Protein AF-0000000073177899 (afdb_homodimer)

InterPro domains:
  IPR008521 Magnesium transporter NIPA [PF05653] (4-288)
  IPR008521 Magnesium transporter NIPA [PTHR12570] (3-297)
  IPR037185 Multidrug transporter EmrE superfamily [SSF103481] (40-117)

Nearest PDB structures (foldseek):
  6qv0-assembly1_A  TM=1.943E-01  e=1.635E-01  Thermotoga maritima MSB8
  6quz-assembly1_B  TM=1.626E-01  e=1.523E+00  Thermotoga maritima MSB8
  6tha-assembly1_A  TM=1.625E-01  e=4.200E+00  Homo sapiens
  6quz-assembly1_B  TM=1.701E-01  e=1.592E+00  Thermotoga maritima MSB8
  6zgr-assembly2_B  TM=2.184E-01  e=4.757E+00  Syntrophobacter fumaroxidans MPOB

Secondary structure (DSSP, 8-state):
-HHHHHHHHHHHHHHHHHHHHHHHHHHHHHHHSSTTSSGGGGG-HHHHHHHHHHHHHHHHHHHHHHHS-HHHHTGGGHHHHHHHHHHHHHHS----HHHHHHHHHHHHHHHHHHHHHPPPPP----HHHHHHHHHSHHHHHHHHHHHHHHHHIIIIIHHHHTTT-HHHHHHHHHHHHHHHHHHHHHHHHHHHHHHTT---TTSHHHHHHHHHHHHHHHHHHHHHHHHHHHS-HHHHHHHHHHHHHHHHHHHHHHHHTSSS---HHHHHHHHHHHHHHHHHHHHHHHHHHHHHHHHHHHHHHHTTSS---------HHHHHHHHHHHTTS-----GGGGSS---------------/-HHHHHHHHHHHHHHHHHHHHHHHHHHHHHHHSSTTSSGGGGG-HHHHHHHHHHHHHHHHHHHHHHHS-HHHHTGGGHHHHHHHHHHHHHHS----HHHHHHHHHHHHHHHHHHHHHPPPPP----HHHHHHHHHSHHHHHHHHHHHHHHHHIIIIIHHHHTTT-HHHHHHHHHHHHHHHHHHHHHHHHHHHHHHTT--GGGSHHHHHHHHHHHHHHHHHHHHHHHHHHHS-HHHHHHHHHHHHHHHHHHHHHHHHTSSS---HHHHHHHHHHHHHHHHHHHHHHHHHHHHHHHHHHHHHHHTTSS---------HHHHHHHHHHHTTS----GGGGGSS---------------

pLDDT: mean 76.39, std 23.42, range [17.34, 96.38]

Sequence (710 aa):
MEEKYIGLALAISSSFAIGSSFVLTKLGLLKDGSRGESYTYVRNPIWILGTALMAIGEIANFAAYTFAPPILVTPLGALSVIIGAVLAAVFLKEDLGILGKMGCAICLLGSVIIVLHAPNDKEVTTVDEILGYAERPLFALYAISVIVFSILMIYKVAPKYGSKNPMVYISICSGVGSISVCAIKAFGIALKLTFNGNNQFTHVSTYVFIITVVVCIMTQMTFFNKALAQFDTSIVNPLYYVTFTTATLLASFILFRGFNTTSTVDVISLLCGFLIIFSGVYILNISRKSADEQGREDLFSTNKDGLSDLPLNNDISAYQFRKSIEMGRPQFQGDKYHQLNEDGSRRRSDSFELSMEEKYIGLALAISSSFAIGSSFVLTKLGLLKDGSRGESYTYVRNPIWILGTALMAIGEIANFAAYTFAPPILVTPLGALSVIIGAVLAAVFLKEDLGILGKMGCAICLLGSVIIVLHAPNDKEVTTVDEILGYAERPLFALYAISVIVFSILMIYKVAPKYGSKNPMVYISICSGVGSISVCAIKAFGIALKLTFNGNNQFTHVSTYVFIITVVVCIMTQMTFFNKALAQFDTSIVNPLYYVTFTTATLLASFILFRGFNTTSTVDVISLLCGFLIIFSGVYILNISRKSADEQGREDLFSTNKDGLSDLPLNNDISAYQFRKSIEMGRPQFQGDKYHQLNEDGSRRRSDSFELS

Foldseek 3Di:
DVLLVLLVVLLLQLLLLLLVLVLQLQVLCVVVVCVQVDPCSCVRPSNVSSVVSNVSSVVSLLLSLQRFPLLLRQLSNLSSVLNNVVVCCVVVVQDLPPLLVVLSVLLVVLNVLSSVLQDGDDDDQALVVLVVLCPDPQNVVLLVVLVVLLVCLVPPPCVPCVLPDLCSLLLNLLSLLLLLSSLSNSLSNQVVNVVVPRNRVVPPSNVVSVVSNVVSVVSNLVSLLSSLQRDQCLPSVLSSSLSNSVNNVVSSCSSVVHSNDPDPVSVVSSVVSSVSNSVSSVSSSVSVVVSVVVVLVVVVVVPVDDPNPDPPPSSNVSSVSVVVVVVPPPPPPPPPPPPDDPPPDDDDPPDDDDD/DVLLVLLVVLLLQLLLLLLVLVLQLQVLCVVVVCVQVDPCSCVRVSNVSSVVSNVSSVVSLLLSLQRFPLLLRQLSNLSSVLNNVVVCCVVVVQDLPPLQVVLSVLLVVLNVLSSVLQDGDDDDQALVVLVVLCPDPQNVVLLVVLVVLLVCLVPPPCVPCVLPDLCSLLLNLLSLLLLLSSLSNSLSNQVVNVVVPRNRVVPPSNVVSVVSNVVSVVSNLVSLLSSLQRDQCLPSVLSSSLSNSVNNVVSSCSSVVHSNDPDPVSVVSSVVSSVSNSVSSVSSSVSVVVSVVVVLVVVVVVPVDDPNPDPPPSSNVSSVSPVVVVVPPPPPPVPPPPPDDDPPDPPPPDDDDDD

Structure (mmCIF, N/CA/C/O backbone):
data_AF-0000000073177899-model_v1
#
loop_
_entity.id
_entity.type
_entity.pdbx_description
1 polymer DEKNAAC101966
#
loop_
_atom_site.group_PDB
_atom_site.id
_atom_site.type_symbol
_atom_site.label_atom_id
_atom_site.label_alt_id
_atom_site.label_comp_id
_atom_site.label_asym_id
_atom_site.label_entity_id
_atom_site.label_seq_id
_atom_site.pdbx_PDB_ins_code
_atom_site.Cartn_x
_atom_site.Cartn_y
_atom_site.Cartn_z
_atom_site.occupancy
_atom_site.B_iso_or_equiv
_atom_site.auth_seq_id
_atom_site.auth_comp_id
_atom_site.auth_asym_id
_atom_site.auth_atom_id
_atom_site.pdbx_PDB_model_num
ATOM 1 N N . MET A 1 1 ? 20.141 -8.383 -14.906 1 58.56 1 MET A N 1
ATOM 2 C CA . MET A 1 1 ? 19.172 -7.293 -14.93 1 58.56 1 MET A CA 1
ATOM 3 C C . MET A 1 1 ? 18.125 -7.52 -16.031 1 58.56 1 MET A C 1
ATOM 5 O O . MET A 1 1 ? 16.938 -7.375 -15.781 1 58.56 1 MET A O 1
ATOM 9 N N . GLU A 1 2 ? 18.578 -8.32 -17.078 1 78.5 2 GLU A N 1
ATOM 10 C CA . GLU A 1 2 ? 17.734 -8.477 -18.266 1 78.5 2 GLU A CA 1
ATOM 11 C C . GLU A 1 2 ? 16.734 -9.609 -18.078 1 78.5 2 GLU A C 1
ATOM 13 O O . GLU A 1 2 ? 15.57 -9.484 -18.453 1 78.5 2 GLU A O 1
ATOM 18 N N . GLU A 1 3 ? 17.094 -10.586 -17.297 1 85.31 3 GLU A N 1
ATOM 19 C CA . GLU A 1 3 ? 16.219 -11.742 -17.156 1 85.31 3 GLU A CA 1
ATOM 20 C C . GLU A 1 3 ? 15.023 -11.43 -16.266 1 85.31 3 GLU A C 1
ATOM 22 O O . GLU A 1 3 ? 13.906 -11.891 -16.516 1 85.31 3 GLU A O 1
ATOM 27 N N . LYS A 1 4 ? 15.289 -10.625 -15.375 1 87.94 4 LYS A N 1
ATOM 28 C CA . LYS A 1 4 ? 14.219 -10.234 -14.461 1 87.94 4 LYS A CA 1
ATOM 29 C C . LYS A 1 4 ? 13.094 -9.531 -15.211 1 87.94 4 LYS A C 1
ATOM 31 O O . LYS A 1 4 ? 11.914 -9.781 -14.938 1 87.94 4 LYS A O 1
ATOM 36 N N . TYR A 1 5 ? 13.484 -8.773 -16.156 1 90.19 5 TYR A N 1
ATOM 37 C CA . TYR A 1 5 ? 12.492 -8 -16.906 1 90.19 5 TYR A CA 1
ATOM 38 C C . TYR A 1 5 ? 11.758 -8.891 -17.906 1 90.19 5 TYR A C 1
ATOM 40 O O . TYR A 1 5 ? 10.594 -8.633 -18.234 1 90.19 5 TYR A O 1
ATOM 48 N N . ILE A 1 6 ? 12.438 -9.938 -18.312 1 90.81 6 ILE A N 1
ATOM 49 C CA . ILE A 1 6 ? 11.766 -10.922 -19.156 1 90.81 6 ILE A CA 1
ATOM 50 C C . ILE A 1 6 ? 10.695 -11.648 -18.344 1 90.81 6 ILE A C 1
ATOM 52 O O . ILE A 1 6 ? 9.562 -11.797 -18.797 1 90.81 6 ILE A O 1
ATOM 56 N N . GLY A 1 7 ? 11.094 -12.047 -17.219 1 92.25 7 GLY A N 1
ATOM 57 C CA . GLY A 1 7 ? 10.125 -12.68 -16.328 1 92.25 7 GLY A CA 1
ATOM 58 C C . GLY A 1 7 ? 8.961 -11.773 -15.977 1 92.25 7 GLY A C 1
ATOM 59 O O . GLY A 1 7 ? 7.816 -12.219 -15.93 1 92.25 7 GLY A O 1
ATOM 60 N N . LEU A 1 8 ? 9.328 -10.547 -15.797 1 93.69 8 LEU A N 1
ATOM 61 C CA . LEU A 1 8 ? 8.297 -9.562 -15.484 1 93.69 8 LEU A CA 1
ATOM 62 C C . LEU A 1 8 ? 7.328 -9.398 -16.641 1 93.69 8 LEU A C 1
ATOM 64 O O . LEU A 1 8 ? 6.109 -9.406 -16.453 1 93.69 8 LEU A O 1
ATOM 68 N N . ALA A 1 9 ? 7.859 -9.266 -17.812 1 94.81 9 ALA A N 1
ATOM 69 C CA . ALA A 1 9 ? 7.023 -9.102 -19 1 94.81 9 ALA A CA 1
ATOM 70 C C . ALA A 1 9 ? 6.125 -10.32 -19.203 1 94.81 9 ALA A C 1
ATOM 72 O O . ALA A 1 9 ? 4.945 -10.18 -19.531 1 94.81 9 ALA A O 1
ATOM 73 N N . LEU A 1 10 ? 6.664 -11.438 -18.984 1 94.31 10 LEU A N 1
ATOM 74 C CA . LEU A 1 10 ? 5.902 -12.672 -19.109 1 94.31 10 LEU A CA 1
ATOM 75 C C . LEU A 1 10 ? 4.812 -12.758 -18.047 1 94.31 10 LEU A C 1
ATOM 77 O O . LEU A 1 10 ? 3.688 -13.172 -18.344 1 94.31 10 LEU A O 1
ATOM 81 N N . ALA A 1 11 ? 5.152 -12.383 -16.875 1 94.44 11 ALA A N 1
ATOM 82 C CA . ALA A 1 11 ? 4.184 -12.414 -15.789 1 94.44 11 ALA A CA 1
ATOM 83 C C . ALA A 1 11 ? 3.027 -11.453 -16.062 1 94.44 11 ALA A C 1
ATOM 85 O O . ALA A 1 11 ? 1.861 -11.805 -15.859 1 94.44 11 ALA A O 1
ATOM 86 N N . ILE A 1 12 ? 3.348 -10.25 -16.531 1 94.81 12 ILE A N 1
ATOM 87 C CA . ILE A 1 12 ? 2.326 -9.258 -16.828 1 94.81 12 ILE A CA 1
ATOM 88 C C . ILE A 1 12 ? 1.455 -9.742 -17.984 1 94.81 12 ILE A C 1
ATOM 90 O O . ILE A 1 12 ? 0.227 -9.641 -17.922 1 94.81 12 ILE A O 1
ATOM 94 N N . SER A 1 13 ? 2.098 -10.273 -18.984 1 95.25 13 SER A N 1
ATOM 95 C CA . SER A 1 13 ? 1.364 -10.805 -20.141 1 95.25 13 SER A CA 1
ATOM 96 C C . SER A 1 13 ? 0.458 -11.953 -19.719 1 95.25 13 SER A C 1
ATOM 98 O O . SER A 1 13 ? -0.672 -12.07 -20.203 1 95.25 13 SER A O 1
ATOM 100 N N . SER A 1 14 ? 0.979 -12.75 -18.891 1 95.06 14 SER A N 1
ATOM 101 C CA . SER A 1 14 ? 0.188 -13.859 -18.375 1 95.06 14 SER A CA 1
ATOM 102 C C . SER A 1 14 ? -1.044 -13.352 -17.625 1 95.06 14 SER A C 1
ATOM 104 O O . SER A 1 14 ? -2.152 -13.844 -17.844 1 95.06 14 SER A O 1
ATOM 106 N N . SER A 1 15 ? -0.875 -12.375 -16.828 1 92.94 15 SER A N 1
ATOM 107 C CA . SER A 1 15 ? -1.984 -11.82 -16.062 1 92.94 15 SER A CA 1
ATOM 108 C C . SER A 1 15 ? -3.031 -11.195 -16.984 1 92.94 15 SER A C 1
ATOM 110 O O . SER A 1 15 ? -4.234 -11.312 -16.734 1 92.94 15 SER A O 1
ATOM 112 N N . PHE A 1 16 ? -2.58 -10.609 -18 1 94.44 16 PHE A N 1
ATOM 113 C CA . PHE A 1 16 ? -3.5 -10.031 -18.969 1 94.44 16 PHE A CA 1
ATOM 114 C C . PHE A 1 16 ? -4.312 -11.117 -19.656 1 94.44 16 PHE A C 1
ATOM 116 O O . PHE A 1 16 ? -5.527 -10.992 -19.812 1 94.44 16 PHE A O 1
ATOM 123 N N . ALA A 1 17 ? -3.635 -12.133 -20.016 1 93.88 17 ALA A N 1
ATOM 124 C CA . ALA A 1 17 ? -4.301 -13.242 -20.703 1 93.88 17 ALA A CA 1
ATOM 125 C C . ALA A 1 17 ? -5.293 -13.938 -19.781 1 93.88 17 ALA A C 1
ATOM 127 O O . ALA A 1 17 ? -6.441 -14.188 -20.156 1 93.88 17 ALA A O 1
ATOM 128 N N . ILE A 1 18 ? -4.922 -14.172 -18.641 1 88.75 18 ILE A N 1
ATOM 129 C CA . ILE A 1 18 ? -5.766 -14.875 -17.688 1 88.75 18 ILE A CA 1
ATOM 130 C C . ILE A 1 18 ? -6.949 -14 -17.297 1 88.75 18 ILE A C 1
ATOM 132 O O . ILE A 1 18 ? -8.094 -14.461 -17.266 1 88.75 18 ILE A O 1
ATOM 136 N N . GLY A 1 19 ? -6.695 -12.742 -17.016 1 88.62 19 GLY A N 1
ATOM 137 C CA . GLY A 1 19 ? -7.777 -11.82 -16.703 1 88.62 19 GLY A CA 1
ATOM 138 C C . GLY A 1 19 ? -8.789 -11.695 -17.812 1 88.62 19 GLY A C 1
ATOM 139 O O . GLY A 1 19 ? -10 -11.703 -17.578 1 88.62 19 GLY A O 1
ATOM 140 N N . SER A 1 20 ? -8.305 -11.625 -18.984 1 91.75 20 SER A N 1
ATOM 141 C CA . SER A 1 20 ? -9.18 -11.523 -20.156 1 91.75 20 SER A CA 1
ATOM 142 C C . SER A 1 20 ? -9.953 -12.82 -20.375 1 91.75 20 SER A C 1
ATOM 144 O O . SER A 1 20 ? -11.109 -12.797 -20.797 1 91.75 20 SER A O 1
ATOM 146 N N . SER A 1 21 ? -9.281 -13.836 -20.078 1 89.94 21 SER A N 1
ATOM 147 C CA . SER A 1 21 ? -9.906 -15.141 -20.266 1 89.94 21 SER A CA 1
ATOM 148 C C . SER A 1 21 ? -11.172 -15.266 -19.422 1 89.94 21 SER A C 1
ATOM 150 O O . SER A 1 21 ? -12.18 -15.797 -19.891 1 89.94 21 SER A O 1
ATOM 152 N N . PHE A 1 22 ? -11.141 -14.797 -18.281 1 80.19 22 PHE A N 1
ATOM 153 C CA . PHE A 1 22 ? -12.289 -14.883 -17.391 1 80.19 22 PHE A CA 1
ATOM 154 C C . PHE A 1 22 ? -13.477 -14.109 -17.953 1 80.19 22 PHE A C 1
ATOM 156 O O . PHE A 1 22 ? -14.609 -14.586 -17.906 1 80.19 22 PHE A O 1
ATOM 163 N N . VAL A 1 23 ? -13.266 -12.992 -18.453 1 84.94 23 VAL A N 1
ATOM 164 C CA . VAL A 1 23 ? -14.32 -12.141 -19 1 84.94 23 VAL A CA 1
ATOM 165 C C . VAL A 1 23 ? -14.883 -12.758 -20.266 1 84.94 23 VAL A C 1
ATOM 167 O O . VAL A 1 23 ? -16.094 -12.812 -20.469 1 84.94 23 VAL A O 1
ATOM 170 N N . LEU A 1 24 ? -13.992 -13.273 -21.125 1 86.38 24 LEU A N 1
ATOM 171 C CA . LEU A 1 24 ? -14.422 -13.875 -22.375 1 86.38 24 LEU A CA 1
ATOM 172 C C . LEU A 1 24 ? -15.219 -15.156 -22.141 1 86.38 24 LEU A C 1
ATOM 174 O O . LEU A 1 24 ? -16.219 -15.406 -22.812 1 86.38 24 LEU A O 1
ATOM 178 N N . THR A 1 25 ? -14.789 -15.914 -21.25 1 82 25 THR A N 1
ATOM 179 C CA . THR A 1 25 ? -15.523 -17.141 -20.938 1 82 25 THR A CA 1
ATOM 180 C C . THR A 1 25 ? -16.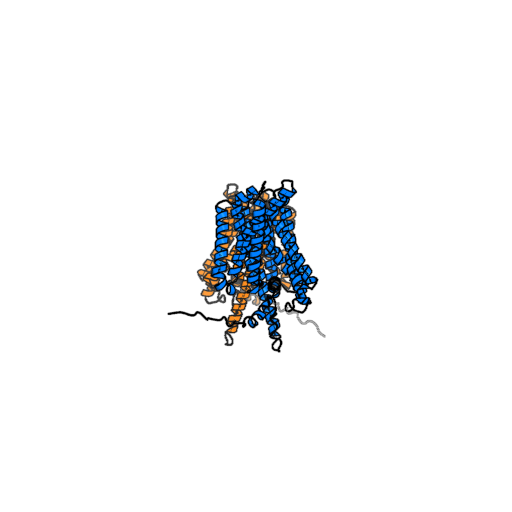906 -16.812 -20.375 1 82 25 THR A C 1
ATOM 182 O O . THR A 1 25 ? -17.891 -17.484 -20.703 1 82 25 THR A O 1
ATOM 185 N N . LYS A 1 26 ? -16.922 -15.797 -19.562 1 78.06 26 LYS A N 1
ATOM 186 C CA . LYS A 1 26 ? -18.219 -15.391 -19.016 1 78.06 26 LYS A CA 1
ATOM 187 C C . LYS A 1 26 ? -19.125 -14.836 -20.125 1 78.06 26 LYS A C 1
ATOM 189 O O . LYS A 1 26 ? -20.328 -15.133 -20.141 1 78.06 26 LYS A O 1
ATOM 194 N N . LEU A 1 27 ? -18.562 -14.078 -20.984 1 82.94 27 LEU A N 1
ATOM 195 C CA . LEU A 1 27 ? -19.312 -13.531 -22.109 1 82.94 27 LEU A CA 1
ATOM 196 C C . LEU A 1 27 ? -19.812 -14.648 -23.031 1 82.94 27 LEU A C 1
ATOM 198 O O . LEU A 1 27 ? -20.938 -14.586 -23.516 1 82.94 27 LEU A O 1
ATOM 202 N N . GLY A 1 28 ? -18.969 -15.562 -23.234 1 79.44 28 GLY A N 1
ATOM 203 C CA . GLY A 1 28 ? -19.375 -16.688 -24.062 1 79.44 28 GLY A CA 1
ATOM 204 C C . GLY A 1 28 ? -20.5 -17.5 -23.453 1 79.44 28 GLY A C 1
ATOM 205 O O . GLY A 1 28 ? -21.391 -17.969 -24.172 1 79.44 28 GLY A O 1
ATOM 206 N N . LEU A 1 29 ? -20.5 -17.609 -22.203 1 73.75 29 LEU A N 1
ATOM 207 C CA . LEU A 1 29 ? -21.562 -18.328 -21.5 1 73.75 29 LEU A CA 1
ATOM 208 C C . LEU A 1 29 ? -22.875 -17.562 -21.578 1 73.75 29 LEU A C 1
ATOM 210 O O . LEU A 1 29 ? -23.938 -18.172 -21.75 1 73.75 29 LEU A O 1
ATOM 214 N N . LEU A 1 30 ? -22.781 -16.234 -21.406 1 74.94 30 LEU A N 1
ATOM 215 C CA . LEU A 1 30 ? -23.984 -15.406 -21.453 1 74.94 30 LEU A CA 1
ATOM 216 C C . LEU A 1 30 ? -24.594 -15.398 -22.844 1 74.94 30 LEU A C 1
ATOM 218 O O . LEU A 1 30 ? -25.812 -15.398 -23 1 74.94 30 LEU A O 1
ATOM 222 N N . LYS A 1 31 ? -23.766 -15.422 -23.688 1 77.94 31 LYS A N 1
ATOM 223 C CA . LYS A 1 31 ? -24.25 -15.383 -25.062 1 77.94 31 LYS A CA 1
ATOM 224 C C . LYS A 1 31 ? -24.875 -16.719 -25.469 1 77.94 31 LYS A C 1
ATOM 226 O O . LYS A 1 31 ? -25.75 -16.75 -26.328 1 77.94 31 LYS A O 1
ATOM 231 N N . ASP A 1 32 ? -24.312 -17.797 -25.031 1 71.94 32 ASP A N 1
ATOM 232 C CA . ASP A 1 32 ? -24.859 -19.109 -25.359 1 71.94 32 ASP A CA 1
ATOM 233 C C . ASP A 1 32 ? -26.266 -19.281 -24.781 1 71.94 32 ASP A C 1
ATOM 235 O O . ASP A 1 32 ? -27.031 -20.141 -25.219 1 71.94 32 ASP A O 1
ATOM 239 N N . GLY A 1 33 ? -26.734 -18.344 -24.031 1 61.09 33 GLY A N 1
ATOM 240 C CA . GLY A 1 33 ? -28.078 -18.359 -23.516 1 61.09 33 GLY A CA 1
ATOM 241 C C . GLY A 1 33 ? -28.297 -19.391 -22.422 1 61.09 33 GLY A C 1
ATOM 242 O O . GLY A 1 33 ? -29.297 -19.344 -21.703 1 61.09 33 GLY A O 1
ATOM 243 N N . SER A 1 34 ? -27.578 -20.453 -22.531 1 50.88 34 SER A N 1
ATOM 244 C CA . SER A 1 34 ? -27.844 -21.516 -21.562 1 50.88 34 SER A CA 1
ATOM 245 C C . SER A 1 34 ? -27.234 -21.188 -20.203 1 50.88 34 SER A C 1
ATOM 247 O O . SER A 1 34 ? -27.5 -21.875 -19.219 1 50.88 34 SER A O 1
ATOM 249 N N . ARG A 1 35 ? -26.922 -20.094 -20.062 1 52.75 35 ARG A N 1
ATOM 250 C CA . ARG A 1 35 ? -26.391 -19.562 -18.812 1 52.75 35 ARG A CA 1
ATOM 251 C C . ARG A 1 35 ? -25.625 -20.625 -18.047 1 52.75 35 ARG A C 1
ATOM 253 O O . ARG A 1 35 ? -25.75 -20.719 -16.812 1 52.75 35 ARG A O 1
ATOM 260 N N . GLY A 1 36 ? -24.953 -21.578 -18.812 1 53.47 36 GLY A N 1
ATOM 261 C CA . GLY A 1 36 ? -24.141 -22.625 -18.203 1 53.47 36 GLY A CA 1
ATOM 262 C C . GLY A 1 36 ? -24.875 -23.938 -18.062 1 53.47 36 GLY A C 1
ATOM 263 O O . GLY A 1 36 ? -24.312 -24.922 -17.562 1 53.47 36 GLY A O 1
ATOM 264 N N . GLU A 1 37 ? -26.234 -24.016 -18.234 1 53.28 37 GLU A N 1
ATOM 265 C CA . GLU A 1 37 ? -27.016 -25.234 -18.031 1 53.28 37 GLU A CA 1
ATOM 266 C C . GLU A 1 37 ? -26.75 -26.266 -19.141 1 53.28 37 GLU A C 1
ATOM 268 O O . GLU A 1 37 ? -26.844 -27.469 -18.906 1 53.28 37 GLU A O 1
ATOM 273 N N . SER A 1 38 ? -26.5 -25.75 -20.344 1 53.84 38 SER A N 1
ATOM 274 C CA . SER A 1 38 ? -26.25 -26.703 -21.422 1 53.84 38 SER A CA 1
ATOM 275 C C . SER A 1 38 ? -24.812 -26.625 -21.922 1 53.84 38 SER A C 1
ATOM 277 O O . SER A 1 38 ? -24.156 -25.594 -21.75 1 53.84 38 SER A O 1
ATOM 279 N N . TYR A 1 39 ? -24.078 -27.891 -22.047 1 58 39 TYR A N 1
ATOM 280 C CA . TYR A 1 39 ? -22.719 -28.062 -22.547 1 58 39 TYR A CA 1
ATOM 281 C C . TYR A 1 39 ? -22.531 -27.391 -23.891 1 58 39 TYR A C 1
ATOM 283 O O . TYR A 1 39 ? -21.469 -27.469 -24.5 1 58 39 TYR A O 1
ATOM 291 N N . THR A 1 40 ? -23.5 -26.688 -24.328 1 63.97 40 THR A N 1
ATOM 292 C CA . THR A 1 40 ? -23.406 -26.078 -25.656 1 63.97 40 THR A CA 1
ATOM 293 C C . THR A 1 40 ? -22.469 -24.891 -25.641 1 63.97 40 THR A C 1
ATOM 295 O O . THR A 1 40 ? -21.922 -24.5 -26.672 1 63.97 40 THR A O 1
ATOM 298 N N . TYR A 1 41 ? -22.125 -24.484 -24.484 1 64.88 41 TYR A N 1
ATOM 299 C CA . TYR A 1 41 ? -21.266 -23.312 -24.391 1 64.88 41 TYR A CA 1
ATOM 300 C C . TYR A 1 41 ? -19.844 -23.656 -24.781 1 64.88 41 TYR A C 1
ATOM 302 O O . TYR A 1 41 ? -19.078 -22.781 -25.219 1 64.88 41 TYR A O 1
ATOM 310 N N . VAL A 1 42 ? -19.469 -24.938 -24.688 1 71.56 42 VAL A N 1
ATOM 311 C CA . VAL A 1 42 ? -18.109 -25.344 -25 1 71.56 42 VAL A CA 1
ATOM 312 C C . VAL A 1 42 ? -17.844 -25.172 -26.5 1 71.56 42 VAL A C 1
ATOM 314 O O . VAL A 1 42 ? -16.688 -25.062 -26.922 1 71.56 42 VAL A O 1
ATOM 317 N N . ARG A 1 43 ? -18.984 -25.031 -27.188 1 75.5 43 ARG A N 1
ATOM 318 C CA . ARG A 1 43 ? -18.844 -24.859 -28.625 1 75.5 43 ARG A CA 1
ATOM 319 C C . ARG A 1 43 ? -18.875 -23.391 -29.016 1 75.5 43 ARG A C 1
ATOM 321 O O . ARG A 1 43 ? -18.641 -23.047 -30.172 1 75.5 43 ARG A O 1
ATOM 328 N N . ASN A 1 44 ? -19.078 -22.547 -28.141 1 81.38 44 ASN A N 1
ATOM 329 C CA . ASN A 1 44 ? -19.094 -21.125 -28.406 1 81.38 44 ASN A CA 1
ATOM 330 C C . ASN A 1 44 ? -17.688 -20.578 -28.641 1 81.38 44 ASN A C 1
ATOM 332 O O . ASN A 1 44 ? -16.781 -20.797 -27.844 1 81.38 44 ASN A O 1
ATOM 336 N N . PRO A 1 45 ? -17.422 -20 -29.812 1 87.06 45 PRO A N 1
ATOM 337 C CA . PRO A 1 45 ? -16.094 -19.5 -30.141 1 87.06 45 PRO A CA 1
ATOM 338 C C . PRO A 1 45 ? -15.547 -18.516 -29.109 1 87.06 45 PRO A C 1
ATOM 340 O O . PRO A 1 45 ? -14.336 -18.484 -28.859 1 87.06 45 PRO A O 1
ATOM 343 N N . ILE A 1 46 ? -16.375 -17.75 -28.531 1 87.69 46 ILE A N 1
ATOM 344 C CA . ILE A 1 46 ? -15.93 -16.797 -27.516 1 87.69 46 ILE A CA 1
ATOM 345 C C . ILE A 1 46 ? -15.453 -17.531 -26.266 1 87.69 46 ILE A C 1
ATOM 347 O O . ILE A 1 46 ? -14.453 -17.156 -25.656 1 87.69 46 ILE A O 1
ATOM 351 N N . TRP A 1 47 ? -16.141 -18.5 -25.969 1 85.25 47 TRP A N 1
ATOM 352 C CA . TRP A 1 47 ? -15.742 -19.328 -24.844 1 85.25 47 TRP A CA 1
ATOM 353 C C . TRP A 1 47 ? -14.438 -20.062 -25.141 1 85.25 47 TRP A C 1
ATOM 355 O O . TRP A 1 47 ? -13.555 -20.141 -24.281 1 85.25 47 TRP A O 1
ATOM 365 N N . ILE A 1 48 ? -14.32 -20.578 -26.344 1 89.38 48 ILE A N 1
ATOM 366 C CA . ILE A 1 48 ? -13.117 -21.297 -26.766 1 89.38 48 ILE A CA 1
ATOM 367 C C . ILE A 1 48 ? -11.93 -20.328 -26.75 1 89.38 48 ILE A C 1
ATOM 369 O O . ILE A 1 48 ? -10.828 -20.703 -26.328 1 89.38 48 ILE A O 1
ATOM 373 N N . LEU A 1 49 ? -12.141 -19.203 -27.156 1 91.25 49 LEU A N 1
ATOM 374 C CA . LEU A 1 49 ? -11.086 -18.188 -27.125 1 91.25 49 LEU A CA 1
ATOM 375 C C . LEU A 1 49 ? -10.672 -17.875 -25.688 1 91.25 49 LEU A C 1
ATOM 377 O O . LEU A 1 49 ? -9.484 -17.719 -25.406 1 91.25 49 LEU A O 1
ATOM 381 N N . GLY A 1 50 ? -11.625 -17.734 -24.859 1 89.62 50 GLY A N 1
ATOM 382 C CA . GLY A 1 50 ? -11.328 -17.516 -23.453 1 89.62 50 GLY A CA 1
ATOM 383 C C . GLY A 1 50 ? -10.508 -18.641 -22.844 1 89.62 50 GLY A C 1
ATOM 384 O O . GLY A 1 50 ? -9.539 -18.375 -22.125 1 89.62 50 GLY A O 1
ATOM 385 N N . THR A 1 51 ? -10.883 -19.812 -23.172 1 86.19 51 THR A N 1
ATOM 386 C CA . THR A 1 51 ? -10.18 -20.969 -22.625 1 86.19 51 THR A CA 1
ATOM 387 C C . THR A 1 51 ? -8.758 -21.047 -23.188 1 86.19 51 THR A C 1
ATOM 389 O O . THR A 1 51 ? -7.82 -21.391 -22.469 1 86.19 51 THR A O 1
ATOM 392 N N . ALA A 1 52 ? -8.625 -20.812 -24.375 1 90.88 52 ALA A N 1
ATOM 393 C CA . ALA A 1 52 ? -7.305 -20.797 -25 1 90.88 52 ALA A CA 1
ATOM 394 C C . ALA A 1 52 ? -6.41 -19.734 -24.359 1 90.88 52 ALA A C 1
ATOM 396 O O . ALA A 1 52 ? -5.223 -19.969 -24.109 1 90.88 52 ALA A O 1
ATOM 397 N N . LEU A 1 53 ? -6.961 -18.594 -24.078 1 91.25 53 LEU A N 1
ATOM 398 C CA . LEU A 1 53 ? -6.207 -17.516 -23.453 1 91.25 53 LEU A CA 1
ATOM 399 C C . LEU A 1 53 ? -5.766 -17.906 -22.047 1 91.25 53 LEU A C 1
ATOM 401 O O . LEU A 1 53 ? -4.68 -17.531 -21.609 1 91.25 53 LEU A O 1
ATOM 405 N N . MET A 1 54 ? -6.578 -18.578 -21.406 1 89 54 MET A N 1
ATOM 406 C CA . MET A 1 54 ? -6.227 -19.062 -20.078 1 89 54 MET A CA 1
ATOM 407 C C . MET A 1 54 ? -5.02 -20 -20.141 1 89 54 MET A C 1
ATOM 409 O O . MET A 1 54 ? -4.086 -19.875 -19.344 1 89 54 MET A O 1
ATOM 413 N N . ALA A 1 55 ? -5.098 -20.859 -21.141 1 88.12 55 ALA A N 1
ATOM 414 C CA . ALA A 1 55 ? -4.004 -21.812 -21.312 1 88.12 55 ALA A CA 1
ATOM 415 C C . ALA A 1 55 ? -2.703 -21.094 -21.672 1 88.12 55 ALA A C 1
ATOM 417 O O . ALA A 1 55 ? -1.657 -21.359 -21.078 1 88.12 55 ALA A O 1
ATOM 418 N N . ILE A 1 56 ? -2.797 -20.281 -22.562 1 93 56 ILE A N 1
ATOM 419 C CA . ILE A 1 56 ? -1.631 -19.516 -22.969 1 93 56 ILE A CA 1
ATOM 420 C C . ILE A 1 56 ? -1.102 -18.703 -21.781 1 93 56 ILE A C 1
ATOM 422 O O . ILE A 1 56 ? 0.111 -18.625 -21.578 1 93 56 ILE A O 1
ATOM 426 N N . GLY A 1 57 ? -2.01 -18.062 -21.094 1 92.12 57 GLY A N 1
ATOM 427 C CA . GLY A 1 57 ? -1.616 -17.312 -19.906 1 92.12 57 GLY A CA 1
ATOM 428 C C . GLY A 1 57 ? -0.897 -18.156 -18.875 1 92.12 57 GLY A C 1
ATOM 429 O O . GLY A 1 57 ? 0.104 -17.719 -18.297 1 92.12 57 GLY A O 1
ATOM 430 N N . GLU A 1 58 ? -1.325 -19.281 -18.656 1 84.75 58 GLU A N 1
ATOM 431 C CA . GLU A 1 58 ? -0.71 -20.172 -17.688 1 84.75 58 GLU A CA 1
ATOM 432 C C . GLU A 1 58 ? 0.686 -20.609 -18.125 1 84.75 58 GLU A C 1
ATOM 434 O O . GLU A 1 58 ? 1.604 -20.688 -17.312 1 84.75 58 GLU A O 1
ATOM 439 N N . ILE A 1 59 ? 0.771 -20.922 -19.359 1 89.19 59 ILE A N 1
ATOM 440 C CA . ILE A 1 59 ? 2.074 -21.297 -19.891 1 89.19 59 ILE A CA 1
ATOM 441 C C . ILE A 1 59 ? 3.047 -20.125 -19.734 1 89.19 59 ILE A C 1
ATOM 443 O O . ILE A 1 59 ? 4.199 -20.328 -19.328 1 89.19 59 ILE A O 1
ATOM 447 N N . ALA A 1 60 ? 2.582 -18.953 -20.047 1 92.81 60 ALA A N 1
ATOM 448 C CA . ALA A 1 60 ? 3.406 -17.766 -19.859 1 92.81 60 ALA A CA 1
ATOM 449 C C . ALA A 1 60 ? 3.771 -17.578 -18.391 1 92.81 60 ALA A C 1
ATOM 451 O O . ALA A 1 60 ? 4.879 -17.141 -18.062 1 92.81 60 ALA A O 1
ATOM 452 N N . ASN A 1 61 ? 2.863 -17.859 -17.547 1 91.38 61 ASN A N 1
ATOM 453 C CA . ASN A 1 61 ? 3.117 -17.781 -16.125 1 91.38 61 ASN A CA 1
ATOM 454 C C . ASN A 1 61 ? 4.215 -18.75 -15.695 1 91.38 61 ASN A C 1
ATOM 456 O O . ASN A 1 61 ? 5.109 -18.391 -14.93 1 91.38 61 ASN A O 1
ATOM 460 N N . PHE A 1 62 ? 4.16 -19.875 -16.297 1 87.81 62 PHE A N 1
ATOM 461 C CA . PHE A 1 62 ? 5.184 -20.891 -16.031 1 87.81 62 PHE A CA 1
ATOM 462 C C . PHE A 1 62 ? 6.543 -20.406 -16.531 1 87.81 62 PHE A C 1
ATOM 464 O O . PHE A 1 62 ? 7.551 -20.578 -15.844 1 87.81 62 PHE A O 1
ATOM 471 N N . ALA A 1 63 ? 6.516 -19.906 -17.609 1 91.06 63 ALA A N 1
ATOM 472 C CA . ALA A 1 63 ? 7.758 -19.391 -18.188 1 91.06 63 ALA A CA 1
ATOM 473 C C . ALA A 1 63 ? 8.312 -18.25 -17.359 1 91.06 63 ALA A C 1
ATOM 475 O O . ALA A 1 63 ? 9.523 -18.078 -17.25 1 91.06 63 ALA A O 1
ATOM 476 N N . ALA A 1 64 ? 7.422 -17.484 -16.812 1 93.44 64 ALA A N 1
ATOM 477 C CA . ALA A 1 64 ? 7.855 -16.359 -15.984 1 93.44 64 ALA A CA 1
ATOM 478 C C . ALA A 1 64 ? 8.688 -16.828 -14.797 1 93.44 64 ALA A C 1
ATOM 480 O O . ALA A 1 64 ? 9.688 -16.203 -14.445 1 93.44 64 ALA A O 1
ATOM 481 N N . TYR A 1 65 ? 8.344 -17.938 -14.25 1 89.62 65 TYR A N 1
ATOM 482 C CA . TYR A 1 65 ? 9.055 -18.484 -13.102 1 89.62 65 TYR A CA 1
ATOM 483 C C . TYR A 1 65 ? 10.477 -18.875 -13.477 1 89.62 65 TYR A C 1
ATOM 485 O O . TYR A 1 65 ? 11.352 -18.953 -12.617 1 89.62 65 TYR A O 1
ATOM 493 N N . THR A 1 66 ? 10.711 -19.109 -14.734 1 87.69 66 THR A N 1
ATOM 494 C CA . THR A 1 66 ? 12.031 -19.5 -15.219 1 87.69 66 THR A CA 1
ATOM 495 C C . THR A 1 66 ? 12.984 -18.297 -15.18 1 87.69 66 THR A C 1
ATOM 497 O O . THR A 1 66 ? 14.188 -18.469 -14.984 1 87.69 66 THR A O 1
ATOM 500 N N . PHE A 1 67 ? 12.43 -17.125 -15.359 1 89.25 67 PHE A N 1
ATOM 501 C CA . PHE A 1 67 ? 13.289 -15.969 -15.578 1 89.25 67 PHE A CA 1
ATOM 502 C C . PHE A 1 67 ? 13.305 -15.07 -14.352 1 89.25 67 PHE A C 1
ATOM 504 O O . PHE A 1 67 ? 14.18 -14.211 -14.219 1 89.25 67 PHE A O 1
ATOM 511 N N . ALA A 1 68 ? 12.359 -15.281 -13.539 1 89.75 68 ALA A N 1
ATOM 512 C CA . ALA A 1 68 ? 12.273 -14.406 -12.375 1 89.75 68 ALA A CA 1
ATOM 513 C C . ALA A 1 68 ? 11.891 -15.188 -11.117 1 89.75 68 ALA A C 1
ATOM 515 O O . ALA A 1 68 ? 11.242 -16.234 -11.211 1 89.75 68 ALA A O 1
ATOM 516 N N . PRO A 1 69 ? 12.297 -14.734 -9.969 1 89.69 69 PRO A N 1
ATOM 517 C CA . PRO A 1 69 ? 11.961 -15.438 -8.727 1 89.69 69 PRO A CA 1
ATOM 518 C C . PRO A 1 69 ? 10.469 -15.375 -8.398 1 89.69 69 PRO A C 1
ATOM 520 O O . PRO A 1 69 ? 9.789 -14.422 -8.781 1 89.69 69 PRO A O 1
ATOM 523 N N . PRO A 1 70 ? 10.023 -16.328 -7.68 1 90.44 70 PRO A N 1
ATOM 524 C CA . PRO A 1 70 ? 8.609 -16.391 -7.324 1 90.44 70 PRO A CA 1
ATOM 525 C C . PRO A 1 70 ? 8.133 -15.164 -6.547 1 90.44 70 PRO A C 1
ATOM 527 O O . PRO A 1 70 ? 6.965 -14.781 -6.637 1 90.44 70 PRO A O 1
ATOM 530 N N . ILE A 1 71 ? 8.953 -14.531 -5.836 1 89.69 71 ILE A N 1
ATOM 531 C CA . ILE A 1 71 ? 8.57 -13.375 -5.035 1 89.69 71 ILE A CA 1
ATOM 532 C C . ILE A 1 71 ? 8.117 -12.242 -5.949 1 89.69 71 ILE A C 1
ATOM 534 O O . ILE A 1 71 ? 7.363 -11.359 -5.527 1 89.69 71 ILE A O 1
ATOM 538 N N . LEU A 1 72 ? 8.609 -12.289 -7.156 1 90.88 72 LEU A N 1
ATOM 539 C CA . LEU A 1 72 ? 8.203 -11.297 -8.141 1 90.88 72 LEU A CA 1
ATOM 540 C C . LEU A 1 72 ? 6.977 -11.766 -8.914 1 90.88 72 LEU A C 1
ATOM 542 O O . LEU A 1 72 ? 6.012 -11.023 -9.07 1 90.88 72 LEU A O 1
ATOM 546 N N . VAL A 1 73 ? 6.938 -12.961 -9.297 1 92.75 73 VAL A N 1
ATOM 547 C CA . VAL A 1 73 ? 5.977 -13.469 -10.273 1 92.75 73 VAL A CA 1
ATOM 548 C C . VAL A 1 73 ? 4.656 -13.789 -9.578 1 92.75 73 VAL A C 1
ATOM 550 O O . VAL A 1 73 ? 3.582 -13.438 -10.078 1 92.75 73 VAL A O 1
ATOM 553 N N . THR A 1 74 ? 4.68 -14.367 -8.445 1 91.94 74 THR A N 1
ATOM 554 C CA . THR A 1 74 ? 3.49 -14.914 -7.801 1 91.94 74 THR A CA 1
ATOM 555 C C . THR A 1 74 ? 2.531 -13.805 -7.395 1 91.94 74 THR A C 1
ATOM 557 O O . THR A 1 74 ? 1.342 -13.852 -7.715 1 91.94 74 THR A O 1
ATOM 560 N N . PRO A 1 75 ? 3.018 -12.789 -6.77 1 91.25 75 PRO A N 1
ATOM 561 C CA . PRO A 1 75 ? 2.086 -11.727 -6.387 1 91.25 75 PRO A CA 1
ATOM 562 C C . PRO A 1 75 ? 1.509 -10.984 -7.59 1 91.25 75 PRO A C 1
ATOM 564 O O . PRO A 1 75 ? 0.423 -10.406 -7.5 1 91.25 75 PRO A O 1
ATOM 567 N N . LEU A 1 76 ? 2.225 -11 -8.656 1 91.75 76 LEU A N 1
ATOM 568 C CA . LEU A 1 76 ? 1.757 -10.297 -9.844 1 91.75 76 LEU A CA 1
ATOM 569 C C . LEU A 1 76 ? 0.531 -10.984 -10.438 1 91.75 76 LEU A C 1
ATOM 571 O O . LEU A 1 76 ? -0.159 -10.414 -11.281 1 91.75 76 LEU A O 1
ATOM 575 N N . GLY A 1 77 ? 0.274 -12.125 -9.938 1 89.62 77 GLY A N 1
ATOM 576 C CA . GLY A 1 77 ? -0.978 -12.773 -10.297 1 89.62 77 GLY A CA 1
ATOM 577 C C . GLY A 1 77 ? -2.199 -11.945 -9.938 1 89.62 77 GLY A C 1
ATOM 578 O O . GLY A 1 77 ? -3.264 -12.117 -10.539 1 89.62 77 GLY A O 1
ATOM 579 N N . ALA A 1 78 ? -2.072 -11.086 -9.008 1 89.62 78 ALA A N 1
ATOM 580 C CA . ALA A 1 78 ? -3.168 -10.211 -8.609 1 89.62 78 ALA A CA 1
ATOM 581 C C . ALA A 1 78 ? -3.58 -9.289 -9.758 1 89.62 78 ALA A C 1
ATOM 583 O O . ALA A 1 78 ? -4.723 -8.836 -9.812 1 89.62 78 ALA A O 1
ATOM 584 N N . LEU A 1 79 ? -2.682 -9.055 -10.609 1 90.88 79 LEU A N 1
ATOM 585 C CA . LEU A 1 79 ? -2.979 -8.203 -11.758 1 90.88 79 LEU A CA 1
ATOM 586 C C . LEU A 1 79 ? -4.055 -8.828 -12.641 1 90.88 79 LEU A C 1
ATOM 588 O O . LEU A 1 79 ? -4.816 -8.109 -13.297 1 90.88 79 LEU A O 1
ATOM 592 N N . SER A 1 80 ? -4.102 -10.109 -12.648 1 89.19 80 SER A N 1
ATOM 593 C CA . SER A 1 80 ? -5.145 -10.758 -13.438 1 89.19 80 SER A CA 1
ATOM 594 C C . SER A 1 80 ? -6.531 -10.43 -12.891 1 89.19 80 SER A C 1
ATOM 596 O O . SER A 1 80 ? -7.48 -10.266 -13.664 1 89.19 80 SER A O 1
ATOM 598 N N . VAL A 1 81 ? -6.594 -10.359 -11.656 1 83.38 81 VAL A N 1
ATOM 599 C CA . VAL A 1 81 ? -7.859 -10.016 -11.016 1 83.38 81 VAL A CA 1
ATOM 600 C C . VAL A 1 81 ? -8.258 -8.586 -11.375 1 83.38 81 VAL A C 1
ATOM 602 O O . VAL A 1 81 ? -9.422 -8.312 -11.648 1 83.38 81 VAL A O 1
ATOM 605 N N . ILE A 1 82 ? -7.297 -7.738 -11.367 1 87.94 82 ILE A N 1
ATOM 606 C CA . ILE A 1 82 ? -7.527 -6.34 -11.711 1 87.94 82 ILE A CA 1
ATOM 607 C C . ILE A 1 82 ? -8 -6.23 -13.156 1 87.94 82 ILE A C 1
ATOM 609 O O . ILE A 1 82 ? -9.023 -5.59 -13.438 1 87.94 82 ILE A O 1
ATOM 613 N N . ILE A 1 83 ? -7.25 -6.859 -14.008 1 89.62 83 ILE A N 1
ATOM 614 C CA . ILE A 1 83 ? -7.574 -6.812 -15.43 1 89.62 83 ILE A CA 1
ATOM 615 C C . ILE A 1 83 ? -8.953 -7.414 -15.672 1 89.62 83 ILE A C 1
ATOM 617 O O . ILE A 1 83 ? -9.766 -6.859 -16.422 1 89.62 83 ILE A O 1
ATOM 621 N N . GLY A 1 84 ? -9.219 -8.469 -15.102 1 86.25 84 GLY A N 1
ATOM 622 C CA . GLY A 1 84 ? -10.539 -9.078 -15.195 1 86.25 84 GLY A CA 1
ATOM 623 C C . GLY A 1 84 ? -11.648 -8.156 -14.719 1 86.25 84 GLY A C 1
ATOM 624 O O . GLY A 1 84 ? -12.695 -8.062 -15.359 1 86.25 84 GLY A O 1
ATOM 625 N N . ALA A 1 85 ? -11.438 -7.504 -13.609 1 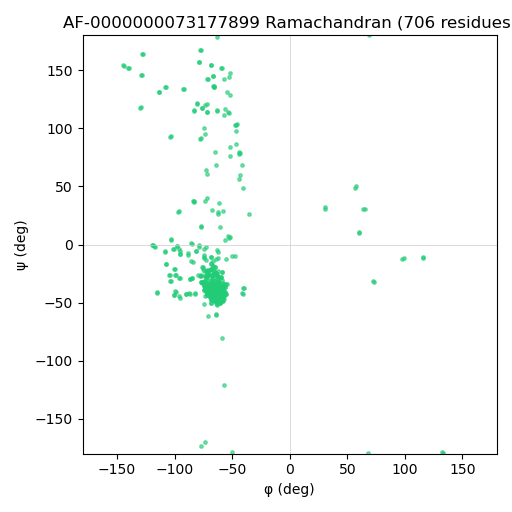83.44 85 ALA A N 1
ATOM 626 C CA . ALA A 1 85 ? -12.445 -6.605 -13.039 1 83.44 85 ALA A CA 1
ATOM 627 C C . ALA A 1 85 ? -12.688 -5.41 -13.953 1 83.44 85 ALA A C 1
ATOM 629 O O . ALA A 1 85 ? -13.836 -5.02 -14.18 1 83.44 85 ALA A O 1
ATOM 630 N N . VAL A 1 86 ? -11.672 -4.867 -14.461 1 87.5 86 VAL A N 1
ATOM 631 C CA . VAL A 1 86 ? -11.773 -3.691 -15.32 1 87.5 86 VAL A CA 1
ATOM 632 C C . VAL A 1 86 ? -12.453 -4.07 -16.641 1 87.5 86 VAL A C 1
ATOM 634 O O . VAL A 1 86 ? -13.344 -3.365 -17.109 1 87.5 86 VAL A O 1
ATOM 637 N N . LEU A 1 87 ? -12.039 -5.195 -17.188 1 88.12 87 LEU A N 1
ATOM 638 C CA . LEU A 1 87 ? -12.633 -5.648 -18.438 1 88.12 87 LEU A CA 1
ATOM 639 C C . LEU A 1 87 ? -14.094 -6.035 -18.234 1 88.12 87 LEU A C 1
A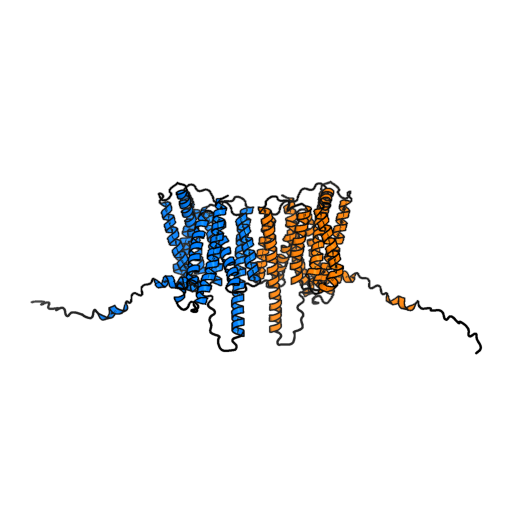TOM 641 O O . LEU A 1 87 ? -14.922 -5.824 -19.125 1 88.12 87 LEU A O 1
ATOM 645 N N . ALA A 1 88 ? -14.344 -6.59 -17.141 1 83.75 88 ALA A N 1
ATOM 646 C CA . ALA A 1 88 ? -15.734 -6.922 -16.844 1 83.75 88 ALA A CA 1
ATOM 647 C C . ALA A 1 88 ? -16.594 -5.664 -16.734 1 83.75 88 ALA A C 1
ATOM 649 O O . ALA A 1 88 ? -17.75 -5.648 -17.172 1 83.75 88 ALA A O 1
ATOM 650 N N . ALA A 1 89 ? -16.031 -4.672 -16.125 1 84.12 89 ALA A N 1
ATOM 651 C CA . ALA A 1 89 ? -16.75 -3.404 -16 1 84.12 89 ALA A CA 1
ATOM 652 C C . ALA A 1 89 ? -17.031 -2.799 -17.375 1 84.12 89 ALA A C 1
ATOM 654 O O . ALA A 1 89 ? -18.094 -2.215 -17.594 1 84.12 89 ALA A O 1
ATOM 655 N N . VAL A 1 90 ? -16.188 -2.979 -18.297 1 86.38 90 VAL A N 1
ATOM 656 C CA . VAL A 1 90 ? -16.312 -2.355 -19.625 1 86.38 90 VAL A CA 1
ATOM 657 C C . VAL A 1 90 ? -17.172 -3.227 -20.531 1 86.38 90 VAL A C 1
ATOM 659 O O . VAL A 1 90 ? -18.062 -2.727 -21.203 1 86.38 90 VAL A O 1
ATOM 662 N N . PHE A 1 91 ? -16.969 -4.496 -20.5 1 84.88 91 PHE A N 1
ATOM 663 C CA . PHE A 1 91 ? -17.594 -5.371 -21.484 1 84.88 91 PHE A CA 1
ATOM 664 C C . PHE A 1 91 ? -18.891 -5.969 -20.938 1 84.88 91 PHE A C 1
ATOM 666 O O . PHE A 1 91 ? -19.797 -6.297 -21.703 1 84.88 91 PHE A O 1
ATOM 673 N N . LEU A 1 92 ? -18.938 -6.113 -19.641 1 79 92 LEU A N 1
ATOM 674 C CA . LEU A 1 92 ? -20.109 -6.715 -19.031 1 79 92 LEU A CA 1
ATOM 675 C C . LEU A 1 92 ? -20.938 -5.672 -18.281 1 79 92 LEU A C 1
ATOM 677 O O . LEU A 1 92 ? -21.969 -5.992 -17.688 1 79 92 LEU A O 1
ATOM 681 N N . LYS A 1 93 ? -20.406 -4.398 -18.172 1 82.06 93 LYS A N 1
ATOM 682 C CA . LYS A 1 93 ? -21.078 -3.256 -17.562 1 82.06 93 LYS A CA 1
ATOM 683 C C . LYS A 1 93 ? -21.297 -3.49 -16.062 1 82.06 93 LYS A C 1
ATOM 685 O O . LYS A 1 93 ? -22.359 -3.135 -15.531 1 82.06 93 LYS A O 1
ATOM 690 N N . GLU A 1 94 ? -20.406 -4.211 -15.586 1 78.31 94 GLU A N 1
ATOM 691 C CA . GLU A 1 94 ? -20.438 -4.398 -14.141 1 78.31 94 GLU A CA 1
ATOM 692 C C . GLU A 1 94 ? -19.812 -3.201 -13.422 1 78.31 94 GLU A C 1
ATOM 694 O O . GLU A 1 94 ? -18.703 -2.781 -13.742 1 78.31 94 GLU A O 1
ATOM 699 N N . ASP A 1 95 ? -20.516 -2.553 -12.586 1 80.88 95 ASP A N 1
ATOM 700 C CA . ASP A 1 95 ? -19.984 -1.394 -11.875 1 80.88 95 ASP A CA 1
ATOM 701 C C . ASP A 1 95 ? -19.047 -1.822 -10.742 1 80.88 95 ASP A C 1
ATOM 703 O O . ASP A 1 95 ? -19.438 -2.613 -9.875 1 80.88 95 ASP A O 1
ATOM 707 N N . LEU A 1 96 ? -17.859 -1.548 -10.672 1 81.81 96 LEU A N 1
ATOM 708 C CA . LEU A 1 96 ? -16.875 -1.87 -9.641 1 81.81 96 LEU A CA 1
ATOM 709 C C . LEU A 1 96 ? -17.109 -1.056 -8.375 1 81.81 96 LEU A C 1
ATOM 711 O O . LEU A 1 96 ? -16.906 -1.55 -7.266 1 81.81 96 LEU A O 1
ATOM 715 N N . GLY A 1 97 ? -17.766 0.046 -8.461 1 84.25 97 GLY A N 1
ATOM 716 C CA . GLY A 1 97 ? -17.953 0.927 -7.324 1 84.25 97 GLY A CA 1
ATOM 717 C C . GLY A 1 97 ? -16.672 1.593 -6.863 1 84.25 97 GLY A C 1
ATOM 718 O O . GLY A 1 97 ? -15.594 1.298 -7.383 1 84.25 97 GLY A O 1
ATOM 719 N N . ILE A 1 98 ? -16.766 2.34 -5.887 1 85.31 98 ILE A N 1
ATOM 720 C CA . ILE A 1 98 ? -15.625 3.098 -5.375 1 85.31 98 ILE A CA 1
ATOM 721 C C . ILE A 1 98 ? -14.656 2.154 -4.676 1 85.31 98 ILE A C 1
ATOM 723 O O . ILE A 1 98 ? -13.438 2.283 -4.828 1 85.31 98 ILE A O 1
ATOM 727 N N . LEU A 1 99 ? -15.172 1.228 -3.947 1 87 99 LEU A N 1
ATOM 728 C CA . LEU A 1 99 ? -14.32 0.274 -3.24 1 87 99 LEU A CA 1
ATOM 729 C C . LEU A 1 99 ? -13.562 -0.612 -4.223 1 87 99 LEU A C 1
ATOM 731 O O . LEU A 1 99 ? -12.391 -0.919 -4.008 1 87 99 LEU A O 1
ATOM 735 N N . GLY A 1 100 ? -14.227 -1.014 -5.25 1 89.25 100 GLY A N 1
ATOM 736 C CA . GLY A 1 100 ? -13.562 -1.806 -6.27 1 89.25 100 GLY A CA 1
ATOM 737 C C . GLY A 1 100 ? -12.43 -1.062 -6.961 1 89.25 100 GLY A C 1
ATOM 738 O O . GLY A 1 100 ? -11.352 -1.619 -7.168 1 89.25 100 GLY A O 1
ATOM 739 N N . LYS A 1 101 ? -12.672 0.141 -7.266 1 91.69 101 LYS A N 1
ATOM 740 C CA . LYS A 1 101 ? -11.648 0.967 -7.906 1 91.69 101 LYS A CA 1
ATOM 741 C C . LYS A 1 101 ? -10.453 1.18 -6.98 1 91.69 101 LYS A C 1
ATOM 743 O O . LYS A 1 101 ? -9.305 1.128 -7.426 1 91.69 101 LYS A O 1
ATOM 748 N N . MET A 1 102 ? -10.75 1.399 -5.809 1 92 102 MET A N 1
ATOM 749 C CA . MET A 1 102 ? -9.68 1.578 -4.832 1 92 102 MET A CA 1
ATOM 750 C C . MET A 1 102 ? -8.883 0.29 -4.656 1 92 102 MET A C 1
ATOM 752 O O . MET A 1 102 ? -7.66 0.324 -4.535 1 92 102 MET A O 1
ATOM 756 N N . GLY A 1 103 ? -9.656 -0.812 -4.57 1 92.81 103 GLY A N 1
ATOM 757 C CA . GLY A 1 103 ? -8.969 -2.09 -4.484 1 92.81 103 GLY A CA 1
ATOM 758 C C . GLY A 1 103 ? -8 -2.322 -5.625 1 92.81 103 GLY A C 1
ATOM 759 O O . GLY A 1 103 ? -6.871 -2.775 -5.41 1 92.81 103 GLY A O 1
ATOM 760 N N . CYS A 1 104 ? -8.391 -1.998 -6.762 1 91.5 104 CYS A N 1
ATOM 761 C CA . CYS A 1 104 ? -7.531 -2.141 -7.934 1 91.5 104 CYS A CA 1
ATOM 762 C C . CYS A 1 104 ? -6.312 -1.231 -7.832 1 91.5 104 CYS A C 1
ATOM 764 O O . CYS A 1 104 ? -5.195 -1.648 -8.141 1 91.5 104 CYS A O 1
ATOM 766 N N . ALA A 1 105 ? -6.555 -0.035 -7.434 1 94.12 105 ALA A N 1
ATOM 767 C CA . ALA A 1 105 ? -5.457 0.919 -7.293 1 94.12 105 ALA A CA 1
ATOM 768 C C . ALA A 1 105 ? -4.438 0.434 -6.27 1 94.12 105 ALA A C 1
ATOM 770 O O . ALA A 1 105 ? -3.229 0.501 -6.508 1 94.12 105 ALA A O 1
ATOM 771 N N . ILE A 1 106 ? -4.918 -0.019 -5.164 1 95.62 106 ILE A N 1
ATOM 772 C CA . ILE A 1 106 ? -4.055 -0.491 -4.086 1 95.62 106 ILE A CA 1
ATOM 773 C C . ILE A 1 106 ? -3.244 -1.694 -4.566 1 95.62 106 ILE A C 1
ATOM 775 O O . ILE A 1 106 ? -2.043 -1.788 -4.297 1 95.62 106 ILE A O 1
ATOM 779 N N . CYS A 1 107 ? -3.863 -2.574 -5.27 1 93.06 107 CYS A N 1
ATOM 780 C CA . CYS A 1 107 ? -3.168 -3.736 -5.812 1 93.06 107 CYS A CA 1
ATOM 781 C C . CYS A 1 107 ? -2.076 -3.314 -6.785 1 93.06 107 CYS A C 1
ATOM 783 O O . CYS A 1 107 ? -0.982 -3.881 -6.785 1 93.06 107 CYS A O 1
ATOM 785 N N . LEU A 1 108 ? -2.396 -2.379 -7.609 1 94.62 108 LEU A N 1
ATOM 786 C CA . LEU A 1 108 ? -1.415 -1.879 -8.562 1 94.62 108 LEU A CA 1
ATOM 787 C C . LEU A 1 108 ? -0.216 -1.271 -7.848 1 94.62 108 LEU A C 1
ATOM 789 O O . LEU A 1 108 ? 0.932 -1.521 -8.227 1 94.62 108 LEU A O 1
ATOM 793 N N . LEU A 1 109 ? -0.492 -0.515 -6.844 1 96.38 109 LEU A N 1
ATOM 794 C CA . LEU A 1 109 ? 0.581 0.105 -6.07 1 96.38 109 LEU A CA 1
ATOM 795 C C . LEU A 1 109 ? 1.453 -0.954 -5.406 1 96.38 109 LEU A C 1
ATOM 797 O O . LEU A 1 109 ? 2.682 -0.843 -5.406 1 96.38 109 LEU A O 1
ATOM 801 N N . GLY A 1 110 ? 0.809 -1.951 -4.812 1 95.62 110 GLY A N 1
ATOM 802 C CA . GLY A 1 110 ? 1.568 -3.053 -4.246 1 95.62 110 GLY A CA 1
ATOM 803 C C . GLY A 1 110 ? 2.441 -3.764 -5.262 1 95.62 110 GLY A C 1
ATOM 804 O O . GLY A 1 110 ? 3.58 -4.133 -4.961 1 95.62 110 GLY A O 1
ATOM 805 N N . SER A 1 111 ? 1.938 -3.949 -6.43 1 94.38 111 SER A N 1
ATOM 806 C CA . SER A 1 111 ? 2.689 -4.605 -7.492 1 94.38 111 SER A CA 1
ATOM 807 C C . SER A 1 111 ? 3.908 -3.783 -7.895 1 94.38 111 SER A C 1
ATOM 809 O O . SER A 1 111 ? 4.98 -4.336 -8.148 1 94.38 111 SER A O 1
ATOM 811 N N . VAL A 1 112 ? 3.756 -2.516 -7.969 1 94.88 112 VAL A N 1
ATOM 812 C CA . VAL A 1 112 ? 4.871 -1.642 -8.32 1 94.88 112 VAL A CA 1
ATOM 813 C C . VAL A 1 112 ? 5.977 -1.771 -7.277 1 94.88 112 VAL A C 1
ATOM 815 O O . VAL A 1 112 ? 7.16 -1.856 -7.625 1 94.88 112 VAL A O 1
ATOM 818 N N . ILE A 1 113 ? 5.59 -1.796 -6.016 1 94.88 113 ILE A N 1
ATOM 819 C CA . ILE A 1 113 ? 6.562 -1.921 -4.934 1 94.88 113 ILE A CA 1
ATOM 820 C C . ILE A 1 113 ? 7.32 -3.24 -5.07 1 94.88 113 ILE A C 1
ATOM 822 O O . ILE A 1 113 ? 8.539 -3.281 -4.906 1 94.88 113 ILE A O 1
ATOM 826 N N . ILE A 1 114 ? 6.609 -4.289 -5.402 1 92.44 114 ILE A N 1
ATOM 827 C CA . ILE A 1 114 ? 7.242 -5.598 -5.539 1 92.44 114 ILE A CA 1
ATOM 828 C C . ILE A 1 114 ? 8.219 -5.578 -6.707 1 92.44 114 ILE A C 1
ATOM 830 O O . ILE A 1 114 ? 9.359 -6.039 -6.582 1 92.44 114 ILE A O 1
ATOM 834 N N . VAL A 1 115 ? 7.855 -5.035 -7.832 1 91.81 115 VAL A N 1
ATOM 835 C CA . VAL A 1 115 ? 8.672 -5.016 -9.039 1 91.81 115 VAL A CA 1
ATOM 836 C C . VAL A 1 115 ? 9.945 -4.203 -8.797 1 91.81 115 VAL A C 1
ATOM 838 O O . VAL A 1 115 ? 11.031 -4.582 -9.242 1 91.81 115 VAL A O 1
ATOM 841 N N . LEU A 1 116 ? 9.867 -3.119 -8.039 1 91.38 116 LEU A N 1
ATOM 842 C CA . LEU A 1 116 ? 10.984 -2.215 -7.816 1 91.38 116 LEU A CA 1
ATOM 843 C C . LEU A 1 116 ? 12.016 -2.846 -6.879 1 91.38 116 LEU A C 1
ATOM 845 O O . LEU A 1 116 ? 13.211 -2.57 -6.984 1 91.38 116 LEU A O 1
ATOM 849 N N . HIS A 1 117 ? 11.578 -3.75 -6.008 1 91 117 HIS A N 1
ATOM 850 C CA . HIS A 1 117 ? 12.477 -4.195 -4.953 1 91 117 HIS A CA 1
ATOM 851 C C . HIS A 1 117 ? 12.773 -5.688 -5.074 1 91 117 HIS A C 1
ATOM 853 O O . HIS A 1 117 ? 13.477 -6.254 -4.238 1 91 117 HIS A O 1
ATOM 859 N N . ALA A 1 118 ? 12.156 -6.285 -6.043 1 88.19 118 ALA A N 1
ATOM 860 C CA . ALA A 1 118 ? 12.406 -7.707 -6.258 1 88.19 118 ALA A CA 1
ATOM 861 C C . ALA A 1 118 ? 13.852 -7.949 -6.691 1 88.19 118 ALA A C 1
ATOM 863 O O . ALA A 1 118 ? 14.391 -7.207 -7.516 1 88.19 118 ALA A O 1
ATOM 864 N N . PRO A 1 119 ? 14.477 -8.906 -6.148 1 86.44 119 PRO A N 1
ATOM 865 C CA . PRO A 1 119 ? 15.859 -9.227 -6.516 1 86.44 119 PRO A CA 1
ATOM 866 C C . PRO A 1 119 ? 15.953 -9.984 -7.84 1 86.44 119 PRO A C 1
ATOM 868 O O . PRO A 1 119 ? 14.93 -10.391 -8.398 1 86.44 119 PRO A O 1
ATOM 871 N N . ASN A 1 120 ? 17.172 -10.039 -8.305 1 83.44 120 ASN A N 1
ATOM 872 C CA . ASN A 1 120 ? 17.438 -10.93 -9.43 1 83.44 120 ASN A CA 1
ATOM 873 C C . ASN A 1 120 ? 17.578 -12.383 -8.977 1 83.44 120 ASN A C 1
ATOM 875 O O . ASN A 1 120 ? 17.828 -12.648 -7.797 1 83.44 120 ASN A O 1
ATOM 879 N N . ASP A 1 121 ? 17.344 -13.258 -9.914 1 80.94 121 ASP A N 1
ATOM 880 C CA . ASP A 1 121 ? 17.516 -14.672 -9.625 1 80.94 121 ASP A CA 1
ATOM 881 C C . ASP A 1 121 ? 18.984 -15.008 -9.367 1 80.94 121 ASP A C 1
ATOM 883 O O . ASP A 1 121 ? 19.875 -14.391 -9.953 1 80.94 121 ASP A O 1
ATOM 887 N N . LYS A 1 122 ? 19.109 -15.93 -8.469 1 76.88 122 LYS A N 1
ATOM 888 C CA . LYS A 1 122 ? 20.453 -16.453 -8.281 1 76.88 122 LYS A CA 1
ATOM 889 C C . LYS A 1 122 ? 20.938 -17.203 -9.516 1 76.88 122 LYS A C 1
ATOM 891 O O . LYS A 1 122 ? 20.156 -17.922 -10.141 1 76.88 122 LYS A O 1
ATOM 896 N N . GLU A 1 123 ? 22.078 -16.984 -9.875 1 76.06 123 GLU A N 1
ATOM 897 C CA . GLU A 1 123 ? 22.641 -17.703 -11.023 1 76.06 123 GLU A CA 1
ATOM 898 C C . GLU A 1 123 ? 22.922 -19.156 -10.68 1 76.06 123 GLU A C 1
ATOM 900 O O . GLU A 1 123 ? 23.641 -19.438 -9.711 1 76.06 123 GLU A O 1
ATOM 905 N N . VAL A 1 124 ? 22.172 -20 -11.344 1 76.38 124 VAL A N 1
ATOM 906 C CA . VAL A 1 124 ? 22.375 -21.438 -11.172 1 76.38 124 VAL A CA 1
ATOM 907 C C . VAL A 1 124 ? 23.016 -22.031 -12.43 1 76.38 124 VAL A C 1
ATOM 909 O O . VAL A 1 124 ? 22.656 -21.656 -13.547 1 76.38 124 VAL A O 1
ATOM 912 N N . THR A 1 125 ? 24.016 -22.875 -12.25 1 78.5 125 THR A N 1
ATOM 913 C CA . THR A 1 125 ? 24.797 -23.375 -13.375 1 78.5 125 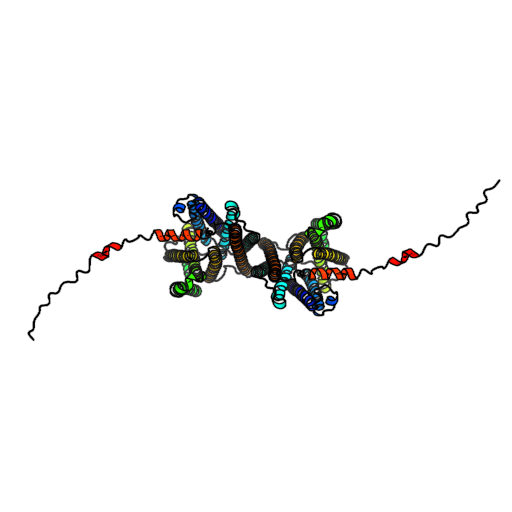THR A CA 1
ATOM 914 C C . THR A 1 125 ? 24.312 -24.766 -13.789 1 78.5 125 THR A C 1
ATOM 916 O O . THR A 1 125 ? 24.516 -25.188 -14.93 1 78.5 125 THR A O 1
ATOM 919 N N . THR A 1 126 ? 23.75 -25.469 -12.867 1 81.25 126 THR A N 1
ATOM 920 C CA . THR A 1 126 ? 23.266 -26.797 -13.195 1 81.25 126 THR A CA 1
ATOM 921 C C . THR A 1 126 ? 21.984 -27.109 -12.438 1 81.25 126 THR A C 1
ATOM 923 O O . THR A 1 126 ? 21.734 -26.562 -11.367 1 81.25 126 THR A O 1
ATOM 926 N N . VAL A 1 127 ? 21.219 -27.984 -13.031 1 84.12 127 VAL A N 1
ATOM 927 C CA . VAL A 1 127 ? 19.969 -28.406 -12.422 1 84.12 127 VAL A CA 1
ATOM 928 C C . VAL A 1 127 ? 20.25 -29.172 -11.133 1 84.12 127 VAL A C 1
ATOM 930 O O . VAL A 1 127 ? 19.438 -29.156 -10.203 1 84.12 127 VAL A O 1
ATOM 933 N N . ASP A 1 128 ? 21.359 -29.766 -11.055 1 84.62 128 ASP A N 1
ATOM 934 C CA . ASP A 1 128 ? 21.703 -30.547 -9.867 1 84.62 128 ASP A CA 1
ATOM 935 C C . ASP A 1 128 ? 21.938 -29.625 -8.664 1 84.62 128 ASP A C 1
ATOM 937 O O . ASP A 1 128 ? 21.688 -30.016 -7.523 1 84.62 128 ASP A O 1
ATOM 941 N N . GLU A 1 129 ? 22.297 -28.484 -8.984 1 83.12 129 GLU A N 1
ATOM 942 C CA . GLU A 1 129 ? 22.469 -27.516 -7.91 1 83.12 129 GLU A CA 1
ATOM 943 C C . GLU A 1 129 ? 21.125 -27.203 -7.238 1 83.12 129 GLU A C 1
ATOM 945 O O . GLU A 1 129 ? 21.062 -27.062 -6.016 1 83.12 129 GLU A O 1
ATOM 950 N N . ILE A 1 130 ? 20.188 -27.094 -8.023 1 81.44 130 ILE A N 1
ATOM 951 C CA . ILE A 1 130 ? 18.859 -26.797 -7.48 1 81.44 130 ILE A CA 1
ATOM 952 C C . ILE A 1 130 ? 18.344 -28 -6.699 1 81.44 130 ILE A C 1
ATOM 954 O O . ILE A 1 130 ? 17.719 -27.844 -5.652 1 81.44 130 ILE A O 1
ATOM 958 N N . LEU A 1 131 ? 18.562 -29.172 -7.305 1 81.5 131 LEU A N 1
ATOM 959 C CA . LEU A 1 131 ? 18.188 -30.375 -6.559 1 81.5 131 LEU A CA 1
ATOM 960 C C . LEU A 1 131 ? 18.922 -30.438 -5.23 1 81.5 131 LEU A C 1
ATOM 962 O O . LEU A 1 131 ? 18.375 -30.891 -4.227 1 81.5 131 LEU A O 1
ATOM 966 N N . GLY A 1 132 ? 20.141 -29.969 -5.246 1 83.62 132 GLY A N 1
ATOM 967 C CA . GLY A 1 132 ? 20.891 -29.859 -4.008 1 83.62 132 GLY A CA 1
ATOM 968 C C . GLY A 1 132 ? 20.25 -28.938 -2.986 1 83.62 132 GLY A C 1
ATOM 969 O O . GLY A 1 132 ? 20.234 -29.25 -1.792 1 83.62 132 GLY A O 1
ATOM 970 N N . TYR A 1 133 ? 19.75 -27.891 -3.496 1 81.62 133 TYR A N 1
ATOM 971 C CA . TYR A 1 133 ? 19.016 -26.984 -2.615 1 81.62 133 TYR A CA 1
ATOM 972 C C . TYR A 1 133 ? 17.781 -27.656 -2.035 1 81.62 133 TYR A C 1
ATOM 974 O O . TYR A 1 133 ? 17.469 -27.484 -0.857 1 81.62 133 TYR A O 1
ATOM 982 N N . ALA A 1 134 ? 17.156 -28.406 -2.861 1 82.81 134 ALA A N 1
ATOM 983 C CA . ALA A 1 134 ? 15.898 -29.047 -2.484 1 82.81 134 ALA A CA 1
ATOM 984 C C . ALA A 1 134 ? 16.141 -30.188 -1.495 1 82.81 134 ALA A C 1
ATOM 986 O O . ALA A 1 134 ? 15.258 -30.562 -0.726 1 82.81 134 ALA A O 1
ATOM 987 N N . GLU A 1 135 ? 17.328 -30.672 -1.54 1 84 135 GLU A N 1
ATOM 988 C CA . GLU A 1 135 ? 17.656 -31.797 -0.672 1 84 135 GLU A CA 1
ATOM 989 C C . GLU A 1 135 ? 18.156 -31.328 0.69 1 84 135 GLU A C 1
ATOM 991 O O . GLU A 1 135 ? 18.344 -32.125 1.604 1 84 135 GLU A O 1
ATOM 996 N N . ARG A 1 136 ? 18.328 -30.125 0.749 1 86.56 136 ARG A N 1
ATOM 997 C CA . ARG A 1 136 ? 18.734 -29.609 2.051 1 86.56 136 ARG A CA 1
ATOM 998 C C . ARG A 1 136 ? 17.688 -29.922 3.111 1 86.56 136 ARG A C 1
ATOM 1000 O O . ARG A 1 136 ? 16.484 -29.984 2.812 1 86.56 136 ARG A O 1
ATOM 1007 N N . PRO A 1 137 ? 18.078 -30.047 4.277 1 87.5 137 PRO A N 1
ATOM 1008 C CA . PRO A 1 137 ? 17.188 -30.531 5.332 1 87.5 137 PRO A CA 1
ATOM 1009 C C . PRO A 1 137 ? 15.977 -29.625 5.547 1 87.5 137 PRO A C 1
ATOM 1011 O O . PRO A 1 137 ? 14.859 -30.109 5.754 1 87.5 137 PRO A O 1
ATOM 1014 N N . LEU A 1 138 ? 16.203 -28.422 5.496 1 88.12 138 LEU A N 1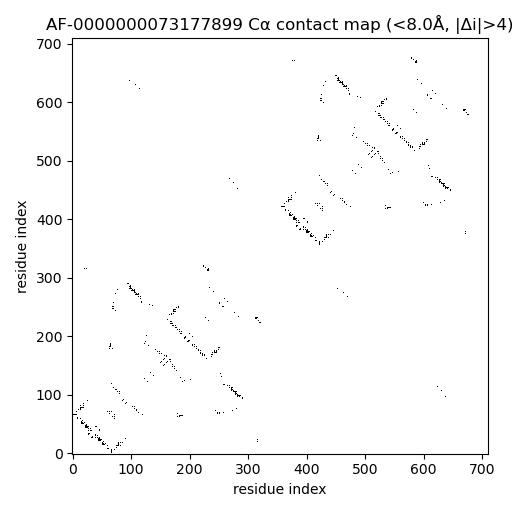
ATOM 1015 C CA . LEU A 1 138 ? 15.086 -27.516 5.781 1 88.12 138 LEU A CA 1
ATOM 1016 C C . LEU A 1 138 ? 14.008 -27.625 4.711 1 88.12 138 LEU A C 1
ATOM 1018 O O . LEU A 1 138 ? 12.82 -27.641 5.023 1 88.12 138 LEU A O 1
ATOM 1022 N N . PHE A 1 139 ? 14.438 -27.641 3.52 1 91.5 139 PHE A N 1
ATOM 1023 C CA . PHE A 1 139 ? 13.445 -27.75 2.459 1 91.5 139 PHE A CA 1
ATOM 1024 C C . PHE A 1 139 ? 12.828 -29.141 2.426 1 91.5 139 PHE A C 1
ATOM 1026 O O . PHE A 1 139 ? 11.633 -29.281 2.16 1 91.5 139 PHE A O 1
ATOM 1033 N N . ALA A 1 140 ? 13.617 -30.109 2.645 1 91.56 140 ALA A N 1
ATOM 1034 C CA . ALA A 1 140 ? 13.094 -31.469 2.713 1 91.56 140 ALA A CA 1
ATOM 1035 C C . ALA A 1 140 ? 12.031 -31.594 3.799 1 91.56 140 ALA A C 1
ATOM 1037 O O . ALA A 1 140 ? 10.992 -32.25 3.592 1 91.56 140 ALA A O 1
ATOM 1038 N N . LEU A 1 141 ? 12.344 -30.938 4.871 1 93.06 141 LEU A N 1
ATOM 1039 C CA . LEU A 1 141 ? 11.359 -30.938 5.949 1 93.06 141 LEU A CA 1
ATOM 1040 C C . LEU A 1 141 ? 10.078 -30.234 5.512 1 93.06 141 LEU A C 1
ATOM 1042 O O . LEU A 1 141 ? 8.977 -30.703 5.82 1 93.06 141 LEU A O 1
ATOM 1046 N N . TYR A 1 142 ? 10.227 -29.156 4.836 1 94.44 142 TYR A N 1
ATOM 1047 C CA . TYR A 1 142 ? 9.07 -28.438 4.328 1 94.44 142 TYR A CA 1
ATOM 1048 C C . TYR A 1 142 ? 8.266 -29.312 3.365 1 94.44 142 TYR A C 1
ATOM 1050 O O . TYR A 1 142 ? 7.047 -29.422 3.484 1 94.44 142 TYR A O 1
ATOM 1058 N N . ALA A 1 143 ? 8.938 -29.953 2.436 1 92.62 143 ALA A N 1
ATOM 1059 C CA . ALA A 1 143 ? 8.273 -30.781 1.438 1 92.62 143 ALA A CA 1
ATOM 1060 C C . ALA A 1 143 ? 7.547 -31.953 2.098 1 92.62 143 ALA A C 1
ATOM 1062 O O . ALA A 1 143 ? 6.402 -32.25 1.754 1 92.62 143 ALA A O 1
ATOM 1063 N N . ILE A 1 144 ? 8.188 -32.531 3.037 1 94.12 144 ILE A N 1
ATOM 1064 C CA . ILE A 1 144 ? 7.586 -33.656 3.746 1 94.12 144 ILE A CA 1
ATOM 1065 C C . ILE A 1 144 ? 6.371 -33.156 4.539 1 94.12 144 ILE A C 1
ATOM 1067 O O . ILE A 1 144 ? 5.344 -33.844 4.582 1 94.12 144 ILE A O 1
ATOM 1071 N N . SER A 1 145 ? 6.547 -32.062 5.145 1 95.62 145 SER A N 1
ATOM 1072 C CA . SER A 1 145 ? 5.438 -31.5 5.91 1 95.62 145 SER A CA 1
ATOM 1073 C C . SER A 1 145 ? 4.23 -31.219 5.02 1 95.62 145 SER A C 1
ATOM 1075 O O . SER A 1 145 ? 3.09 -31.469 5.414 1 95.62 145 SER A O 1
ATOM 1077 N N . VAL A 1 146 ? 4.465 -30.672 3.854 1 95.19 146 VAL A N 1
ATOM 1078 C CA . VAL A 1 146 ? 3.385 -30.391 2.914 1 95.19 146 VAL A CA 1
ATOM 1079 C C . VAL A 1 146 ? 2.721 -31.688 2.473 1 95.19 146 VAL A C 1
ATOM 1081 O O . VAL A 1 146 ? 1.494 -31.766 2.379 1 95.19 146 VAL A O 1
ATOM 1084 N N . ILE A 1 147 ? 3.484 -32.75 2.24 1 94.19 147 ILE A N 1
ATOM 1085 C CA . ILE A 1 147 ? 2.963 -34.031 1.794 1 94.19 147 ILE A CA 1
ATOM 1086 C C . ILE A 1 147 ? 2.117 -34.656 2.902 1 94.19 147 ILE A C 1
ATOM 1088 O O . ILE A 1 147 ? 0.991 -35.094 2.658 1 94.19 147 ILE A O 1
ATOM 1092 N N . VAL A 1 148 ? 2.646 -34.656 4.09 1 95.31 148 VAL A N 1
ATOM 1093 C CA . VAL A 1 148 ? 1.931 -35.219 5.227 1 95.31 148 VAL A CA 1
ATOM 1094 C C . VAL A 1 148 ? 0.654 -34.406 5.484 1 95.31 148 VAL A C 1
ATOM 1096 O O . VAL A 1 148 ? -0.413 -35 5.703 1 95.31 148 VAL A O 1
ATOM 1099 N N . PHE A 1 149 ? 0.817 -33.156 5.438 1 95.62 149 PHE A N 1
ATOM 1100 C CA . PHE A 1 149 ? -0.329 -32.281 5.637 1 95.62 149 PHE A CA 1
ATOM 1101 C C . PHE A 1 149 ? -1.407 -32.562 4.594 1 95.62 149 PHE A C 1
ATOM 1103 O O . PHE A 1 149 ? -2.588 -32.688 4.93 1 95.62 149 PHE A O 1
ATOM 1110 N N . SER A 1 150 ? -1.052 -32.656 3.363 1 94.31 150 SER A N 1
ATOM 1111 C CA . SER A 1 150 ? -2.006 -32.875 2.281 1 94.31 150 SER A CA 1
ATOM 1112 C C . SER A 1 150 ? -2.705 -34.219 2.432 1 94.31 150 SER A C 1
ATOM 1114 O O . SER A 1 150 ? -3.918 -34.312 2.236 1 94.31 150 SER A O 1
ATOM 1116 N N . ILE A 1 151 ? -1.961 -35.219 2.816 1 94 151 ILE A N 1
ATOM 1117 C CA . ILE A 1 151 ? -2.533 -36.562 2.973 1 94 151 ILE A CA 1
ATOM 1118 C C . ILE A 1 151 ? -3.523 -36.562 4.133 1 94 151 ILE A C 1
ATOM 1120 O O . ILE A 1 151 ? -4.629 -37.094 4.016 1 94 151 ILE A O 1
ATOM 1124 N N . LEU A 1 152 ? -3.16 -35.906 5.215 1 94.75 152 LEU A N 1
ATOM 1125 C CA . LEU A 1 152 ? -4.039 -35.844 6.379 1 94.75 152 LEU A CA 1
ATOM 1126 C C . LEU A 1 152 ? -5.297 -35.031 6.062 1 94.75 152 LEU A C 1
ATOM 1128 O O . LEU A 1 152 ? -6.398 -35.438 6.457 1 94.75 152 LEU A O 1
ATOM 1132 N N . MET A 1 153 ? -5.086 -33.969 5.336 1 93.75 153 MET A N 1
ATOM 1133 C CA . MET A 1 153 ? -6.223 -33.125 4.996 1 93.75 153 MET A CA 1
ATOM 1134 C C . MET A 1 153 ? -7.168 -33.844 4.035 1 93.75 153 MET A C 1
ATOM 1136 O O . MET A 1 153 ? -8.391 -33.75 4.172 1 93.75 153 MET A O 1
ATOM 1140 N N . ILE A 1 154 ? -6.684 -34.625 3.117 1 92.19 154 ILE A N 1
ATOM 1141 C CA . ILE A 1 154 ? -7.48 -35.281 2.088 1 92.19 154 ILE A CA 1
ATOM 1142 C C . ILE A 1 154 ? -8.258 -36.438 2.703 1 92.19 154 ILE A C 1
ATOM 1144 O O . ILE A 1 154 ? -9.445 -36.594 2.438 1 92.19 154 ILE A O 1
ATOM 1148 N N . TYR A 1 155 ? -7.625 -37.156 3.607 1 92.44 155 TYR A N 1
ATOM 1149 C CA . TYR A 1 155 ? -8.242 -38.406 4.051 1 92.44 155 TYR A CA 1
ATOM 1150 C C . TYR A 1 155 ? -8.961 -38.219 5.383 1 92.44 155 TYR A C 1
ATOM 1152 O O . TYR A 1 155 ? -9.938 -38.906 5.668 1 92.44 155 TYR A O 1
ATOM 1160 N N . LYS A 1 156 ? -8.594 -37.188 6.129 1 92.56 156 LYS A N 1
ATOM 1161 C CA . LYS A 1 156 ? -9.18 -37.062 7.457 1 92.56 156 LYS A CA 1
ATOM 1162 C C . LYS A 1 156 ? -10.047 -35.812 7.559 1 92.56 156 LYS A C 1
ATOM 1164 O O . LYS A 1 156 ? -11.156 -35.875 8.102 1 92.56 156 LYS A O 1
ATOM 1169 N N . VAL A 1 157 ? -9.68 -34.781 7.07 1 92.44 157 VAL A N 1
ATOM 1170 C CA . VAL A 1 157 ? -10.344 -33.531 7.34 1 92.44 157 VAL A CA 1
ATOM 1171 C C . VAL A 1 157 ? -11.344 -33.219 6.234 1 92.44 157 VAL A C 1
ATOM 1173 O O . VAL A 1 157 ? -12.469 -32.781 6.504 1 92.44 157 VAL A O 1
ATOM 1176 N N . ALA A 1 158 ? -11.023 -33.375 5 1 89.75 158 ALA A N 1
ATOM 1177 C CA . ALA A 1 158 ? -11.844 -33 3.852 1 89.75 158 ALA A CA 1
ATOM 1178 C C . ALA A 1 158 ? -13.203 -33.719 3.896 1 89.75 158 ALA A C 1
ATOM 1180 O O . ALA A 1 158 ? -14.234 -33.094 3.629 1 89.75 158 ALA A O 1
ATOM 1181 N N . PRO A 1 159 ? -13.258 -34.969 4.277 1 88.5 159 PRO A N 1
ATOM 1182 C CA . PRO A 1 159 ? -14.562 -35.625 4.305 1 88.5 159 PRO A CA 1
ATOM 1183 C C . PRO A 1 159 ? -15.477 -35.094 5.398 1 88.5 159 PRO A C 1
ATOM 1185 O O . PRO A 1 159 ? -16.703 -35.094 5.242 1 88.5 159 PRO A O 1
ATOM 1188 N N . LYS A 1 160 ? -14.953 -34.5 6.395 1 90.19 160 LYS A N 1
ATOM 1189 C CA . LYS A 1 160 ? -15.758 -34 7.504 1 90.19 160 LYS A CA 1
ATOM 1190 C C . LYS A 1 160 ? -16.016 -32.5 7.363 1 90.19 160 LYS A C 1
ATOM 1192 O O . LYS A 1 160 ? -17.125 -32.031 7.617 1 90.19 160 LYS A O 1
ATOM 1197 N N . TYR A 1 161 ? -15.016 -31.828 6.961 1 88.12 161 TYR A N 1
ATOM 1198 C CA . TYR A 1 161 ? -15.117 -30.375 7.031 1 88.12 161 TYR A CA 1
ATOM 1199 C C . TYR A 1 161 ? -15 -29.75 5.645 1 88.12 161 TYR A C 1
ATOM 1201 O O . TYR A 1 161 ? -15.109 -28.531 5.492 1 88.12 161 TYR A O 1
ATOM 1209 N N . GLY A 1 162 ? -14.828 -30.422 4.609 1 85.44 162 GLY A N 1
ATOM 1210 C CA . GLY A 1 162 ? -14.586 -29.938 3.26 1 85.44 162 GLY A CA 1
ATOM 1211 C C . GLY A 1 162 ? -15.75 -29.125 2.703 1 85.44 162 GLY A C 1
ATOM 1212 O O . GLY A 1 162 ? -15.539 -28.188 1.938 1 85.44 162 GLY A O 1
ATOM 1213 N N . SER A 1 163 ? -16.906 -29.375 3.158 1 85.25 163 SER A N 1
ATOM 1214 C CA . SER A 1 163 ? -18.078 -28.688 2.627 1 85.25 163 SER A CA 1
ATOM 1215 C C . SER A 1 163 ? -18.438 -27.469 3.48 1 85.25 163 SER A C 1
ATOM 1217 O O . SER A 1 163 ? -19.219 -26.625 3.061 1 85.25 163 SER A O 1
ATOM 1219 N N . LYS A 1 164 ? -17.781 -27.375 4.551 1 88.06 164 LYS A N 1
ATOM 1220 C CA . LYS A 1 164 ? -18.156 -26.297 5.469 1 88.06 164 LYS A CA 1
ATOM 1221 C C . LYS A 1 164 ? -17.141 -25.156 5.398 1 88.06 164 LYS A C 1
ATOM 1223 O O . LYS A 1 164 ? -17.5 -23.984 5.598 1 88.06 164 LYS A O 1
ATOM 1228 N N . ASN A 1 165 ? -15.953 -25.609 5.125 1 90.81 165 ASN A N 1
ATOM 1229 C CA . ASN A 1 165 ? -14.875 -24.609 5.133 1 90.81 165 ASN A CA 1
ATOM 1230 C C . ASN A 1 165 ? -14.047 -24.688 3.854 1 90.81 165 ASN A C 1
ATOM 1232 O O . ASN A 1 165 ? -13.367 -25.672 3.598 1 90.81 165 ASN A O 1
ATOM 1236 N N . PRO A 1 166 ? -14.086 -23.594 3.143 1 89.88 166 PRO A N 1
ATOM 1237 C CA . PRO A 1 166 ? -13.336 -23.594 1.881 1 89.88 166 PRO A CA 1
ATOM 1238 C C . PRO A 1 166 ? -11.828 -23.719 2.088 1 89.88 166 PRO A C 1
ATOM 1240 O O . PRO A 1 166 ? -11.109 -24.125 1.173 1 89.88 166 PRO A O 1
ATOM 1243 N N . MET A 1 167 ? -11.43 -23.422 3.266 1 91.69 167 MET A N 1
ATOM 1244 C CA . MET A 1 167 ? -9.992 -23.422 3.533 1 91.69 167 MET A CA 1
ATOM 1245 C C . MET A 1 167 ? -9.422 -24.828 3.488 1 91.69 167 MET A C 1
ATOM 1247 O O . MET A 1 167 ? -8.227 -25.016 3.279 1 91.69 167 MET A O 1
ATOM 1251 N N . VAL A 1 168 ? -10.281 -25.797 3.658 1 92.19 168 VAL A N 1
ATOM 1252 C CA . VAL A 1 168 ? -9.82 -27.172 3.658 1 92.19 168 VAL A CA 1
ATOM 1253 C C . VAL A 1 168 ? -9.25 -27.531 2.287 1 92.19 168 VAL A C 1
ATOM 1255 O O . VAL A 1 168 ? -8.102 -27.969 2.18 1 92.19 168 VAL A O 1
ATOM 1258 N N . TYR A 1 169 ? -9.938 -27.281 1.231 1 92.12 169 TYR A N 1
ATOM 1259 C CA . TYR A 1 169 ? -9.477 -27.578 -0.12 1 92.12 169 TYR A CA 1
ATOM 1260 C C . TYR A 1 169 ? -8.406 -26.594 -0.562 1 92.12 169 TYR A C 1
ATOM 1262 O O . TYR A 1 169 ? -7.414 -26.969 -1.187 1 92.12 169 TYR A O 1
ATOM 1270 N N . ILE A 1 170 ? -8.508 -25.375 -0.149 1 92.31 170 ILE A N 1
ATOM 1271 C CA . ILE A 1 170 ? -7.605 -24.312 -0.588 1 92.31 170 ILE A CA 1
ATOM 1272 C C . ILE A 1 170 ? -6.227 -24.516 0.032 1 92.31 170 ILE A C 1
ATOM 1274 O O . ILE A 1 170 ? -5.203 -24.281 -0.614 1 92.31 170 ILE A O 1
ATOM 1278 N N . SER A 1 171 ? -6.27 -24.938 1.273 1 94.56 171 SER A N 1
ATOM 1279 C CA . SER A 1 171 ? -4.988 -25.172 1.934 1 94.56 171 SER A CA 1
ATOM 1280 C C . SER A 1 171 ? -4.215 -26.297 1.266 1 94.56 171 SER A C 1
ATOM 1282 O O . SER A 1 171 ? -2.99 -26.219 1.129 1 94.56 171 SER A O 1
ATOM 1284 N N . ILE A 1 172 ? -4.883 -27.328 0.841 1 94.12 172 ILE A N 1
ATOM 1285 C CA . ILE A 1 172 ? -4.25 -28.438 0.133 1 94.12 172 ILE A CA 1
ATOM 1286 C C . ILE A 1 172 ? -3.684 -27.938 -1.196 1 94.12 172 ILE A C 1
ATOM 1288 O O . ILE A 1 172 ? -2.51 -28.172 -1.503 1 94.12 172 ILE A O 1
ATOM 1292 N N . CYS A 1 173 ? -4.48 -27.219 -1.854 1 92.19 173 CYS A N 1
ATOM 1293 C CA . CYS A 1 173 ? -4.102 -26.672 -3.154 1 92.19 173 CYS A CA 1
ATOM 1294 C C . CYS A 1 173 ? -2.906 -25.734 -3.029 1 92.19 173 CYS A C 1
ATOM 1296 O O . CYS A 1 173 ? -1.984 -25.781 -3.846 1 92.19 173 CYS A O 1
ATOM 1298 N N . SER A 1 174 ? -2.922 -24.969 -2.098 1 94.81 174 SER A N 1
ATOM 1299 C CA . SER A 1 174 ? -1.871 -23.969 -1.909 1 94.81 174 SER A CA 1
ATOM 1300 C C . SER A 1 174 ? -0.562 -24.625 -1.479 1 94.81 174 SER A C 1
ATOM 1302 O O . SER A 1 174 ? 0.51 -24.25 -1.965 1 94.81 174 SER A O 1
ATOM 1304 N N . GLY A 1 175 ? -0.662 -25.578 -0.563 1 95.12 175 GLY A N 1
ATOM 1305 C CA . GLY A 1 175 ? 0.528 -26.297 -0.13 1 95.12 175 GLY A CA 1
ATOM 1306 C C . GLY A 1 175 ? 1.217 -27.047 -1.255 1 95.12 175 GLY A C 1
ATOM 1307 O O . GLY A 1 175 ? 2.412 -26.859 -1.49 1 95.12 175 GLY A O 1
ATOM 1308 N N . VAL A 1 176 ? 0.465 -27.797 -1.968 1 95.06 176 VAL A N 1
ATOM 1309 C CA . VAL A 1 176 ? 0.989 -28.578 -3.082 1 95.06 176 VAL A CA 1
ATOM 1310 C C . VAL A 1 176 ? 1.458 -27.641 -4.195 1 95.06 176 VAL A C 1
ATOM 1312 O O . VAL A 1 176 ? 2.467 -27.906 -4.852 1 95.06 176 VAL A O 1
ATOM 1315 N N . GLY A 1 177 ? 0.747 -26.594 -4.34 1 93.62 177 GLY A N 1
ATOM 1316 C CA . GLY A 1 177 ? 1.113 -25.594 -5.344 1 93.62 177 GLY A CA 1
ATOM 1317 C C . GLY A 1 177 ? 2.461 -24.953 -5.078 1 93.62 177 GLY A C 1
ATOM 1318 O O . GLY A 1 177 ? 3.201 -24.656 -6.016 1 93.62 177 GLY A O 1
ATOM 1319 N N . SER A 1 178 ? 2.764 -24.719 -3.861 1 94.94 178 SER A N 1
ATOM 1320 C CA . SER A 1 178 ? 4.055 -24.141 -3.521 1 94.94 178 SER A CA 1
ATOM 1321 C C . SER A 1 178 ? 5.207 -25.031 -3.973 1 94.94 178 SER A C 1
ATOM 1323 O O . SER A 1 178 ? 6.238 -24.531 -4.426 1 94.94 178 SER A O 1
ATOM 1325 N N . ILE A 1 179 ? 5.004 -26.312 -3.875 1 93.62 179 ILE A N 1
ATOM 1326 C CA . ILE A 1 179 ? 6.012 -27.266 -4.332 1 93.62 179 ILE A CA 1
ATOM 1327 C C . ILE A 1 179 ? 6.062 -27.266 -5.855 1 93.62 179 ILE A C 1
ATOM 1329 O O . ILE A 1 179 ? 7.141 -27.375 -6.445 1 93.62 179 ILE A O 1
ATOM 1333 N N . SER A 1 180 ? 4.914 -27.141 -6.406 1 93.5 180 SER A N 1
ATOM 1334 C CA . SER A 1 180 ? 4.848 -27.109 -7.863 1 93.5 180 SER A CA 1
ATOM 1335 C C . SER A 1 180 ? 5.637 -25.938 -8.43 1 93.5 180 SER A C 1
ATOM 1337 O O . SER A 1 180 ? 6.379 -26.094 -9.406 1 93.5 180 SER A O 1
ATOM 1339 N N . VAL A 1 181 ? 5.496 -24.797 -7.855 1 91.81 181 VAL A N 1
ATOM 1340 C CA . VAL A 1 181 ? 6.176 -23.594 -8.344 1 91.81 181 VAL A CA 1
ATOM 1341 C C . VAL A 1 181 ? 7.688 -23.781 -8.219 1 91.81 181 VAL A C 1
ATOM 1343 O O . VAL A 1 181 ? 8.445 -23.391 -9.109 1 91.81 181 VAL A O 1
ATOM 1346 N N . CYS A 1 182 ? 8.156 -24.375 -7.125 1 91.62 182 CYS A N 1
ATOM 1347 C CA . CYS A 1 182 ? 9.578 -24.641 -6.945 1 91.62 182 CYS A CA 1
ATOM 1348 C C . CYS A 1 182 ? 10.094 -25.609 -8 1 91.62 182 CYS A C 1
ATOM 1350 O O . CYS A 1 182 ? 11.188 -25.422 -8.539 1 91.62 182 CYS A O 1
ATOM 1352 N N . ALA A 1 183 ? 9.266 -26.594 -8.281 1 92.12 183 ALA A N 1
ATOM 1353 C CA . ALA A 1 183 ? 9.641 -27.578 -9.289 1 92.12 183 ALA A CA 1
ATOM 1354 C C . ALA A 1 183 ? 9.633 -26.969 -10.688 1 92.12 183 ALA A C 1
ATOM 1356 O O . ALA A 1 183 ? 10.484 -27.281 -11.523 1 92.12 183 ALA A O 1
ATOM 1357 N N . ILE A 1 184 ? 8.711 -26.109 -10.898 1 91.38 184 ILE A N 1
ATOM 1358 C CA . ILE A 1 184 ? 8.625 -25.422 -12.18 1 91.38 184 ILE A CA 1
ATOM 1359 C C . ILE A 1 184 ? 9.859 -24.547 -12.367 1 91.38 184 ILE A C 1
ATOM 1361 O O . ILE A 1 184 ? 10.414 -24.469 -13.469 1 91.38 184 ILE A O 1
ATOM 1365 N N . LYS A 1 185 ? 10.203 -23.875 -11.367 1 89.06 185 LYS A N 1
ATOM 1366 C CA . LYS A 1 185 ? 11.406 -23.062 -11.43 1 89.06 185 LYS A CA 1
ATOM 1367 C C . LYS A 1 185 ? 12.633 -23.906 -11.773 1 89.06 185 LYS A C 1
ATOM 1369 O O . LYS A 1 185 ? 13.438 -23.531 -12.617 1 89.06 185 LYS A O 1
ATOM 1374 N N . ALA A 1 186 ? 12.781 -25.016 -11.102 1 89.5 186 ALA A N 1
ATOM 1375 C CA . ALA A 1 186 ? 13.906 -25.922 -11.359 1 89.5 186 ALA A CA 1
ATOM 1376 C C . ALA A 1 186 ? 13.883 -26.422 -12.805 1 89.5 186 ALA A C 1
ATOM 1378 O O . ALA A 1 186 ? 14.906 -26.406 -13.484 1 89.5 186 ALA A O 1
ATOM 1379 N N . PHE A 1 187 ? 12.773 -26.859 -13.203 1 90.5 187 PHE A N 1
ATOM 1380 C CA . PHE A 1 187 ? 12.617 -27.359 -14.562 1 90.5 187 PHE A CA 1
ATOM 1381 C C . PHE A 1 187 ? 12.867 -26.234 -15.57 1 90.5 187 PHE A C 1
ATOM 1383 O O . PHE A 1 187 ? 13.477 -26.469 -16.625 1 90.5 187 PHE A O 1
ATOM 1390 N N . GLY A 1 188 ? 12.375 -25.047 -15.312 1 88.38 188 GLY A N 1
ATOM 1391 C CA . GLY A 1 188 ? 12.609 -23.906 -16.172 1 88.38 188 GLY A CA 1
ATOM 1392 C C . GLY A 1 188 ? 14.078 -23.578 -16.344 1 88.38 188 GLY A C 1
ATOM 1393 O O . GLY A 1 188 ? 14.531 -23.266 -17.438 1 88.38 188 GLY A O 1
ATOM 1394 N N . ILE A 1 189 ? 14.734 -23.609 -15.305 1 86.12 189 ILE A N 1
ATOM 1395 C CA . ILE A 1 189 ? 16.172 -23.359 -15.359 1 86.12 189 ILE A CA 1
ATOM 1396 C C . ILE A 1 189 ? 16.859 -24.438 -16.203 1 86.12 189 ILE A C 1
ATOM 1398 O O . ILE A 1 189 ? 17.766 -24.141 -16.984 1 86.12 189 ILE A O 1
ATOM 1402 N N . ALA A 1 190 ? 16.422 -25.703 -16.031 1 88.5 190 ALA A N 1
ATOM 1403 C CA . ALA A 1 190 ? 16.953 -26.781 -16.844 1 88.5 190 ALA A CA 1
ATOM 1404 C C . ALA A 1 190 ? 16.719 -26.516 -18.344 1 88.5 190 ALA A C 1
ATOM 1406 O O . ALA A 1 190 ? 17.609 -26.75 -19.156 1 88.5 190 ALA A O 1
ATOM 1407 N N . LEU A 1 191 ? 15.617 -26.047 -18.578 1 88.31 191 LEU A N 1
ATOM 1408 C CA . LEU A 1 191 ? 15.281 -25.734 -19.969 1 88.31 191 LEU A CA 1
ATOM 1409 C C . LEU A 1 191 ? 16.141 -24.578 -20.484 1 88.31 191 LEU A C 1
ATOM 1411 O O . LEU A 1 191 ? 16.656 -24.641 -21.609 1 88.31 191 LEU A O 1
ATOM 1415 N N . LYS A 1 192 ? 16.312 -23.562 -19.656 1 86.81 192 LYS A N 1
ATOM 1416 C CA . LYS A 1 192 ? 17.109 -22.406 -20.031 1 86.81 192 LYS A CA 1
ATOM 1417 C C . LYS A 1 192 ? 18.562 -22.781 -20.297 1 86.81 192 LYS A C 1
ATOM 1419 O O . LYS A 1 192 ? 19.156 -22.344 -21.281 1 86.81 192 LYS A O 1
ATOM 1424 N N . LEU A 1 193 ? 19.125 -23.625 -19.469 1 87.06 193 LEU A N 1
ATOM 1425 C CA . LEU A 1 193 ? 20.5 -24.078 -19.625 1 87.06 193 LEU A CA 1
ATOM 1426 C C . LEU A 1 193 ? 20.656 -24.969 -20.859 1 87.06 193 LEU A C 1
ATOM 1428 O O . LEU A 1 193 ? 21.656 -24.891 -21.562 1 87.06 193 LEU A O 1
ATOM 1432 N N . THR A 1 194 ? 19.656 -25.75 -21.109 1 90 194 THR A N 1
ATOM 1433 C CA . THR A 1 194 ? 19.672 -26.625 -22.281 1 90 194 THR A CA 1
ATOM 1434 C C . THR A 1 194 ? 19.672 -25.797 -23.578 1 90 194 THR A C 1
ATOM 1436 O O . THR A 1 194 ? 20.438 -26.094 -24.5 1 90 194 THR A O 1
ATOM 1439 N N . PHE A 1 195 ? 18.891 -24.766 -23.594 1 88.12 195 PHE A N 1
ATOM 1440 C CA . PHE A 1 195 ? 18.828 -23.922 -24.781 1 88.12 195 PHE A CA 1
ATOM 1441 C C . PHE A 1 195 ? 20.109 -23.109 -24.938 1 88.12 195 PHE A C 1
ATOM 1443 O O . PHE A 1 195 ? 20.453 -22.703 -26.047 1 88.12 195 PHE A O 1
ATOM 1450 N N . ASN A 1 196 ? 20.812 -22.859 -23.859 1 87.94 196 ASN A N 1
ATOM 1451 C CA . ASN A 1 196 ? 22.078 -22.125 -23.891 1 87.94 196 ASN A CA 1
ATOM 1452 C C . ASN A 1 196 ? 23.25 -23.047 -24.203 1 87.94 196 ASN A C 1
ATOM 1454 O O . ASN A 1 196 ? 24.406 -22.609 -24.172 1 87.94 196 ASN A O 1
ATOM 1458 N N . GLY A 1 197 ? 22.938 -24.359 -24.406 1 87.5 197 GLY A N 1
ATOM 1459 C CA . GLY A 1 197 ? 23.984 -25.234 -24.891 1 87.5 197 GLY A CA 1
ATOM 1460 C C . GLY A 1 197 ? 24.359 -26.328 -23.906 1 87.5 197 GLY A C 1
ATOM 1461 O O . GLY A 1 197 ? 25.156 -27.203 -24.219 1 87.5 197 GLY A O 1
ATOM 1462 N N . ASN A 1 198 ? 23.891 -26.25 -22.719 1 88.88 198 ASN A N 1
ATOM 1463 C CA . ASN A 1 198 ? 24.156 -27.281 -21.719 1 88.88 198 ASN A CA 1
ATOM 1464 C C . ASN A 1 198 ? 22.953 -28.188 -21.5 1 88.88 198 ASN A C 1
ATOM 1466 O O . ASN A 1 198 ? 22.078 -27.875 -20.688 1 88.88 198 ASN A O 1
ATOM 1470 N N . ASN A 1 199 ? 22.938 -29.266 -22.234 1 87.75 199 ASN A N 1
ATOM 1471 C CA . ASN A 1 199 ? 21.781 -30.156 -22.172 1 87.75 199 ASN A CA 1
ATOM 1472 C C . ASN A 1 199 ? 21.609 -30.75 -20.781 1 87.75 199 ASN A C 1
ATOM 1474 O O . ASN A 1 199 ? 22.406 -31.594 -20.344 1 87.75 199 ASN A O 1
ATOM 1478 N N . GLN A 1 200 ? 20.547 -30.406 -20.172 1 85.38 200 GLN A N 1
ATOM 1479 C CA . GLN A 1 200 ? 20.281 -30.812 -18.797 1 85.38 200 GLN A CA 1
ATOM 1480 C C . GLN A 1 200 ? 19.375 -32.031 -18.75 1 85.38 200 GLN A C 1
ATOM 1482 O O . GLN A 1 200 ? 19.125 -32.594 -17.688 1 85.38 200 GLN A O 1
ATOM 1487 N N . PHE A 1 201 ? 18.938 -32.531 -19.953 1 88.88 201 PHE A N 1
ATOM 1488 C CA . PHE A 1 201 ? 18.047 -33.688 -20 1 88.88 201 PHE A CA 1
ATOM 1489 C C . PHE A 1 201 ? 18.828 -34.969 -19.797 1 88.88 201 PHE A C 1
ATOM 1491 O O . PHE A 1 201 ? 18.25 -36.062 -19.703 1 88.88 201 PHE A O 1
ATOM 1498 N N . THR A 1 202 ? 20.047 -34.781 -19.641 1 85.5 202 THR A N 1
ATOM 1499 C CA . THR A 1 202 ? 20.875 -35.938 -19.344 1 85.5 202 THR A CA 1
ATOM 1500 C C . THR A 1 202 ? 20.891 -36.219 -17.844 1 85.5 202 THR A C 1
ATOM 1502 O O . THR A 1 202 ? 21.266 -37.344 -17.422 1 85.5 202 THR A O 1
ATOM 1505 N N . HIS A 1 203 ? 20.469 -35.312 -17.156 1 86.25 203 HIS A N 1
ATOM 1506 C CA . HIS A 1 203 ? 20.453 -35.469 -15.695 1 86.25 203 HIS A CA 1
ATOM 1507 C C . HIS A 1 203 ? 19.109 -36.031 -15.219 1 86.25 203 HIS A C 1
ATOM 1509 O O . HIS A 1 203 ? 18.047 -35.594 -15.695 1 86.25 203 HIS A O 1
ATOM 1515 N N . VAL A 1 204 ? 19.094 -37 -14.367 1 87.06 204 VAL A N 1
ATOM 1516 C CA . VAL A 1 204 ? 17.906 -37.625 -13.797 1 87.06 204 VAL A CA 1
ATOM 1517 C C . VAL A 1 204 ? 17.094 -36.594 -13.023 1 87.06 204 VAL A C 1
ATOM 1519 O O . VAL A 1 204 ? 15.867 -36.688 -12.953 1 87.06 204 VAL A O 1
ATOM 1522 N N . SER A 1 205 ? 17.766 -35.656 -12.531 1 88.31 205 SER A N 1
ATOM 1523 C CA . SER A 1 205 ? 17.094 -34.625 -11.742 1 88.31 205 SER A CA 1
ATOM 1524 C C . SER A 1 205 ? 16.031 -33.875 -12.562 1 88.31 205 SER A C 1
ATOM 1526 O O . SER A 1 205 ? 14.977 -33.531 -12.039 1 88.31 205 SER A O 1
ATOM 1528 N N . THR A 1 206 ? 16.266 -33.688 -13.82 1 91 206 THR A N 1
ATOM 1529 C CA . THR A 1 206 ? 15.312 -33 -14.688 1 91 206 THR A CA 1
ATOM 1530 C C . THR A 1 206 ? 13.992 -33.781 -14.75 1 91 206 THR A C 1
ATOM 1532 O O . THR A 1 206 ? 12.922 -33.188 -14.672 1 91 206 THR A O 1
ATOM 1535 N N . TYR A 1 207 ? 14.031 -35.031 -14.812 1 90.81 207 TYR A N 1
ATOM 1536 C CA . TYR A 1 207 ? 12.828 -35.875 -14.914 1 90.81 207 TYR A CA 1
ATOM 1537 C C . TYR A 1 207 ? 12.094 -35.906 -13.586 1 90.81 207 TYR A C 1
ATOM 1539 O O . TYR A 1 207 ? 10.859 -36 -13.555 1 90.81 207 TYR A O 1
ATOM 1547 N N . VAL A 1 208 ? 12.82 -35.906 -12.531 1 90.62 208 VAL A N 1
ATOM 1548 C CA . VAL A 1 208 ? 12.195 -35.875 -11.211 1 90.62 208 VAL A CA 1
ATOM 1549 C C . VAL A 1 208 ? 11.359 -34.594 -11.086 1 90.62 208 VAL A C 1
ATOM 1551 O O . VAL A 1 208 ? 10.234 -34.625 -10.586 1 90.62 208 VAL A O 1
ATOM 1554 N N . PHE A 1 209 ? 11.875 -33.531 -11.586 1 92.06 209 PHE A N 1
ATOM 1555 C CA . PHE A 1 209 ? 11.164 -32.281 -11.508 1 92.06 209 PHE A CA 1
ATOM 1556 C C . PHE A 1 209 ? 9.93 -32.281 -12.406 1 92.06 209 PHE A C 1
ATOM 1558 O O . PHE A 1 209 ? 8.883 -31.75 -12.039 1 92.06 209 PHE A O 1
ATOM 1565 N N . ILE A 1 210 ? 10.039 -32.875 -13.57 1 92.38 210 ILE A N 1
ATOM 1566 C CA . ILE A 1 210 ? 8.906 -32.938 -14.484 1 92.38 210 ILE A CA 1
ATOM 1567 C C . ILE A 1 210 ? 7.773 -33.75 -13.852 1 92.38 210 ILE A C 1
ATOM 1569 O O . ILE A 1 210 ? 6.617 -33.312 -13.875 1 92.38 210 ILE A O 1
ATOM 1573 N N . ILE A 1 211 ? 8.102 -34.844 -13.305 1 93.25 211 ILE A N 1
ATOM 1574 C CA . ILE A 1 211 ? 7.105 -35.688 -12.68 1 93.25 211 ILE A CA 1
ATOM 1575 C C . ILE A 1 211 ? 6.461 -34.969 -11.5 1 93.25 211 ILE A C 1
ATOM 1577 O O . ILE A 1 211 ? 5.242 -35.031 -11.32 1 93.25 211 ILE A O 1
ATOM 1581 N N . THR A 1 212 ? 7.309 -34.312 -10.742 1 92.81 212 THR A N 1
ATOM 1582 C CA . THR A 1 212 ? 6.789 -33.562 -9.602 1 92.81 212 THR A CA 1
ATOM 1583 C C . THR A 1 212 ? 5.809 -32.5 -10.062 1 92.81 212 THR A C 1
ATOM 1585 O O . THR A 1 212 ? 4.746 -32.312 -9.461 1 92.81 212 THR A O 1
ATOM 1588 N N . VAL A 1 213 ? 6.094 -31.797 -11.086 1 93.06 213 VAL A N 1
ATOM 1589 C CA . VAL A 1 213 ? 5.246 -30.75 -11.625 1 93.06 213 VAL A CA 1
ATOM 1590 C C . VAL A 1 213 ? 3.908 -31.328 -12.07 1 93.06 213 VAL A C 1
ATOM 1592 O O . VAL A 1 213 ? 2.848 -30.812 -11.719 1 93.06 213 VAL A O 1
ATOM 1595 N N . VAL A 1 214 ? 3.93 -32.406 -12.742 1 92.06 214 VAL A N 1
ATOM 1596 C CA . VAL A 1 214 ? 2.721 -33.031 -13.289 1 92.06 214 VAL A CA 1
ATOM 1597 C C . VAL A 1 214 ? 1.832 -33.531 -12.148 1 92.06 214 VAL A C 1
ATOM 1599 O O . VAL A 1 214 ? 0.631 -33.25 -12.125 1 92.06 214 VAL A O 1
ATOM 1602 N N . VAL A 1 215 ? 2.391 -34.156 -11.258 1 92.56 215 VAL A N 1
ATOM 1603 C CA . VAL A 1 215 ? 1.636 -34.719 -10.141 1 92.56 215 VAL A CA 1
ATOM 1604 C C . VAL A 1 215 ? 1.044 -33.594 -9.297 1 92.56 215 VAL A C 1
ATOM 1606 O O . VAL A 1 215 ? -0.127 -33.656 -8.914 1 92.56 215 VAL A O 1
ATOM 1609 N N . CYS A 1 216 ? 1.839 -32.594 -9.023 1 92.44 216 CYS A N 1
ATOM 1610 C CA . CYS A 1 216 ? 1.372 -31.484 -8.195 1 92.44 216 CYS A CA 1
ATOM 1611 C C . CYS A 1 216 ? 0.274 -30.703 -8.914 1 92.44 216 CYS A C 1
ATOM 1613 O O . CYS A 1 216 ? -0.724 -30.328 -8.297 1 92.44 216 CYS A O 1
ATOM 1615 N N . ILE A 1 217 ? 0.386 -30.453 -10.172 1 88.38 217 ILE A N 1
ATOM 1616 C CA . ILE A 1 217 ? -0.61 -29.688 -10.93 1 88.38 217 ILE A CA 1
ATOM 1617 C C . ILE A 1 217 ? -1.926 -30.469 -10.961 1 88.38 217 ILE A C 1
ATOM 1619 O O . ILE A 1 217 ? -3.002 -29.891 -10.805 1 88.38 217 ILE A O 1
ATOM 1623 N N . MET A 1 218 ? -1.819 -31.75 -11.141 1 89.44 218 MET A N 1
ATOM 1624 C CA . MET A 1 218 ? -3.021 -32.594 -11.156 1 89.44 218 MET A CA 1
ATOM 1625 C C . MET A 1 218 ? -3.732 -32.531 -9.805 1 89.44 218 MET A C 1
ATOM 1627 O O . MET A 1 218 ? -4.957 -32.406 -9.75 1 89.44 218 MET A O 1
ATOM 1631 N N . THR A 1 219 ? -2.957 -32.625 -8.812 1 90.62 219 THR A N 1
ATOM 1632 C CA . THR A 1 219 ? -3.527 -32.531 -7.473 1 90.62 219 THR A CA 1
ATOM 1633 C C . THR A 1 219 ? -4.145 -31.172 -7.219 1 90.62 219 THR A C 1
ATOM 1635 O O . THR A 1 219 ? -5.254 -31.062 -6.695 1 90.62 219 THR A O 1
ATOM 1638 N N . GLN A 1 220 ? -3.41 -30.125 -7.59 1 90.06 220 GLN A N 1
ATOM 1639 C CA . GLN A 1 220 ? -3.879 -28.766 -7.414 1 90.06 220 GLN A CA 1
ATOM 1640 C C . GLN A 1 220 ? -5.195 -28.531 -8.148 1 90.06 220 GLN A C 1
ATOM 1642 O O . GLN A 1 220 ? -6.148 -28 -7.578 1 90.06 220 GLN A O 1
ATOM 1647 N N . MET A 1 221 ? -5.215 -29 -9.344 1 85.44 221 MET A N 1
ATOM 1648 C CA . MET A 1 221 ? -6.406 -28.781 -10.156 1 85.44 221 MET A CA 1
ATOM 1649 C C . MET A 1 221 ? -7.602 -29.531 -9.586 1 85.44 221 MET A C 1
ATOM 1651 O O . MET A 1 221 ? -8.727 -29.031 -9.594 1 85.44 221 MET A O 1
ATOM 1655 N N . THR A 1 222 ? -7.371 -30.688 -9.078 1 87.75 222 THR A N 1
ATOM 1656 C CA . THR A 1 222 ? -8.438 -31.516 -8.531 1 87.75 222 THR A CA 1
ATOM 1657 C C . THR A 1 222 ? -9.07 -30.859 -7.309 1 87.75 222 THR A C 1
ATOM 1659 O O . THR A 1 222 ? -10.289 -30.719 -7.238 1 87.75 222 THR A O 1
ATOM 1662 N N . PHE A 1 223 ? -8.297 -30.406 -6.484 1 89.12 223 PHE A N 1
ATOM 1663 C CA . PHE A 1 223 ? -8.844 -29.891 -5.234 1 89.12 223 PHE A CA 1
ATOM 1664 C C . PHE A 1 223 ? -9.297 -28.438 -5.395 1 89.12 223 PHE A C 1
ATOM 1666 O O . PHE A 1 223 ? -10.188 -27.984 -4.68 1 89.12 223 PHE A O 1
ATOM 1673 N N . PHE A 1 224 ? -8.711 -27.719 -6.246 1 86.62 224 PHE A N 1
ATOM 1674 C CA . PHE A 1 224 ? -9.203 -26.375 -6.574 1 86.62 224 PHE A CA 1
ATOM 1675 C C . PHE A 1 224 ? -10.609 -26.453 -7.16 1 86.62 224 PHE A C 1
ATOM 1677 O O . PHE A 1 224 ? -11.484 -25.672 -6.793 1 86.62 224 PHE A O 1
ATOM 1684 N N . ASN A 1 225 ? -10.773 -27.453 -7.992 1 81 225 ASN A N 1
ATOM 1685 C CA . ASN A 1 225 ? -12.086 -27.656 -8.594 1 81 225 ASN A CA 1
ATOM 1686 C C . ASN A 1 225 ? -13.117 -28.078 -7.559 1 81 225 ASN A C 1
ATOM 1688 O O . ASN A 1 225 ? -14.281 -27.672 -7.633 1 81 225 ASN A O 1
ATOM 1692 N N . LYS A 1 226 ? -12.688 -28.812 -6.695 1 86.19 226 LYS A N 1
ATOM 1693 C CA . LYS A 1 226 ? -13.586 -29.219 -5.613 1 86.19 226 LYS A CA 1
ATOM 1694 C C . LYS A 1 226 ? -14.008 -28.016 -4.781 1 86.19 226 LYS A C 1
ATOM 1696 O O . LYS A 1 226 ? -15.164 -27.922 -4.367 1 86.19 226 LYS A O 1
ATOM 1701 N N . ALA A 1 227 ? -13.094 -27.141 -4.57 1 86.81 227 ALA A N 1
ATOM 1702 C CA . ALA A 1 227 ? -13.414 -25.922 -3.828 1 86.81 227 ALA A CA 1
ATOM 1703 C C . ALA A 1 227 ? -14.383 -25.047 -4.605 1 86.81 227 ALA A C 1
ATOM 1705 O O . ALA A 1 227 ? -15.344 -24.516 -4.039 1 86.81 227 ALA A O 1
ATOM 1706 N N . LEU A 1 228 ? -14.188 -24.938 -5.84 1 78.81 228 LEU A N 1
ATOM 1707 C CA . LEU A 1 228 ? -15.016 -24.078 -6.68 1 78.81 228 LEU A CA 1
ATOM 1708 C C . LEU A 1 228 ? -16.406 -24.672 -6.855 1 78.81 228 LEU A C 1
ATOM 1710 O O . LEU A 1 228 ? -17.375 -23.953 -7.094 1 78.81 228 LEU A O 1
ATOM 1714 N N . ALA A 1 229 ? -16.531 -25.922 -6.684 1 77.62 229 ALA A N 1
ATOM 1715 C CA . ALA A 1 229 ? -17.812 -26.609 -6.793 1 77.62 229 ALA A CA 1
ATOM 1716 C C . ALA A 1 229 ? -18.656 -26.406 -5.531 1 77.62 229 ALA A C 1
ATOM 1718 O O . ALA A 1 229 ? -19.875 -26.391 -5.59 1 77.62 229 ALA A O 1
ATOM 1719 N N . GLN A 1 230 ? -17.984 -26.203 -4.492 1 83.62 230 GLN A N 1
ATOM 1720 C CA . GLN A 1 230 ? -18.688 -26.203 -3.215 1 83.62 230 GLN A CA 1
ATOM 1721 C C . GLN A 1 230 ? -18.859 -24.781 -2.691 1 83.62 230 GLN A C 1
ATOM 1723 O O . GLN A 1 230 ? -19.781 -24.5 -1.926 1 83.62 230 GLN A O 1
ATOM 1728 N N . PHE A 1 231 ? -17.984 -23.938 -3.1 1 82 231 PHE A N 1
ATOM 1729 C CA . PHE A 1 231 ? -18.016 -22.578 -2.553 1 82 231 PHE A CA 1
ATOM 1730 C C . PHE A 1 231 ? -18.031 -21.547 -3.672 1 82 231 PHE A C 1
ATOM 1732 O O . PHE A 1 231 ? -17.688 -21.859 -4.812 1 82 231 PHE A O 1
ATOM 1739 N N . ASP A 1 232 ? -18.406 -20.312 -3.258 1 76 232 ASP A N 1
ATOM 1740 C CA . ASP A 1 232 ? -18.484 -19.219 -4.215 1 76 232 ASP A CA 1
ATOM 1741 C C . ASP A 1 232 ? -17.094 -18.781 -4.656 1 76 232 ASP A C 1
ATOM 1743 O O . ASP A 1 232 ? -16.172 -18.703 -3.838 1 76 232 ASP A O 1
ATOM 1747 N N . THR A 1 233 ? -16.953 -18.438 -5.91 1 71.38 233 THR A N 1
ATOM 1748 C CA . THR A 1 233 ? -15.695 -18.016 -6.508 1 71.38 233 THR A CA 1
ATOM 1749 C C . THR A 1 233 ? -15.188 -16.734 -5.836 1 71.38 233 THR A C 1
ATOM 1751 O O . THR A 1 233 ? -13.977 -16.547 -5.699 1 71.38 233 THR A O 1
ATOM 1754 N N . SER A 1 234 ? -16.125 -15.945 -5.422 1 67.25 234 SER A N 1
ATOM 1755 C CA . SER A 1 234 ? -15.758 -14.68 -4.801 1 67.25 234 SER A CA 1
ATOM 1756 C C . SER A 1 234 ? -15.039 -14.891 -3.475 1 67.25 234 SER A C 1
ATOM 1758 O O . SER A 1 234 ? -14.328 -14.008 -3 1 67.25 234 SER A O 1
ATOM 1760 N N . ILE A 1 235 ? -15.219 -16.062 -2.977 1 76.44 235 ILE A N 1
ATOM 1761 C CA . ILE A 1 235 ? -14.555 -16.391 -1.719 1 76.44 235 ILE A CA 1
ATOM 1762 C C . ILE A 1 235 ? -13.305 -17.219 -1.996 1 76.44 235 ILE A C 1
ATOM 1764 O O . ILE A 1 235 ? -12.234 -16.938 -1.461 1 76.44 235 ILE A O 1
ATOM 1768 N N . VAL A 1 236 ? -13.484 -18.109 -2.859 1 81.81 236 VAL A N 1
ATOM 1769 C CA . VAL A 1 236 ? -12.438 -19.094 -3.104 1 81.81 236 VAL A CA 1
ATOM 1770 C C . VAL A 1 236 ? -11.234 -18.406 -3.758 1 81.81 236 VAL A C 1
ATOM 1772 O O . VAL A 1 236 ? -10.094 -18.625 -3.348 1 81.81 236 VAL A O 1
ATOM 1775 N N . ASN A 1 237 ? -11.422 -17.516 -4.68 1 77.12 237 ASN A N 1
ATOM 1776 C CA . ASN A 1 237 ? -10.344 -16.953 -5.488 1 77.12 237 ASN A CA 1
ATOM 1777 C C . ASN A 1 237 ? -9.414 -16.078 -4.648 1 77.12 237 ASN A C 1
ATOM 1779 O O . ASN A 1 237 ? -8.195 -16.266 -4.656 1 77.12 237 ASN A O 1
ATOM 1783 N N . PRO A 1 238 ? -10 -15.211 -3.945 1 76.56 238 PRO A N 1
ATOM 1784 C CA . PRO A 1 238 ? -9.102 -14.398 -3.119 1 76.56 238 PRO A CA 1
ATOM 1785 C C . PRO A 1 238 ? -8.359 -15.219 -2.068 1 76.56 238 PRO A C 1
ATOM 1787 O O . PRO A 1 238 ? -7.184 -14.969 -1.797 1 76.56 238 PRO A O 1
ATOM 1790 N N . LEU A 1 239 ? -9.055 -16.172 -1.504 1 84.19 239 LEU A N 1
ATOM 1791 C CA . LEU A 1 239 ? -8.43 -17.016 -0.486 1 84.19 239 LEU A CA 1
ATOM 1792 C C . LEU A 1 239 ? -7.301 -17.844 -1.083 1 84.19 239 LEU A C 1
ATOM 1794 O O . LEU A 1 239 ? -6.238 -17.984 -0.472 1 84.19 239 LEU A O 1
ATOM 1798 N N . TYR A 1 240 ? -7.625 -18.375 -2.178 1 87.69 240 TYR A N 1
ATOM 1799 C CA . TYR A 1 240 ? -6.598 -19.156 -2.854 1 87.69 240 TYR A CA 1
ATOM 1800 C C . TYR A 1 240 ? -5.395 -18.297 -3.209 1 87.69 240 TYR A C 1
ATOM 1802 O O . TYR A 1 240 ? -4.25 -18.688 -3.006 1 87.69 240 TYR A O 1
ATOM 1810 N N . TYR A 1 241 ? -5.668 -17.156 -3.699 1 83.88 241 TYR A N 1
ATOM 1811 C CA . TYR A 1 241 ? -4.582 -16.266 -4.09 1 83.88 241 TYR A CA 1
ATOM 1812 C C . TYR A 1 241 ? -3.664 -15.977 -2.91 1 83.88 241 TYR A C 1
ATOM 1814 O O . TYR A 1 241 ? -2.441 -16.078 -3.029 1 83.88 241 TYR A O 1
ATOM 1822 N N . VAL A 1 242 ? -4.211 -15.633 -1.833 1 86.44 242 VAL A N 1
ATOM 1823 C CA . VAL A 1 242 ? -3.439 -15.219 -0.665 1 86.44 242 VAL A CA 1
ATOM 1824 C C . VAL A 1 242 ? -2.682 -16.422 -0.096 1 86.44 242 VAL A C 1
ATOM 1826 O O . VAL A 1 242 ? -1.488 -16.312 0.199 1 86.44 242 VAL A O 1
ATOM 1829 N N . THR A 1 243 ? -3.377 -17.531 0.053 1 89.88 243 THR A N 1
ATOM 1830 C CA . THR A 1 243 ? -2.758 -18.688 0.667 1 89.88 243 THR A CA 1
ATOM 1831 C C . THR A 1 243 ? -1.712 -19.297 -0.264 1 89.88 243 THR A C 1
ATOM 1833 O O . THR A 1 243 ? -0.635 -19.703 0.181 1 89.88 243 THR A O 1
ATOM 1836 N N . PHE A 1 244 ? -2.07 -19.359 -1.504 1 92.81 244 PHE A N 1
ATOM 1837 C CA . PHE A 1 244 ? -1.138 -19.875 -2.498 1 92.81 244 PHE A CA 1
ATOM 1838 C C . PHE A 1 244 ? 0.126 -19.031 -2.551 1 92.81 244 PHE A C 1
ATOM 1840 O O . PHE A 1 244 ? 1.239 -19.547 -2.527 1 92.81 244 PHE A O 1
ATOM 1847 N N . THR A 1 245 ? -0.033 -17.75 -2.643 1 91.88 245 THR A N 1
ATOM 1848 C CA . THR A 1 245 ? 1.103 -16.844 -2.734 1 91.88 245 THR A CA 1
ATOM 1849 C C . THR A 1 245 ? 1.957 -16.906 -1.472 1 91.88 245 THR A C 1
ATOM 1851 O O . THR A 1 245 ? 3.186 -16.969 -1.55 1 91.88 245 THR A O 1
ATOM 1854 N N . THR A 1 246 ? 1.338 -16.953 -0.356 1 91.38 246 THR A N 1
ATOM 1855 C CA . THR A 1 246 ? 2.062 -17.016 0.907 1 91.38 246 THR A CA 1
ATOM 1856 C C . THR A 1 246 ? 2.861 -18.312 0.994 1 91.38 246 THR A C 1
ATOM 1858 O O . THR A 1 246 ? 4.039 -18.312 1.353 1 91.38 246 THR A O 1
ATOM 1861 N N . ALA A 1 247 ? 2.246 -19.422 0.642 1 94.06 247 ALA A N 1
ATOM 1862 C CA . ALA A 1 247 ? 2.926 -20.703 0.671 1 94.06 247 ALA A CA 1
ATOM 1863 C C . ALA A 1 247 ? 4.09 -20.75 -0.317 1 94.06 247 ALA A C 1
ATOM 1865 O O . ALA A 1 247 ? 5.156 -21.281 -0.01 1 94.06 247 ALA A O 1
ATOM 1866 N N . THR A 1 248 ? 3.863 -20.188 -1.438 1 93.69 248 THR A N 1
ATOM 1867 C CA . THR A 1 248 ? 4.891 -20.172 -2.473 1 93.69 248 THR A CA 1
ATOM 1868 C C . THR A 1 248 ? 6.082 -19.328 -2.037 1 93.69 248 THR A C 1
ATOM 1870 O O . THR A 1 248 ? 7.234 -19.719 -2.23 1 93.69 248 THR A O 1
ATOM 1873 N N . LEU A 1 249 ? 5.801 -18.203 -1.478 1 90.69 249 LEU A N 1
ATOM 1874 C CA . LEU A 1 249 ? 6.879 -17.344 -1 1 90.69 249 LEU A CA 1
ATOM 1875 C C . LEU A 1 249 ? 7.66 -18.016 0.123 1 90.69 249 LEU A C 1
ATOM 1877 O O . LEU A 1 249 ? 8.883 -17.906 0.183 1 90.69 249 LEU A O 1
ATOM 1881 N N . LEU A 1 250 ? 6.984 -18.672 0.957 1 90.25 250 LEU A N 1
ATOM 1882 C CA . LEU A 1 250 ? 7.645 -19.375 2.043 1 90.25 250 LEU A CA 1
ATOM 1883 C C . LEU A 1 250 ? 8.516 -20.516 1.5 1 90.25 250 LEU A C 1
ATOM 1885 O O . LEU A 1 250 ? 9.648 -20.688 1.939 1 90.25 250 LEU A O 1
ATOM 1889 N N . ALA A 1 251 ? 7.961 -21.266 0.595 1 92.62 251 ALA A N 1
ATOM 1890 C CA . ALA A 1 251 ? 8.711 -22.359 -0.023 1 92.62 251 ALA A CA 1
ATOM 1891 C C . ALA A 1 251 ? 9.961 -21.828 -0.719 1 92.62 251 ALA A C 1
ATOM 1893 O O . ALA A 1 251 ? 11.047 -22.422 -0.584 1 92.62 251 ALA A O 1
ATOM 1894 N N . SER A 1 252 ? 9.773 -20.781 -1.418 1 88.19 252 SER A N 1
ATOM 1895 C CA . SER A 1 252 ? 10.898 -20.203 -2.141 1 88.19 252 SER A CA 1
ATOM 1896 C C . SER A 1 252 ? 11.945 -19.641 -1.179 1 88.19 252 SER A C 1
ATOM 1898 O O . SER A 1 252 ? 13.141 -19.75 -1.429 1 88.19 252 SER A O 1
ATOM 1900 N N . PHE A 1 253 ? 11.492 -19.047 -0.148 1 87 253 PHE A N 1
ATOM 1901 C CA . PHE A 1 253 ? 12.391 -18.531 0.871 1 87 253 PHE A CA 1
ATOM 1902 C C . PHE A 1 253 ? 13.219 -19.641 1.492 1 87 253 PHE A C 1
ATOM 1904 O O . PHE A 1 253 ? 14.422 -19.469 1.723 1 87 253 PHE A O 1
ATOM 1911 N N . ILE A 1 254 ? 12.633 -20.703 1.745 1 88.38 254 ILE A N 1
ATOM 1912 C CA . ILE A 1 254 ? 13.305 -21.844 2.367 1 88.38 254 ILE A CA 1
ATOM 1913 C C . ILE A 1 254 ? 14.258 -22.484 1.366 1 88.38 254 ILE A C 1
ATOM 1915 O O . ILE A 1 254 ? 15.383 -22.844 1.718 1 88.38 254 ILE A O 1
ATOM 1919 N N . LEU A 1 255 ? 13.844 -22.625 0.196 1 86.75 255 LEU A N 1
ATOM 1920 C CA . LEU A 1 255 ? 14.633 -23.281 -0.837 1 86.75 255 LEU A CA 1
ATOM 1921 C C . LEU A 1 255 ? 15.914 -22.484 -1.121 1 86.75 255 LEU A C 1
ATOM 1923 O O . LEU A 1 255 ? 17 -23.078 -1.206 1 86.75 255 LEU A O 1
ATOM 1927 N N . PHE A 1 256 ? 15.836 -21.188 -1.215 1 82.62 256 PHE A N 1
ATOM 1928 C CA . PHE A 1 256 ? 16.984 -20.375 -1.635 1 82.62 256 PHE A CA 1
ATOM 1929 C C . PHE A 1 256 ? 17.625 -19.688 -0.438 1 82.62 256 PHE A C 1
ATOM 1931 O O . PHE A 1 256 ? 18.562 -18.906 -0.599 1 82.62 256 PHE A O 1
ATOM 1938 N N . ARG A 1 257 ? 17.141 -19.984 0.815 1 75.88 257 ARG A N 1
ATOM 1939 C CA . ARG A 1 257 ? 17.656 -19.438 2.066 1 75.88 257 ARG A CA 1
ATOM 1940 C C . ARG A 1 257 ? 17.625 -17.906 2.053 1 75.88 257 ARG A C 1
ATOM 1942 O O . ARG A 1 257 ? 18.625 -17.266 2.346 1 75.88 257 ARG A O 1
ATOM 1949 N N . GLY A 1 258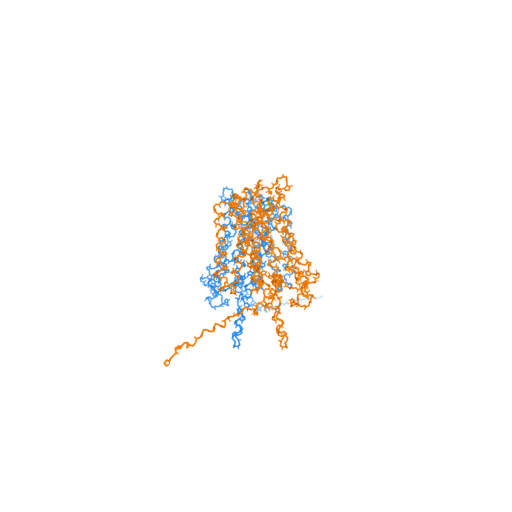 ? 16.453 -17.5 1.663 1 73.12 258 GLY A N 1
ATOM 1950 C CA . GLY A 1 258 ? 16.281 -16.047 1.612 1 73.12 258 GLY A CA 1
ATOM 1951 C C . GLY A 1 258 ? 15.641 -15.57 0.324 1 73.12 258 GLY A C 1
ATOM 1952 O O . GLY A 1 258 ? 15.18 -16.375 -0.489 1 73.12 258 GLY A O 1
ATOM 1953 N N . PHE A 1 259 ? 15.492 -14.195 0.251 1 70.5 259 PHE A N 1
ATOM 1954 C CA . PHE A 1 259 ? 14.867 -13.617 -0.935 1 70.5 259 PHE A CA 1
ATOM 1955 C C . PHE A 1 259 ? 15.93 -13.156 -1.93 1 70.5 259 PHE A C 1
ATOM 1957 O O . PHE A 1 259 ? 15.711 -12.203 -2.682 1 70.5 259 PHE A O 1
ATOM 1964 N N . ASN A 1 260 ? 17.062 -13.812 -1.9 1 68.94 260 ASN A N 1
ATOM 1965 C CA . ASN A 1 260 ? 18.156 -13.5 -2.826 1 68.94 260 ASN A CA 1
ATOM 1966 C C . ASN A 1 260 ? 18.625 -12.055 -2.674 1 68.94 260 ASN A C 1
ATOM 1968 O O . ASN A 1 260 ? 19.031 -11.422 -3.652 1 68.94 260 ASN A O 1
ATOM 1972 N N . THR A 1 261 ? 18.188 -11.359 -1.652 1 72.69 261 THR A N 1
ATOM 1973 C CA . THR A 1 261 ? 18.672 -10.016 -1.373 1 72.69 261 THR A CA 1
ATOM 1974 C C . THR A 1 261 ? 19.125 -9.891 0.082 1 72.69 261 THR A C 1
ATOM 1976 O O . THR A 1 261 ? 18.547 -10.531 0.967 1 72.69 261 THR A O 1
ATOM 1979 N N . THR A 1 262 ? 20.125 -9.102 0.228 1 71.5 262 THR A N 1
ATOM 1980 C CA . THR A 1 262 ? 20.672 -8.914 1.568 1 71.5 262 THR A CA 1
ATOM 1981 C C . THR A 1 262 ? 20.188 -7.602 2.172 1 71.5 262 THR A C 1
ATOM 1983 O O . THR A 1 262 ? 20.375 -7.344 3.361 1 71.5 262 THR A O 1
ATOM 1986 N N . SER A 1 263 ? 19.484 -6.895 1.377 1 85.44 263 SER A N 1
ATOM 1987 C CA . SER A 1 263 ? 19.016 -5.609 1.89 1 85.44 263 SER A CA 1
ATOM 1988 C C . SER A 1 263 ? 17.75 -5.766 2.709 1 85.44 263 SER A C 1
ATOM 1990 O O . SER A 1 263 ? 16.719 -6.223 2.195 1 85.44 263 SER A O 1
ATOM 1992 N N . THR A 1 264 ? 17.859 -5.473 3.953 1 86.38 264 THR A N 1
ATOM 1993 C CA . THR A 1 264 ? 16.703 -5.527 4.852 1 86.38 264 THR A CA 1
ATOM 1994 C C . THR A 1 264 ? 15.586 -4.621 4.348 1 86.38 264 THR A C 1
ATOM 1996 O O . THR A 1 264 ? 14.406 -4.953 4.477 1 86.38 264 THR A O 1
ATOM 1999 N N . VAL A 1 265 ? 16 -3.516 3.732 1 88.81 265 VAL A N 1
ATOM 2000 C CA . VAL A 1 265 ? 15.031 -2.57 3.201 1 88.81 265 VAL A CA 1
ATOM 2001 C C . VAL A 1 265 ? 14.234 -3.227 2.076 1 88.81 265 VAL A C 1
ATOM 2003 O O . VAL A 1 265 ? 13.008 -3.102 2.02 1 88.81 265 VAL A O 1
ATOM 2006 N N . ASP A 1 266 ? 14.867 -4.012 1.287 1 90.56 266 ASP A N 1
ATOM 2007 C CA . ASP A 1 266 ? 14.195 -4.672 0.171 1 90.56 266 ASP A CA 1
ATOM 2008 C C . ASP A 1 266 ? 13.273 -5.785 0.665 1 90.56 266 ASP A C 1
ATOM 2010 O O . ASP A 1 266 ? 12.164 -5.953 0.147 1 90.56 266 ASP A O 1
ATOM 2014 N N . VAL A 1 267 ? 13.75 -6.457 1.65 1 88.12 267 VAL A N 1
ATOM 2015 C CA . VAL A 1 267 ? 12.953 -7.559 2.184 1 88.12 267 VAL A CA 1
ATOM 2016 C C . VAL A 1 267 ? 11.664 -7.012 2.797 1 88.12 267 VAL A C 1
ATOM 2018 O O . VAL A 1 267 ? 10.57 -7.52 2.523 1 88.12 267 VAL A O 1
ATOM 2021 N N . ILE A 1 268 ? 11.781 -5.973 3.559 1 91.75 268 ILE A N 1
ATOM 2022 C CA . ILE A 1 268 ? 10.609 -5.398 4.215 1 91.75 268 ILE A CA 1
ATOM 2023 C C . ILE A 1 268 ? 9.688 -4.777 3.172 1 91.75 268 ILE A C 1
ATOM 2025 O O . ILE A 1 268 ? 8.461 -4.871 3.281 1 91.75 268 ILE A O 1
ATOM 2029 N N . SER A 1 269 ? 10.273 -4.168 2.221 1 92.94 269 SER A N 1
ATOM 2030 C CA . SER A 1 269 ? 9.469 -3.578 1.152 1 92.94 269 SER A CA 1
ATOM 2031 C C . SER A 1 269 ? 8.688 -4.645 0.392 1 92.94 269 SER A C 1
ATOM 2033 O O . SER A 1 269 ? 7.527 -4.434 0.033 1 92.94 269 SER A O 1
ATOM 2035 N N . LEU A 1 270 ? 9.336 -5.781 0.182 1 91.56 270 LEU A N 1
ATOM 2036 C CA . LEU A 1 270 ? 8.68 -6.871 -0.523 1 91.56 270 LEU A CA 1
ATOM 2037 C C . LEU A 1 270 ? 7.516 -7.426 0.298 1 91.56 270 LEU A C 1
ATOM 2039 O O . LEU A 1 270 ? 6.434 -7.676 -0.237 1 91.56 270 LEU A O 1
ATOM 2043 N N . LEU A 1 271 ? 7.742 -7.57 1.543 1 91.25 271 LEU A N 1
ATOM 2044 C CA . LEU A 1 271 ? 6.695 -8.062 2.43 1 91.25 271 LEU A CA 1
ATOM 2045 C C . LEU A 1 271 ? 5.535 -7.078 2.502 1 91.25 271 LEU A C 1
ATOM 2047 O O . LEU A 1 271 ? 4.371 -7.48 2.469 1 91.25 271 LEU A O 1
ATOM 2051 N N . CYS A 1 272 ? 5.875 -5.828 2.561 1 94 272 CYS A N 1
ATOM 2052 C CA . CYS A 1 272 ? 4.84 -4.801 2.582 1 94 272 CYS A CA 1
ATOM 2053 C C . CYS A 1 272 ? 4.062 -4.781 1.27 1 94 272 CYS A C 1
ATOM 2055 O O . CYS A 1 272 ? 2.838 -4.66 1.269 1 94 272 CYS A O 1
ATOM 2057 N N . GLY A 1 273 ? 4.812 -4.883 0.195 1 94.25 273 GLY A N 1
ATOM 2058 C CA . GLY A 1 273 ? 4.137 -4.949 -1.092 1 94.25 273 GLY A CA 1
ATOM 2059 C C . GLY A 1 273 ? 3.145 -6.094 -1.184 1 94.25 273 GLY A C 1
ATOM 2060 O O . GLY A 1 273 ? 2.033 -5.918 -1.69 1 94.25 273 GLY A O 1
ATOM 2061 N N . PHE A 1 274 ? 3.525 -7.191 -0.643 1 92.25 274 PHE A N 1
ATOM 2062 C CA . PHE A 1 274 ? 2.662 -8.367 -0.639 1 92.25 274 PHE A CA 1
ATOM 2063 C C . PHE A 1 274 ? 1.409 -8.117 0.194 1 92.25 274 PHE A C 1
ATOM 2065 O O . PHE A 1 274 ? 0.296 -8.406 -0.246 1 92.25 274 PHE A O 1
ATOM 2072 N N . LEU A 1 275 ? 1.571 -7.59 1.313 1 93.88 275 LEU A N 1
ATOM 2073 C CA . LEU A 1 275 ? 0.44 -7.32 2.195 1 93.88 275 LEU A CA 1
ATOM 2074 C C . LEU A 1 275 ? -0.489 -6.277 1.586 1 93.88 275 LEU A C 1
ATOM 2076 O O . LEU A 1 275 ? -1.707 -6.344 1.764 1 93.88 275 LEU A O 1
ATOM 2080 N N . ILE A 1 276 ? 0.084 -5.32 0.913 1 95.62 276 ILE A N 1
ATOM 2081 C CA . ILE A 1 276 ? -0.706 -4.297 0.237 1 95.62 276 ILE A CA 1
ATOM 2082 C C . ILE A 1 276 ? -1.546 -4.938 -0.866 1 95.62 276 ILE A C 1
ATOM 2084 O O . ILE A 1 276 ? -2.74 -4.652 -0.991 1 95.62 276 ILE A O 1
ATOM 2088 N N . ILE A 1 277 ? -0.915 -5.797 -1.631 1 93.44 277 ILE A N 1
ATOM 2089 C CA . ILE A 1 277 ? -1.642 -6.492 -2.686 1 93.44 277 ILE A CA 1
ATOM 2090 C C . ILE A 1 277 ? -2.768 -7.324 -2.074 1 93.44 277 ILE A C 1
ATOM 2092 O O . ILE A 1 277 ? -3.896 -7.312 -2.572 1 93.44 277 ILE A O 1
ATOM 2096 N N . PHE A 1 278 ? -2.475 -8 -1.043 1 91.12 278 PHE A N 1
ATOM 2097 C CA . PHE A 1 278 ? -3.469 -8.812 -0.352 1 91.12 278 PHE A CA 1
ATOM 2098 C C . PHE A 1 278 ? -4.645 -7.961 0.105 1 91.12 278 PHE A C 1
ATOM 2100 O O . PHE A 1 278 ? -5.801 -8.344 -0.079 1 91.12 278 PHE A O 1
ATOM 2107 N N . SER A 1 279 ? -4.32 -6.844 0.666 1 92.62 279 SER A N 1
ATOM 2108 C CA . SER A 1 279 ? -5.371 -5.941 1.125 1 92.62 279 SER A CA 1
ATOM 2109 C C . SER A 1 279 ? -6.215 -5.434 -0.041 1 92.62 279 SER A C 1
ATOM 2111 O O . SER A 1 279 ? -7.438 -5.336 0.069 1 92.62 279 SER A O 1
ATOM 2113 N N . GLY A 1 280 ? -5.582 -5.098 -1.1 1 92.25 280 GLY A N 1
ATOM 2114 C CA . GLY A 1 280 ? -6.301 -4.648 -2.281 1 92.25 280 GLY A CA 1
ATOM 2115 C C . GLY A 1 280 ? -7.238 -5.703 -2.846 1 92.25 280 GLY A C 1
ATOM 2116 O O . GLY A 1 280 ? -8.383 -5.406 -3.182 1 92.25 280 GLY A O 1
ATOM 2117 N N . VAL A 1 281 ? -6.766 -6.906 -2.9 1 88.62 281 VAL A N 1
ATOM 2118 C CA . VAL A 1 281 ? -7.578 -8 -3.424 1 88.62 281 VAL A CA 1
ATOM 2119 C C . VAL A 1 281 ? -8.773 -8.242 -2.506 1 88.62 281 VAL A C 1
ATOM 2121 O O . VAL A 1 281 ? -9.883 -8.492 -2.977 1 88.62 281 VAL A O 1
ATOM 2124 N N . TYR A 1 282 ? -8.523 -8.172 -1.289 1 87.56 282 TYR A N 1
ATOM 2125 C CA . TYR A 1 282 ? -9.594 -8.367 -0.316 1 87.56 282 TYR A CA 1
ATOM 2126 C C . TYR A 1 282 ? -10.68 -7.305 -0.475 1 87.56 282 TYR A C 1
ATOM 2128 O O . TYR A 1 282 ? -11.867 -7.617 -0.473 1 87.56 282 TYR A O 1
ATOM 2136 N N . ILE A 1 283 ? -10.305 -6.113 -0.627 1 89.38 283 ILE A N 1
ATOM 2137 C CA . ILE A 1 283 ? -11.242 -5.008 -0.799 1 89.38 283 ILE A CA 1
ATOM 2138 C C . ILE A 1 283 ? -12.008 -5.18 -2.109 1 89.38 283 ILE A C 1
ATOM 2140 O O . ILE A 1 283 ? -13.219 -4.949 -2.162 1 89.38 283 ILE A O 1
ATOM 2144 N N . LEU A 1 284 ? -11.305 -5.539 -3.09 1 86.12 284 LEU A N 1
ATOM 2145 C CA . LEU A 1 284 ? -11.93 -5.781 -4.387 1 86.12 284 LEU A CA 1
ATOM 2146 C C . LEU A 1 284 ? -13.008 -6.855 -4.281 1 86.12 284 LEU A C 1
ATOM 2148 O O . LEU A 1 284 ? -14.078 -6.723 -4.871 1 86.12 284 LEU A O 1
ATOM 2152 N N . ASN A 1 285 ? -12.758 -7.809 -3.506 1 82.31 285 ASN A N 1
ATOM 2153 C CA . ASN A 1 285 ? -13.711 -8.906 -3.338 1 82.31 285 ASN A CA 1
ATOM 2154 C C . ASN A 1 285 ? -14.922 -8.477 -2.518 1 82.31 285 ASN A C 1
ATOM 2156 O O . ASN A 1 285 ? -16.031 -8.945 -2.762 1 82.31 285 ASN A O 1
ATOM 2160 N N . ILE A 1 286 ? -14.688 -7.664 -1.563 1 80.44 286 ILE A N 1
ATOM 2161 C CA . ILE A 1 286 ? -15.805 -7.125 -0.784 1 80.44 286 ILE A CA 1
ATOM 2162 C C . ILE A 1 286 ? -16.719 -6.312 -1.69 1 80.44 286 ILE A C 1
ATOM 2164 O O . ILE A 1 286 ? -17.953 -6.387 -1.569 1 80.44 286 ILE A O 1
ATOM 2168 N N . SER A 1 287 ? -16.156 -5.535 -2.504 1 80.5 287 SER A N 1
ATOM 2169 C CA . SER A 1 287 ? -16.938 -4.707 -3.418 1 80.5 287 SER A CA 1
ATOM 2170 C C . SER A 1 287 ? -17.797 -5.566 -4.352 1 80.5 287 SER A C 1
ATOM 2172 O O . SER A 1 287 ? -18.938 -5.215 -4.656 1 80.5 287 SER A O 1
ATOM 2174 N N . ARG A 1 288 ? -17.266 -6.582 -4.777 1 74.75 288 ARG A N 1
ATOM 2175 C CA . ARG A 1 288 ? -17.969 -7.465 -5.707 1 74.75 288 ARG A CA 1
ATOM 2176 C C . ARG A 1 288 ? -19.125 -8.18 -5.012 1 74.75 288 ARG A C 1
ATOM 2178 O O . ARG A 1 288 ? -20.172 -8.391 -5.609 1 74.75 288 ARG A O 1
ATOM 2185 N N . LYS A 1 289 ? -18.938 -8.484 -3.807 1 69.56 289 LYS A N 1
ATOM 2186 C CA . LYS A 1 289 ? -20 -9.133 -3.045 1 69.56 289 LYS A CA 1
ATOM 2187 C C . LYS A 1 289 ? -21.172 -8.18 -2.816 1 69.56 289 LYS A C 1
ATOM 2189 O O . LYS A 1 289 ? -22.328 -8.586 -2.904 1 69.56 289 LYS A O 1
ATOM 2194 N N . SER A 1 290 ? -20.797 -6.996 -2.512 1 63.12 290 SER A N 1
ATOM 2195 C CA . SER A 1 290 ? -21.844 -6.004 -2.275 1 63.12 290 SER A CA 1
ATOM 2196 C C . SER A 1 290 ? -22.609 -5.691 -3.557 1 63.12 290 SER A C 1
ATOM 2198 O O . SER A 1 290 ? -23.812 -5.449 -3.523 1 63.12 290 SER A O 1
ATOM 2200 N N . ALA A 1 291 ? -21.906 -5.652 -4.625 1 60.03 291 ALA A N 1
ATOM 2201 C CA . ALA A 1 291 ? -22.562 -5.375 -5.906 1 60.03 291 ALA A CA 1
ATOM 2202 C C . ALA A 1 291 ? -23.5 -6.508 -6.301 1 60.03 291 ALA A C 1
ATOM 2204 O O . ALA A 1 291 ? -24.578 -6.262 -6.836 1 60.03 291 ALA A O 1
ATOM 2205 N N . ASP A 1 292 ? -23.016 -7.656 -5.961 1 56.28 292 ASP A N 1
ATOM 2206 C CA . ASP A 1 292 ? -23.844 -8.82 -6.262 1 56.28 292 ASP A CA 1
ATOM 2207 C C . ASP A 1 292 ? -25.078 -8.852 -5.379 1 56.28 292 ASP A C 1
ATOM 2209 O O . ASP A 1 292 ? -26.172 -9.219 -5.84 1 56.28 292 ASP A O 1
ATOM 2213 N N . GLU A 1 293 ? -24.828 -8.398 -4.195 1 55.16 293 GLU A N 1
ATOM 2214 C CA . GLU A 1 293 ? -25.969 -8.352 -3.283 1 55.16 293 GLU A CA 1
ATOM 2215 C C . GLU A 1 293 ? -26.953 -7.238 -3.664 1 55.16 293 GLU A C 1
ATOM 2217 O O . GLU A 1 293 ? -28.156 -7.414 -3.582 1 55.16 293 GLU A O 1
ATOM 2222 N N . GLN A 1 294 ? -26.391 -6.074 -3.986 1 50.47 294 GLN A N 1
ATOM 2223 C CA . GLN A 1 294 ? -27.266 -4.984 -4.41 1 50.47 294 GLN A CA 1
ATOM 2224 C C . GLN A 1 294 ? -27.984 -5.324 -5.715 1 50.47 294 GLN A C 1
ATOM 2226 O O . GLN A 1 294 ? -29.141 -4.973 -5.898 1 50.47 294 GLN A O 1
ATOM 2231 N N . GLY A 1 295 ? -27.234 -5.82 -6.578 1 45.59 295 GLY A N 1
ATOM 2232 C CA . GLY A 1 295 ? -27.875 -6.289 -7.793 1 45.59 295 GLY A CA 1
ATOM 2233 C C . GLY A 1 295 ? -28.969 -7.309 -7.531 1 45.59 295 GLY A C 1
ATOM 2234 O O . GLY A 1 295 ? -29.984 -7.32 -8.219 1 45.59 295 GLY A O 1
ATOM 2235 N N . ARG A 1 296 ? -28.75 -8.133 -6.562 1 45.56 296 ARG A N 1
ATOM 2236 C CA . ARG A 1 296 ? -29.797 -9.055 -6.16 1 45.56 296 ARG A CA 1
ATOM 2237 C C . ARG A 1 296 ? -30.969 -8.312 -5.539 1 45.56 296 ARG A C 1
ATOM 2239 O O . ARG A 1 296 ? -32.125 -8.664 -5.773 1 45.56 296 ARG A O 1
ATOM 2246 N N . GLU A 1 297 ? -30.656 -7.305 -4.695 1 45.56 297 GLU A N 1
ATOM 2247 C CA . GLU A 1 297 ? -31.75 -6.543 -4.086 1 45.56 297 GLU A CA 1
ATOM 2248 C C . GLU A 1 297 ? -32.5 -5.73 -5.133 1 45.56 297 GLU A C 1
ATOM 2250 O O . GLU A 1 297 ? -33.719 -5.613 -5.066 1 45.56 297 GLU A O 1
ATOM 2255 N N . ASP A 1 298 ? -31.812 -5.039 -5.938 1 43.19 298 ASP A N 1
ATOM 2256 C CA . ASP A 1 298 ? -32.531 -4.324 -6.992 1 43.19 298 ASP A CA 1
ATOM 2257 C C . ASP A 1 298 ? -33.344 -5.281 -7.855 1 43.19 298 ASP A C 1
ATOM 2259 O O . ASP A 1 298 ? -34.438 -4.941 -8.312 1 43.19 298 ASP A O 1
ATOM 2263 N N . LEU A 1 299 ? -32.781 -6.375 -8.055 1 38.03 299 LEU A N 1
ATOM 2264 C CA . LEU A 1 299 ? -33.531 -7.395 -8.758 1 38.03 299 LEU A CA 1
ATOM 2265 C C . LEU A 1 299 ? -34.719 -7.883 -7.902 1 38.03 299 LEU A C 1
ATOM 2267 O O . LEU A 1 299 ? -35.812 -8.141 -8.414 1 38.03 299 LEU A O 1
ATOM 2271 N N . PHE A 1 300 ? -34.438 -7.988 -6.605 1 39.81 300 PHE A N 1
ATOM 2272 C CA . PHE A 1 300 ? -35.531 -8.383 -5.73 1 39.81 300 PHE A CA 1
ATOM 2273 C C . PHE A 1 300 ? -36.469 -7.199 -5.473 1 39.81 300 PHE A C 1
ATOM 2275 O O . PHE A 1 300 ? -37.594 -7.387 -5.059 1 39.81 300 PHE A O 1
ATOM 2282 N N . SER A 1 301 ? -36 -6.035 -5.438 1 36.12 301 SER A N 1
ATOM 2283 C CA . SER A 1 301 ? -36.969 -4.973 -5.246 1 36.12 301 SER A CA 1
ATOM 2284 C C . SER A 1 301 ? -37.875 -4.836 -6.461 1 36.12 301 SER A C 1
ATOM 2286 O O . SER A 1 301 ? -38.969 -4.262 -6.363 1 36.12 301 SER A O 1
ATOM 2288 N N . THR A 1 302 ? -37.406 -5.133 -7.598 1 33.78 302 THR A N 1
ATOM 2289 C CA . THR A 1 302 ? -38.438 -5.137 -8.641 1 33.78 302 THR A CA 1
ATOM 2290 C C . THR A 1 302 ? -39.344 -6.359 -8.508 1 33.78 302 THR A C 1
ATOM 2292 O O . THR A 1 302 ? -40.344 -6.465 -9.203 1 33.78 302 THR A O 1
ATOM 2295 N N . ASN A 1 303 ? -38.844 -7.504 -8.062 1 29.33 303 ASN A N 1
ATOM 2296 C CA . ASN A 1 303 ? -39.812 -8.594 -7.984 1 29.33 303 ASN A CA 1
ATOM 2297 C C . ASN A 1 303 ? -40.781 -8.406 -6.82 1 29.33 303 ASN A C 1
ATOM 2299 O O . ASN A 1 303 ? -40.656 -9.07 -5.789 1 29.33 303 ASN A O 1
ATOM 2303 N N . LYS A 1 304 ? -41.406 -7.371 -6.227 1 32.16 304 LYS A N 1
ATOM 2304 C CA . LYS A 1 304 ? -42.75 -7.613 -5.777 1 32.16 304 LYS A CA 1
ATOM 2305 C C . LYS A 1 304 ? -43.531 -8.422 -6.805 1 32.16 304 LYS A C 1
ATOM 2307 O O . LYS A 1 304 ? -44.625 -8.938 -6.508 1 32.16 304 LYS A O 1
ATOM 2312 N N . ASP A 1 305 ? -43.531 -8.289 -8.172 1 26.89 305 ASP A N 1
ATOM 2313 C CA . ASP A 1 305 ? -44.156 -9.383 -8.906 1 26.89 305 ASP A CA 1
ATOM 2314 C C . ASP A 1 305 ? -43.281 -10.633 -8.898 1 26.89 305 ASP A C 1
ATOM 2316 O O . ASP A 1 305 ? -42.125 -10.578 -8.547 1 26.89 305 ASP A O 1
ATOM 2320 N N . GLY A 1 306 ? -43.531 -11.859 -9.742 1 24.81 306 GLY A N 1
ATOM 2321 C CA . GLY A 1 306 ? -43.344 -13.297 -9.859 1 24.81 306 GLY A CA 1
ATOM 2322 C C . GLY A 1 306 ? -41.906 -13.711 -9.992 1 24.81 306 GLY A C 1
ATOM 2323 O O . GLY A 1 306 ? -41.594 -14.906 -10.062 1 24.81 306 GLY A O 1
ATOM 2324 N N . LEU A 1 307 ? -40.938 -12.977 -10.695 1 24.55 307 LEU A N 1
ATOM 2325 C CA . LEU A 1 307 ? -39.781 -13.703 -11.227 1 24.55 307 LEU A CA 1
ATOM 2326 C C . LEU A 1 307 ? -38.688 -13.883 -10.164 1 24.55 307 LEU A C 1
ATOM 2328 O O . LEU A 1 307 ? -37.875 -12.992 -9.961 1 24.55 307 LEU A O 1
ATOM 2332 N N . SER A 1 308 ? -39.031 -14.133 -8.883 1 28.41 308 SER A N 1
ATOM 2333 C CA . SER A 1 308 ? -38.188 -14.469 -7.746 1 28.41 308 SER A CA 1
ATOM 2334 C C . SER A 1 308 ? -37.062 -15.438 -8.148 1 28.41 308 SER A C 1
ATOM 2336 O O . SER A 1 308 ? -36.062 -15.523 -7.469 1 28.41 308 SER A O 1
ATOM 2338 N N . ASP A 1 309 ? -37.25 -16.453 -9.062 1 25.88 309 ASP A N 1
ATOM 2339 C CA . ASP A 1 309 ? -36.5 -17.703 -9.062 1 25.88 309 ASP A CA 1
ATOM 2340 C C . ASP A 1 309 ? -35.156 -17.547 -9.727 1 25.88 309 ASP A C 1
ATOM 2342 O O . ASP A 1 309 ? -34.5 -18.531 -10.078 1 25.88 309 ASP A O 1
ATOM 2346 N N . LEU A 1 310 ? -34.812 -16.391 -10.328 1 25.58 310 LEU A N 1
ATOM 2347 C CA . LEU A 1 310 ? -33.625 -16.609 -11.141 1 25.58 310 LEU A CA 1
ATOM 2348 C C . LEU A 1 310 ? -32.375 -16.641 -10.273 1 25.58 310 LEU A C 1
ATOM 2350 O O . LEU A 1 310 ? -32.094 -15.688 -9.555 1 25.58 310 LEU A O 1
ATOM 2354 N N . PRO A 1 311 ? -31.938 -17.781 -9.773 1 28.89 311 PRO A N 1
ATOM 2355 C CA . PRO A 1 311 ? -30.656 -17.969 -9.094 1 28.89 311 PRO A CA 1
ATOM 2356 C C . PRO A 1 311 ? -29.5 -17.266 -9.812 1 28.89 311 PRO A C 1
ATOM 2358 O O . PRO A 1 311 ? -29.281 -17.484 -11.008 1 28.89 311 PRO A O 1
ATOM 2361 N N . LEU A 1 312 ? -29.281 -16.016 -9.727 1 29.25 312 LEU A N 1
ATOM 2362 C CA . LEU A 1 312 ? -28.172 -15.281 -10.328 1 29.25 312 LEU A CA 1
ATOM 2363 C C . LEU A 1 312 ? -26.844 -16 -10.086 1 29.25 312 LEU A C 1
ATOM 2365 O O . LEU A 1 312 ? -26.469 -16.25 -8.938 1 29.25 312 LEU A O 1
ATOM 2369 N N . ASN A 1 313 ? -26.266 -16.891 -11.148 1 29.12 313 ASN A N 1
ATOM 2370 C CA . ASN A 1 313 ? -25.234 -17.859 -11.492 1 29.12 313 ASN A CA 1
ATOM 2371 C C . ASN A 1 313 ? -23.828 -17.25 -11.367 1 29.12 313 ASN A C 1
ATOM 2373 O O . ASN A 1 313 ? -23.281 -16.734 -12.344 1 29.12 313 ASN A O 1
ATOM 2377 N N . ASN A 1 314 ? -23.562 -16.453 -10.516 1 32.25 314 ASN A N 1
ATOM 2378 C CA . ASN A 1 314 ? -22.125 -16.188 -10.414 1 32.25 314 ASN A CA 1
ATOM 2379 C C . ASN A 1 314 ? -21.312 -17.484 -10.383 1 32.25 314 ASN A C 1
ATOM 2381 O O . ASN A 1 314 ? -20.109 -17.469 -10.133 1 32.25 314 ASN A O 1
ATOM 2385 N N . ASP A 1 315 ? -21.906 -18.688 -10.25 1 30.78 315 ASP A N 1
ATOM 2386 C CA . ASP A 1 315 ? -21.469 -20.078 -10.164 1 30.78 315 ASP A CA 1
ATOM 2387 C C . ASP A 1 315 ? -20.75 -20.516 -11.445 1 30.78 315 ASP A C 1
ATOM 2389 O O . ASP A 1 315 ? -20.391 -21.672 -11.586 1 30.78 315 ASP A O 1
ATOM 2393 N N . ILE A 1 316 ? -20.797 -19.781 -12.461 1 31.84 316 ILE A N 1
ATOM 2394 C CA . ILE A 1 316 ? -20.531 -20.359 -13.773 1 31.84 316 ILE A CA 1
ATOM 2395 C C . ILE A 1 316 ? -19.031 -20.625 -13.914 1 31.84 316 ILE A C 1
ATOM 2397 O O . ILE A 1 316 ? -18.609 -21.609 -14.516 1 31.84 316 ILE A O 1
ATOM 2401 N N . SER A 1 317 ? -18.234 -19.797 -13.383 1 34.25 317 SER A N 1
ATOM 2402 C CA . SER A 1 317 ? -16.844 -20.047 -13.703 1 34.25 317 SER A CA 1
ATOM 2403 C C . SER A 1 317 ? -16.359 -21.344 -13.07 1 34.25 317 SER A C 1
ATOM 2405 O O . SER A 1 317 ? -15.523 -22.062 -13.641 1 34.25 317 SER A O 1
ATOM 2407 N N . ALA A 1 318 ? -16.844 -21.672 -11.844 1 33.06 318 ALA A N 1
ATOM 2408 C CA . ALA A 1 318 ? -16.5 -22.922 -11.172 1 33.06 318 ALA A CA 1
ATOM 2409 C C . ALA A 1 318 ? -17.078 -24.125 -11.922 1 33.06 318 ALA A C 1
ATOM 2411 O O . ALA A 1 318 ? -16.469 -25.203 -11.961 1 33.06 318 ALA A O 1
ATOM 2412 N N . TYR A 1 319 ? -18.25 -24.031 -12.547 1 32.69 319 TYR A N 1
ATOM 2413 C CA . TYR A 1 319 ? -18.922 -25.172 -13.18 1 32.69 319 TYR A CA 1
ATOM 2414 C C . TYR A 1 319 ? -18.125 -25.672 -14.375 1 32.69 319 TYR A C 1
ATOM 2416 O O . TYR A 1 319 ? -18.156 -26.875 -14.688 1 32.69 319 TYR A O 1
ATOM 2424 N N . GLN A 1 320 ? -17.5 -24.781 -15.039 1 33.84 320 GLN A N 1
ATOM 2425 C CA . GLN A 1 320 ? -16.875 -25.172 -16.297 1 33.84 320 GLN A CA 1
ATOM 2426 C C . GLN A 1 320 ? -15.719 -26.125 -16.047 1 33.84 320 GLN A C 1
ATOM 2428 O O . GLN A 1 320 ? -15.531 -27.078 -16.812 1 33.84 320 GLN A O 1
ATOM 2433 N N . PHE A 1 321 ? -15.016 -25.906 -15.039 1 33.16 321 PHE A N 1
ATOM 2434 C CA . PHE A 1 321 ? -13.898 -26.828 -14.805 1 33.16 321 PHE A CA 1
ATOM 2435 C C . PHE A 1 321 ? -14.391 -28.156 -14.25 1 33.16 321 PHE A C 1
ATOM 2437 O O . PHE A 1 321 ? -13.727 -29.172 -14.391 1 33.16 321 PHE A O 1
ATOM 2444 N N . ARG A 1 322 ? -15.57 -28.188 -13.703 1 32.16 322 ARG A N 1
ATOM 2445 C CA . ARG A 1 322 ? -16.141 -29.422 -13.164 1 32.16 322 ARG A CA 1
ATOM 2446 C C . ARG A 1 322 ? -16.359 -30.453 -14.266 1 32.16 322 ARG A C 1
ATOM 2448 O O . ARG A 1 322 ? -16.047 -31.641 -14.086 1 32.16 322 ARG A O 1
ATOM 2455 N N . LYS A 1 323 ? -17.203 -30.047 -15.242 1 33.88 323 LYS A N 1
ATOM 2456 C CA . LYS A 1 323 ? -17.781 -31.031 -16.156 1 33.88 323 LYS A CA 1
ATOM 2457 C C . LYS A 1 323 ? -16.719 -31.562 -17.125 1 33.88 323 LYS A C 1
ATOM 2459 O O . LYS A 1 323 ? -16.859 -32.656 -17.656 1 33.88 323 LYS A O 1
ATOM 2464 N N . SER A 1 324 ? -15.758 -30.781 -17.391 1 32.94 324 SER A N 1
ATOM 2465 C CA . SER A 1 324 ? -14.82 -31.391 -18.328 1 32.94 324 SER A CA 1
ATOM 2466 C C . SER A 1 324 ? -14.195 -32.656 -17.734 1 32.94 324 SER A C 1
ATOM 2468 O O . SER A 1 324 ? -13.836 -33.594 -18.484 1 32.94 324 SER A O 1
ATOM 2470 N N . ILE A 1 325 ? -14 -32.688 -16.406 1 32.56 325 ILE A N 1
ATOM 2471 C CA . ILE A 1 325 ? -13.414 -33.906 -15.875 1 32.56 325 ILE A CA 1
ATOM 2472 C C . ILE A 1 325 ? -14.469 -35 -15.859 1 32.56 325 ILE A C 1
ATOM 2474 O O . ILE A 1 325 ? -14.141 -36.188 -15.984 1 32.56 325 ILE A O 1
ATOM 2478 N N . GLU A 1 326 ? -15.68 -34.594 -15.648 1 31.84 326 GLU A N 1
ATOM 2479 C CA . GLU A 1 326 ? -16.656 -35.656 -15.539 1 31.84 326 GLU A CA 1
ATOM 2480 C C . GLU A 1 326 ? -16.922 -36.312 -16.891 1 31.84 326 GLU A C 1
ATOM 2482 O O . GLU A 1 326 ? -17.438 -37.438 -16.969 1 31.84 326 GLU A O 1
ATOM 2487 N N . MET A 1 327 ? -16.719 -35.562 -17.969 1 34.44 327 MET A N 1
ATOM 2488 C CA . MET A 1 327 ? -17.094 -36.188 -19.219 1 34.44 327 MET A CA 1
ATOM 2489 C C . MET A 1 327 ? -16.234 -37.406 -19.5 1 34.44 327 MET A C 1
ATOM 2491 O O . MET A 1 327 ? -16.5 -38.188 -20.422 1 34.44 327 MET A O 1
ATOM 2495 N N . GLY A 1 328 ? -14.969 -37.469 -18.938 1 30.55 328 GLY A N 1
ATOM 2496 C CA . GLY A 1 328 ? -14.227 -38.625 -19.344 1 30.55 328 GLY A CA 1
ATOM 2497 C C . GLY A 1 328 ? -14.695 -39.906 -18.688 1 30.55 328 GLY A C 1
ATOM 2498 O O . GLY A 1 328 ? -14.039 -40.938 -18.766 1 30.55 328 GLY A O 1
ATOM 2499 N N . ARG A 1 329 ? -15.586 -39.688 -17.641 1 30.56 329 ARG A N 1
ATOM 2500 C CA . ARG A 1 329 ? -15.883 -41 -17.094 1 30.56 329 ARG A CA 1
ATOM 2501 C C . ARG A 1 329 ? -16.812 -41.781 -18 1 30.56 329 ARG A C 1
ATOM 2503 O O . ARG A 1 329 ? -17.922 -41.344 -18.312 1 30.56 329 ARG A O 1
ATOM 2510 N N . PRO A 1 330 ? -16.344 -42.75 -18.844 1 29.66 330 PRO A N 1
ATOM 2511 C CA . PRO A 1 330 ? -17.219 -43.656 -19.578 1 29.66 330 PRO A CA 1
ATOM 2512 C C . PRO A 1 330 ? -18.297 -44.281 -18.672 1 29.66 330 PRO A C 1
ATOM 2514 O O . PRO A 1 330 ? -18.031 -44.594 -17.516 1 29.66 330 PRO A O 1
ATOM 2517 N N . GLN A 1 331 ? -19.5 -43.906 -18.656 1 27.72 331 GLN A N 1
ATOM 2518 C CA . GLN A 1 331 ? -20.625 -44.625 -18.047 1 27.72 331 GLN A CA 1
ATOM 2519 C C . GLN A 1 331 ? -20.578 -46.094 -18.375 1 27.72 331 GLN A C 1
ATOM 2521 O O . GLN A 1 331 ? -20.766 -46.5 -19.531 1 27.72 331 GLN A O 1
ATOM 2526 N N . PHE A 1 332 ? -19.719 -46.938 -17.719 1 27.2 332 PHE A N 1
ATOM 2527 C CA . PHE A 1 332 ? -19.859 -48.375 -17.766 1 27.2 332 PHE A CA 1
ATOM 2528 C C . PHE A 1 332 ? -21.281 -48.812 -17.391 1 27.2 332 PHE A C 1
ATOM 2530 O O . PHE A 1 332 ? -21.75 -48.531 -16.297 1 27.2 332 PHE A O 1
ATOM 2537 N N . GLN A 1 333 ? -22.234 -48.812 -18.312 1 25.22 333 GLN A N 1
ATOM 2538 C CA . GLN A 1 333 ? -23.547 -49.438 -18.297 1 25.22 333 GLN A CA 1
ATOM 2539 C C . GLN A 1 333 ? -23.469 -50.875 -17.719 1 25.22 333 GLN A C 1
ATOM 2541 O O . GLN A 1 333 ? -23 -51.781 -18.391 1 25.22 333 GLN A O 1
ATOM 2546 N N . GLY A 1 334 ? -23.047 -51.062 -16.516 1 24.12 334 GLY A N 1
ATOM 2547 C CA . GLY A 1 334 ? -23.062 -52.344 -15.82 1 24.12 334 GLY A CA 1
ATOM 2548 C C . GLY A 1 334 ? -24.453 -52.969 -15.742 1 24.12 334 GLY A C 1
ATOM 2549 O O . GLY A 1 334 ? -24.672 -53.906 -14.969 1 24.12 334 GLY A O 1
ATOM 2550 N N . ASP A 1 335 ? -25.469 -52.469 -16.297 1 23.94 335 ASP A N 1
ATOM 2551 C CA . ASP A 1 335 ? -26.719 -53.094 -15.891 1 23.94 335 ASP A CA 1
ATOM 2552 C C . ASP A 1 335 ? -26.812 -54.531 -16.359 1 23.94 335 ASP A C 1
ATOM 2554 O O . ASP A 1 335 ? -27.797 -55.219 -16.094 1 23.94 335 ASP A O 1
ATOM 2558 N N . LYS A 1 336 ? -26.203 -54.906 -17.484 1 25.47 336 LYS A N 1
ATOM 2559 C CA . LYS A 1 336 ? -26.844 -56.094 -18.047 1 25.47 336 LYS A CA 1
ATOM 2560 C C . LYS A 1 336 ? -26.656 -57.281 -17.141 1 25.47 336 LYS A C 1
ATOM 2562 O O . LYS A 1 336 ? -27.094 -58.406 -17.453 1 25.47 336 LYS A O 1
ATOM 2567 N N . TYR A 1 337 ? -25.625 -57.344 -16.281 1 23.14 337 TYR A N 1
ATOM 2568 C CA . TYR A 1 337 ? -25.172 -58.688 -16.031 1 23.14 337 TYR A CA 1
ATOM 2569 C C . TYR A 1 337 ? -26.172 -59.469 -15.156 1 23.14 337 TYR A C 1
ATOM 2571 O O . TYR A 1 337 ? -25.828 -60.5 -14.578 1 23.14 337 TYR A O 1
ATOM 2579 N N . HIS A 1 338 ? -27.312 -58.875 -14.68 1 23.06 338 HIS A N 1
ATOM 2580 C CA . HIS A 1 338 ? -28.062 -59.75 -13.789 1 23.06 338 HIS A CA 1
ATOM 2581 C C . HIS A 1 338 ? -28.469 -61.062 -14.492 1 23.06 338 HIS A C 1
ATOM 2583 O O . HIS A 1 338 ? -29.016 -61.969 -13.867 1 23.06 338 HIS A O 1
ATOM 2589 N N . GLN A 1 339 ? -28.781 -61 -15.758 1 22.94 339 GLN A N 1
ATOM 2590 C CA . GLN A 1 339 ? -29.703 -62.062 -16.156 1 22.94 339 GLN A CA 1
ATOM 2591 C C . GLN A 1 339 ? -29.031 -63.406 -16.125 1 22.94 339 GLN A C 1
ATOM 2593 O O . GLN A 1 339 ? -29.688 -64.438 -16.25 1 22.94 339 GLN A O 1
ATOM 2598 N N . LEU A 1 340 ? -27.719 -63.469 -16.375 1 20.59 340 LEU A N 1
ATOM 2599 C CA . LEU A 1 340 ? -27.422 -64.688 -17.047 1 20.59 340 LEU A CA 1
ATOM 2600 C C . LEU A 1 340 ? -27.562 -65.875 -16.094 1 20.59 340 LEU A C 1
ATOM 2602 O O . LEU A 1 340 ? -28.016 -66.938 -16.484 1 20.59 340 LEU A O 1
ATOM 2606 N N . ASN A 1 341 ? -26.781 -66 -14.945 1 21.03 341 ASN A N 1
ATOM 2607 C CA . ASN A 1 341 ? -26.172 -67.312 -14.75 1 21.03 341 ASN A CA 1
ATOM 2608 C C . ASN A 1 341 ? -27.156 -68.25 -14.094 1 21.03 341 ASN A C 1
ATOM 2610 O O . ASN A 1 341 ? -27.188 -68.375 -12.867 1 21.03 341 ASN A O 1
ATOM 2614 N N . GLU A 1 342 ? -28.422 -68.25 -14.359 1 21.84 342 GLU A N 1
ATOM 2615 C CA . GLU A 1 342 ? -29.312 -69.25 -13.758 1 21.84 342 GLU A CA 1
ATOM 2616 C C . GLU A 1 342 ? -28.828 -70.688 -14.055 1 21.84 342 GLU A C 1
ATOM 2618 O O . GLU A 1 342 ? -29.5 -71.688 -13.719 1 21.84 342 GLU A O 1
ATOM 2623 N N . ASP A 1 343 ? -27.891 -70.938 -14.969 1 20.66 343 ASP A N 1
ATOM 2624 C CA . ASP A 1 343 ? -27.922 -72.375 -15.359 1 20.66 343 ASP A CA 1
ATOM 2625 C C . ASP A 1 343 ? -27.391 -73.25 -14.25 1 20.66 343 ASP A C 1
ATOM 2627 O O . ASP A 1 343 ? -26.172 -73.312 -14.031 1 20.66 343 ASP A O 1
ATOM 2631 N N . GLY A 1 344 ? -27.953 -73.312 -13 1 20.16 344 GLY A N 1
ATOM 2632 C CA . GLY A 1 344 ? -27.562 -74.312 -11.992 1 20.16 344 GLY A CA 1
ATOM 2633 C C . GLY A 1 344 ? -27.609 -75.75 -12.5 1 20.16 344 GLY A C 1
ATOM 2634 O O . GLY A 1 344 ? -28.688 -76.25 -12.797 1 20.16 344 GLY A O 1
ATOM 2635 N N . SER A 1 345 ? -26.688 -76.25 -13.281 1 18.81 345 SER A N 1
ATOM 2636 C CA . SER A 1 345 ? -26.656 -77.688 -13.703 1 18.81 345 SER A CA 1
ATOM 2637 C C . SER A 1 345 ? -26.734 -78.625 -12.5 1 18.81 345 SER A C 1
ATOM 2639 O O . SER A 1 345 ? -26.312 -78.25 -11.398 1 18.81 345 SER A O 1
ATOM 2641 N N . ARG A 1 346 ? -27.438 -79.812 -12.648 1 22.22 346 ARG A N 1
ATOM 2642 C CA . ARG A 1 346 ? -27.953 -81.125 -12.133 1 22.22 346 ARG A CA 1
ATOM 2643 C C . ARG A 1 346 ? -26.828 -82.062 -11.719 1 22.22 346 ARG A C 1
ATOM 2645 O O . ARG A 1 346 ? -27.047 -83.25 -11.469 1 22.22 346 ARG A O 1
ATOM 2652 N N . ARG A 1 347 ? -25.516 -81.625 -11.531 1 18.67 347 ARG A N 1
ATOM 2653 C CA . ARG A 1 347 ? -24.656 -82.812 -11.562 1 18.67 347 ARG A CA 1
ATOM 2654 C C . ARG A 1 347 ? -25.094 -83.812 -10.508 1 18.67 347 ARG A C 1
ATOM 2656 O O . ARG A 1 347 ? -25.578 -83.438 -9.438 1 18.67 347 ARG A O 1
ATOM 2663 N N . ARG A 1 348 ? -25.031 -85.25 -10.82 1 19.31 348 ARG A N 1
ATOM 2664 C CA . ARG A 1 348 ? -25.281 -86.688 -10.531 1 19.31 348 ARG A CA 1
ATOM 2665 C C . ARG A 1 348 ? -24.484 -87.125 -9.32 1 19.31 348 ARG A C 1
ATOM 2667 O O . ARG A 1 348 ? -23.25 -87.125 -9.344 1 19.31 348 ARG A O 1
ATOM 2674 N N . SER A 1 349 ? -24.844 -86.875 -8.055 1 17.34 349 SER A N 1
ATOM 2675 C CA . SER A 1 349 ? -24.25 -87.562 -6.918 1 17.34 349 SER A CA 1
ATOM 2676 C C . SER A 1 349 ? -24.562 -89.062 -6.957 1 17.34 349 SER A C 1
ATOM 2678 O O . SER A 1 349 ? -25.688 -89.438 -6.691 1 17.34 349 SER A O 1
ATOM 2680 N N . ASP A 1 350 ? -24.188 -90.062 -7.762 1 19.03 350 ASP A N 1
ATOM 2681 C CA . ASP A 1 350 ? -24.344 -91.5 -7.656 1 19.03 350 ASP A CA 1
ATOM 2682 C C . ASP A 1 350 ? -23.516 -92.062 -6.496 1 19.03 350 ASP A C 1
ATOM 2684 O O . ASP A 1 350 ? -23.594 -93.25 -6.184 1 19.03 350 ASP A O 1
ATOM 2688 N N . SER A 1 351 ? -22.516 -91.562 -5.738 1 20.88 351 SER A N 1
ATOM 2689 C CA . SER A 1 351 ? -21.672 -92.625 -5.195 1 20.88 351 SER A CA 1
ATOM 2690 C C . SER A 1 351 ? -22.484 -93.688 -4.406 1 20.88 351 SER A C 1
ATOM 2692 O O . SER A 1 351 ? -23.453 -93.312 -3.732 1 20.88 351 SER A O 1
ATOM 2694 N N . PHE A 1 352 ? -22.344 -95.188 -4.609 1 22.03 352 PHE A N 1
ATOM 2695 C CA . PHE A 1 352 ? -22.297 -96.625 -4.363 1 22.03 352 PHE A CA 1
ATOM 2696 C C . PHE A 1 352 ? -21.703 -96.875 -2.998 1 22.03 352 PHE A C 1
ATOM 2698 O O . PHE A 1 352 ? -20.516 -97.25 -2.893 1 22.03 352 PHE A O 1
ATOM 2705 N N . GLU A 1 353 ? -21.672 -96.125 -1.937 1 20.17 353 GLU A N 1
ATOM 2706 C CA . GLU A 1 353 ? -21.141 -96.875 -0.794 1 20.17 353 GLU A CA 1
ATOM 2707 C C . GLU A 1 353 ? -21.859 -98.188 -0.586 1 20.17 353 GLU A C 1
ATOM 2709 O O . GLU A 1 353 ? -23.094 -98.25 -0.65 1 20.17 353 GLU A O 1
ATOM 2714 N N . LEU A 1 354 ? -21.156 -99.375 -0.465 1 21.61 354 LEU A N 1
ATOM 2715 C CA . LEU A 1 354 ? -20.719 -100.75 -0.296 1 21.61 354 LEU A CA 1
ATOM 2716 C C . LEU A 1 354 ? -21.344 -101.375 0.947 1 21.61 354 LEU A C 1
ATOM 2718 O O . LEU A 1 354 ? -21.766 -100.625 1.861 1 21.61 354 LEU A O 1
ATOM 2722 N N . SER A 1 355 ? -20.891 -102.875 1.243 1 22.39 355 SER A N 1
ATOM 2723 C CA . SER A 1 355 ? -20.781 -104.188 1.865 1 22.39 355 SER A CA 1
ATOM 2724 C C . SER A 1 355 ? -20.25 -104.125 3.291 1 22.39 355 SER A C 1
ATOM 2726 O O . SER A 1 355 ? -19.328 -103.312 3.562 1 22.39 355 SER A O 1
ATOM 2728 N N . MET B 1 1 ? 22.234 9.805 9.562 1 58.78 1 MET B N 1
ATOM 2729 C CA . MET B 1 1 ? 21.359 8.656 9.812 1 58.78 1 MET B CA 1
ATOM 2730 C C . MET B 1 1 ? 20.594 8.82 11.125 1 58.78 1 MET B C 1
ATOM 2732 O O . MET B 1 1 ? 19.391 8.594 11.172 1 58.78 1 MET B O 1
ATOM 2736 N N . GLU B 1 2 ? 21.219 9.672 12.047 1 78.69 2 GLU B N 1
ATOM 2737 C CA . GLU B 1 2 ? 20.672 9.773 13.391 1 78.69 2 GLU B CA 1
ATOM 2738 C C . GLU B 1 2 ? 19.562 10.82 13.453 1 78.69 2 GLU B C 1
ATOM 2740 O O . GLU B 1 2 ? 18.531 10.602 14.086 1 78.69 2 GLU B O 1
ATOM 2745 N N . GLU B 1 3 ? 19.656 11.812 12.617 1 85.12 3 GLU B N 1
ATOM 2746 C CA . GLU B 1 3 ? 18.672 12.891 12.703 1 85.12 3 GLU B CA 1
ATOM 2747 C C . GLU B 1 3 ? 17.328 12.469 12.102 1 85.12 3 GLU B C 1
ATOM 2749 O O . GLU B 1 3 ? 16.266 12.836 12.609 1 85.12 3 GLU B O 1
ATOM 2754 N N . LYS B 1 4 ? 17.453 11.68 11.156 1 87.94 4 LYS B N 1
ATOM 2755 C CA . LYS B 1 4 ? 16.234 11.195 10.508 1 87.94 4 LYS B CA 1
ATOM 2756 C C . LYS B 1 4 ? 15.375 10.406 11.492 1 87.94 4 LYS B C 1
ATOM 2758 O O . LYS B 1 4 ? 14.148 10.555 11.5 1 87.94 4 LYS B O 1
ATOM 2763 N N . TYR B 1 5 ? 16.031 9.695 12.32 1 90.25 5 TYR B N 1
ATOM 2764 C CA . TYR B 1 5 ? 15.312 8.852 13.266 1 90.25 5 TYR B CA 1
ATOM 2765 C C . TYR B 1 5 ? 14.75 9.688 14.414 1 90.25 5 TYR B C 1
ATOM 2767 O O . TYR B 1 5 ? 13.727 9.336 15 1 90.25 5 TYR B O 1
ATOM 2775 N N . ILE B 1 6 ? 15.422 10.781 14.664 1 90.88 6 ILE B N 1
ATOM 2776 C CA . ILE B 1 6 ? 14.883 11.719 15.648 1 90.88 6 ILE B CA 1
ATOM 2777 C C . ILE B 1 6 ? 13.594 12.344 15.117 1 90.88 6 ILE B C 1
ATOM 2779 O O . ILE B 1 6 ? 12.586 12.406 15.82 1 90.88 6 ILE B O 1
ATOM 2783 N N . GLY B 1 7 ? 13.695 12.773 13.922 1 92.25 7 GLY B N 1
ATOM 2784 C CA . GLY B 1 7 ? 12.5 13.312 13.289 1 92.25 7 GLY B CA 1
ATOM 2785 C C . GLY B 1 7 ? 11.367 12.312 13.211 1 92.25 7 GLY B C 1
ATOM 2786 O O . GLY B 1 7 ? 10.203 12.664 13.43 1 92.25 7 GLY B O 1
ATOM 2787 N N . LEU B 1 8 ? 11.766 11.117 12.945 1 93.62 8 LEU B N 1
ATOM 2788 C CA . LEU B 1 8 ? 10.781 10.047 12.859 1 93.62 8 LEU B CA 1
ATOM 2789 C C . LEU B 1 8 ? 10.117 9.812 14.219 1 93.62 8 LEU B C 1
ATOM 2791 O O . LEU B 1 8 ? 8.891 9.727 14.305 1 93.62 8 LEU B O 1
ATOM 2795 N N . ALA B 1 9 ? 10.914 9.734 15.227 1 94.88 9 ALA B N 1
ATOM 2796 C CA . ALA B 1 9 ? 10.391 9.516 16.562 1 94.88 9 ALA B CA 1
ATOM 2797 C C . ALA B 1 9 ? 9.469 10.648 16.984 1 94.88 9 ALA B C 1
ATOM 2799 O O . ALA B 1 9 ? 8.414 10.414 17.578 1 94.88 9 ALA B O 1
ATOM 2800 N N . LEU B 1 10 ? 9.844 11.812 16.656 1 94.25 10 LEU B N 1
ATOM 2801 C CA . LEU B 1 10 ? 9.039 12.984 16.984 1 94.25 10 LEU B CA 1
ATOM 2802 C C . LEU B 1 10 ? 7.727 12.969 16.203 1 94.25 10 LEU B C 1
ATOM 2804 O O . LEU B 1 10 ? 6.668 13.289 16.75 1 94.25 10 LEU B O 1
ATOM 2808 N N . ALA B 1 11 ? 7.828 12.609 14.977 1 94.38 11 ALA B N 1
ATOM 2809 C CA . ALA B 1 11 ? 6.637 12.555 14.133 1 94.38 11 ALA B CA 1
ATOM 2810 C C . ALA B 1 11 ? 5.656 11.5 14.648 1 94.38 11 ALA B C 1
ATOM 2812 O O . ALA B 1 11 ? 4.449 11.758 14.734 1 94.38 11 ALA B O 1
ATOM 2813 N N . ILE B 1 12 ? 6.168 10.344 15.023 1 94.69 12 ILE B N 1
ATOM 2814 C CA . ILE B 1 12 ? 5.328 9.266 15.539 1 94.69 12 ILE B CA 1
ATOM 2815 C C . ILE B 1 12 ? 4.711 9.688 16.875 1 94.69 12 ILE B C 1
ATOM 2817 O O . ILE B 1 12 ? 3.516 9.484 17.094 1 94.69 12 ILE B O 1
ATOM 2821 N N . SER B 1 13 ? 5.527 10.273 17.703 1 95.19 13 SER B N 1
ATOM 2822 C CA . SER B 1 13 ? 5.035 10.75 19 1 95.19 13 SER B CA 1
ATOM 2823 C C . SER B 1 13 ? 3.969 11.828 18.812 1 95.19 13 SER B C 1
ATOM 2825 O O . SER B 1 13 ? 2.975 11.852 19.547 1 95.19 13 SER B O 1
ATOM 2827 N N . SER B 1 14 ? 4.215 12.648 17.891 1 94.81 14 SER B N 1
ATOM 2828 C CA . SER B 1 14 ? 3.236 13.68 17.578 1 94.81 14 SER B CA 1
ATOM 2829 C C . SER B 1 14 ? 1.912 13.07 17.141 1 94.81 14 SER B C 1
ATOM 2831 O O . SER B 1 14 ? 0.847 13.477 17.609 1 94.81 14 SER B O 1
ATOM 2833 N N . SER B 1 15 ? 1.975 12.109 16.312 1 92.75 15 SER B N 1
ATOM 2834 C CA . SER B 1 15 ? 0.77 11.453 15.82 1 92.75 15 SER B CA 1
ATOM 2835 C C . SER B 1 15 ? 0.017 10.758 16.953 1 92.75 15 SER B C 1
ATOM 2837 O O . SER B 1 15 ? -1.215 10.766 16.984 1 92.75 15 SER B O 1
ATOM 2839 N N . PHE B 1 16 ? 0.737 10.211 17.828 1 94.31 16 PHE B N 1
ATOM 2840 C CA . PHE B 1 16 ? 0.117 9.57 18.984 1 94.31 16 PHE B CA 1
ATOM 2841 C C . PHE B 1 16 ? -0.601 10.594 19.844 1 94.31 16 PHE B C 1
ATOM 2843 O O . PHE B 1 16 ? -1.735 10.367 20.281 1 94.31 16 PHE B O 1
ATOM 2850 N N . ALA B 1 17 ? 0.059 11.664 20.047 1 93.75 17 ALA B N 1
ATOM 2851 C CA . ALA B 1 17 ? -0.519 12.711 20.891 1 93.75 17 ALA B CA 1
ATOM 2852 C C . ALA B 1 17 ? -1.752 13.32 20.219 1 93.75 17 ALA B C 1
ATOM 2854 O O . ALA B 1 17 ? -2.797 13.477 20.859 1 93.75 17 ALA B O 1
ATOM 2855 N N . ILE B 1 18 ? -1.674 13.57 19.047 1 88.62 18 ILE B N 1
ATOM 2856 C CA . ILE B 1 18 ? -2.77 14.203 18.312 1 88.62 18 ILE B CA 1
ATOM 2857 C C . ILE B 1 18 ? -3.938 13.227 18.188 1 88.62 18 ILE B C 1
ATOM 2859 O O . ILE B 1 18 ? -5.09 13.594 18.438 1 88.62 18 ILE B O 1
ATOM 2863 N N . GLY B 1 19 ? -3.65 11.992 17.844 1 88.44 19 GLY B N 1
ATOM 2864 C CA . GLY B 1 19 ? -4.695 10.984 17.781 1 88.44 19 GLY B CA 1
ATOM 2865 C C . GLY B 1 19 ? -5.41 10.773 19.094 1 88.44 19 GLY B C 1
ATOM 2866 O O . GLY B 1 19 ? -6.641 10.68 19.141 1 88.44 19 GLY B O 1
ATOM 2867 N N . SER B 1 20 ? -4.664 10.75 20.125 1 91.62 20 SER B N 1
ATOM 2868 C CA . SER B 1 20 ? -5.242 10.586 21.453 1 91.62 20 SER B CA 1
ATOM 2869 C C . SER B 1 20 ? -6.047 11.812 21.875 1 91.62 20 SER B C 1
ATOM 2871 O O . SER B 1 20 ? -7.066 11.695 22.547 1 91.62 20 SER B O 1
ATOM 2873 N N . SER B 1 21 ? -5.535 12.883 21.438 1 89.69 21 SER B N 1
ATOM 2874 C CA . SER B 1 21 ? -6.211 14.133 21.781 1 89.69 21 SER B CA 1
ATOM 2875 C C . SER B 1 21 ? -7.645 14.148 21.266 1 89.69 21 SER B C 1
ATOM 2877 O O . SER B 1 21 ? -8.555 14.594 21.953 1 89.69 21 SER B O 1
ATOM 2879 N N . PHE B 1 22 ? -7.84 13.664 20.141 1 80.12 22 PHE B N 1
ATOM 2880 C CA . PHE B 1 22 ? -9.172 13.656 19.531 1 80.12 22 PHE B CA 1
ATOM 2881 C C . PHE B 1 22 ? -10.125 12.789 20.359 1 80.12 22 PHE B C 1
ATOM 2883 O O . PHE B 1 22 ? -11.273 13.172 20.578 1 80.12 22 PHE B O 1
ATOM 2890 N N . VAL B 1 23 ? -9.703 11.703 20.781 1 84.75 23 VAL B N 1
ATOM 2891 C CA . VAL B 1 23 ? -10.539 10.773 21.547 1 84.75 23 VAL B CA 1
ATOM 2892 C C . VAL B 1 23 ? -10.828 11.352 22.922 1 84.75 23 VAL B C 1
ATOM 2894 O O . VAL B 1 23 ? -11.969 11.305 23.391 1 84.75 23 VAL B O 1
ATOM 2897 N N . LEU B 1 24 ? -9.82 11.945 23.547 1 86.31 24 LEU B N 1
ATOM 2898 C CA . LEU B 1 24 ? -9.992 12.516 24.891 1 86.31 24 LEU B CA 1
ATOM 2899 C C . LEU B 1 24 ? -10.922 13.719 24.844 1 86.31 24 LEU B C 1
ATOM 2901 O O . LEU B 1 24 ? -11.758 13.891 25.734 1 86.31 24 LEU B O 1
ATOM 2905 N N . THR B 1 25 ? -10.773 14.5 23.906 1 81.75 25 THR B N 1
ATOM 2906 C CA . THR B 1 25 ? -11.656 15.656 23.781 1 81.75 25 THR B CA 1
ATOM 2907 C C . THR B 1 25 ? -13.102 15.219 23.547 1 81.75 25 THR B C 1
ATOM 2909 O O . THR B 1 25 ? -14.031 15.812 24.109 1 81.75 25 THR B O 1
ATOM 2912 N N . LYS B 1 26 ? -13.234 14.211 22.75 1 78 26 LYS B N 1
ATOM 2913 C CA . LYS B 1 26 ? -14.586 13.695 22.531 1 78 26 LYS B CA 1
ATOM 2914 C C . LYS B 1 26 ? -15.156 13.07 23.797 1 78 26 LYS B C 1
ATOM 2916 O O . LYS B 1 26 ? -16.328 13.258 24.109 1 78 26 LYS B O 1
ATOM 2921 N N . LEU B 1 27 ? -14.352 12.367 24.5 1 82.69 27 LEU B N 1
ATOM 2922 C CA . LEU B 1 27 ? -14.766 11.766 25.75 1 82.69 27 LEU B CA 1
ATOM 2923 C C . LEU B 1 27 ? -15.125 12.844 26.781 1 82.69 27 LEU B C 1
ATOM 2925 O O . LEU B 1 27 ? -16.094 12.695 27.516 1 82.69 27 LEU B O 1
ATOM 2929 N N . GLY B 1 28 ? -14.336 13.828 26.797 1 79.19 28 GLY B N 1
ATOM 2930 C CA . GLY B 1 28 ? -14.625 14.922 27.703 1 79.19 28 GLY B CA 1
ATOM 2931 C C . GLY B 1 28 ? -15.93 15.633 27.391 1 79.19 28 GLY B C 1
ATOM 2932 O O . GLY B 1 28 ? -16.672 16.016 28.297 1 79.19 28 GLY B O 1
ATOM 2933 N N . LEU B 1 29 ? -16.219 15.742 26.188 1 73.62 29 LEU B N 1
ATOM 2934 C CA . LEU B 1 29 ? -17.469 16.359 25.75 1 73.62 29 LEU B CA 1
ATOM 2935 C C . LEU B 1 29 ? -18.656 15.492 26.125 1 73.62 29 LEU B C 1
ATOM 2937 O O . LEU B 1 29 ? -19.703 16 26.547 1 73.62 29 LEU B O 1
ATOM 2941 N N . LEU B 1 30 ? -18.516 14.18 25.922 1 74.75 30 LEU B N 1
ATOM 2942 C CA . LEU B 1 30 ? -19.594 13.25 26.234 1 74.75 30 LEU B CA 1
ATOM 2943 C C . LEU B 1 30 ? -19.844 13.203 27.734 1 74.75 30 LEU B C 1
ATOM 2945 O O . LEU B 1 30 ? -21 13.109 28.172 1 74.75 30 LEU B O 1
ATOM 2949 N N . LYS B 1 31 ? -18.859 13.297 28.359 1 78 31 LYS B N 1
ATOM 2950 C CA . LYS B 1 31 ? -19 13.227 29.812 1 78 31 LYS B CA 1
ATOM 2951 C C . LYS B 1 31 ? -19.609 14.508 30.359 1 78 31 LYS B C 1
ATOM 2953 O O . LYS B 1 31 ? -20.266 14.484 31.406 1 78 31 LYS B O 1
ATOM 2958 N N . ASP B 1 32 ? -19.25 15.633 29.812 1 72.06 32 ASP B N 1
ATOM 2959 C CA . ASP B 1 32 ? -19.828 16.891 30.266 1 72.06 32 ASP B CA 1
ATOM 2960 C C . ASP B 1 32 ? -21.328 16.938 30.031 1 72.06 32 ASP B C 1
ATOM 2962 O O . ASP B 1 32 ? -22.047 17.719 30.672 1 72.06 32 ASP B O 1
ATOM 2966 N N . GLY B 1 33 ? -21.875 15.992 29.391 1 61.19 33 GLY B N 1
ATOM 2967 C CA . GLY B 1 33 ? -23.312 15.891 29.203 1 61.19 33 GLY B CA 1
ATOM 2968 C C . GLY B 1 33 ? -23.844 16.906 28.203 1 61.19 33 GLY B C 1
ATOM 2969 O O . GLY B 1 33 ? -24.984 16.781 27.75 1 61.19 33 GLY B O 1
ATOM 2970 N N . SER B 1 34 ? -23.203 18.031 28.172 1 50.62 34 SER B N 1
ATOM 2971 C CA . SER B 1 34 ? -23.781 19.047 27.297 1 50.62 34 SER B CA 1
ATOM 2972 C C . SER B 1 34 ? -23.469 18.766 25.844 1 50.62 34 SER B C 1
ATOM 2974 O O . SER B 1 34 ? -24.016 19.422 24.938 1 50.62 34 SER B O 1
ATOM 2976 N N . ARG B 1 35 ? -23.109 17.719 25.609 1 53.34 35 ARG B N 1
ATOM 2977 C CA . ARG B 1 35 ? -22.828 17.219 24.266 1 53.34 35 ARG B CA 1
ATOM 2978 C C . ARG B 1 35 ? -22.344 18.328 23.344 1 53.34 35 ARG B C 1
ATOM 2980 O O . ARG B 1 35 ? -22.766 18.406 22.188 1 53.34 35 ARG B O 1
ATOM 2987 N N . GLY B 1 36 ? -21.625 19.359 23.969 1 53.28 36 GLY B N 1
ATOM 2988 C CA . GLY B 1 36 ? -21.047 20.453 23.203 1 53.28 36 GLY B CA 1
ATOM 2989 C C . GLY B 1 36 ? -21.906 21.703 23.234 1 53.28 36 GLY B C 1
ATOM 2990 O O . GLY B 1 36 ? -21.547 22.719 22.641 1 53.28 36 GLY B O 1
ATOM 2991 N N . GLU B 1 37 ? -23.172 21.672 23.719 1 53.06 37 GLU B N 1
ATOM 2992 C CA . GLU B 1 37 ? -24.094 22.812 23.719 1 53.06 37 GLU B CA 1
ATOM 2993 C C . GLU B 1 37 ? -23.656 23.875 24.719 1 53.06 37 GLU B C 1
ATOM 2995 O O . GLU B 1 37 ? -23.891 25.062 24.531 1 53.06 37 GLU B O 1
ATOM 3000 N N . SER B 1 38 ? -23.078 23.375 25.828 1 53.81 38 SER B N 1
ATOM 3001 C CA . SER B 1 38 ? -22.672 24.344 26.828 1 53.81 38 SER B CA 1
ATOM 3002 C C . SER B 1 38 ? -21.156 24.391 26.984 1 53.81 38 SER B C 1
ATOM 3004 O O . SER B 1 38 ? -20.469 23.422 26.656 1 53.81 38 SER B O 1
ATOM 3006 N N . TYR B 1 39 ? -20.516 25.719 26.969 1 58.06 39 TYR B N 1
ATOM 3007 C CA . TYR B 1 39 ? -19.094 26 27.125 1 58.06 39 TYR B CA 1
ATOM 3008 C C . TYR B 1 39 ? -18.562 25.359 28.406 1 58.06 39 TYR B C 1
ATOM 3010 O O . TYR B 1 39 ? -17.375 25.516 28.734 1 58.06 39 TYR B O 1
ATOM 3018 N N . THR B 1 40 ? -19.344 24.594 29.047 1 64.38 40 THR B N 1
ATOM 3019 C CA . THR B 1 40 ? -18.922 23.984 30.312 1 64.38 40 THR B CA 1
ATOM 3020 C C . THR B 1 40 ? -17.906 22.875 30.062 1 64.38 40 THR B C 1
ATOM 3022 O O . THR B 1 40 ? -17.109 22.547 30.938 1 64.38 40 THR B O 1
ATOM 3025 N N . TYR B 1 41 ? -17.812 22.5 28.859 1 64.81 41 TYR B N 1
ATOM 3026 C CA . TYR B 1 41 ? -16.906 21.391 28.562 1 64.81 41 TYR B CA 1
ATOM 3027 C C . TYR B 1 41 ? -15.453 21.844 28.609 1 64.81 41 TYR B C 1
ATOM 3029 O O . TYR B 1 41 ? -14.547 21.047 28.859 1 64.81 41 TYR B O 1
ATOM 3037 N N . VAL B 1 42 ? -15.227 23.156 28.469 1 71.69 42 VAL B N 1
ATOM 3038 C CA . VAL B 1 42 ? -13.867 23.672 28.469 1 71.69 42 VAL B CA 1
ATOM 3039 C C . VAL B 1 42 ? -13.242 23.516 29.844 1 71.69 42 VAL B C 1
ATOM 3041 O O . VAL B 1 42 ? -12.023 23.516 29.984 1 71.69 42 VAL B O 1
ATOM 3044 N N . ARG B 1 43 ? -14.18 23.297 30.781 1 75.5 43 ARG B N 1
ATOM 3045 C CA . ARG B 1 43 ? -13.695 23.156 32.156 1 75.5 43 ARG B CA 1
ATOM 3046 C C . ARG B 1 43 ? -13.508 21.672 32.5 1 75.5 43 ARG B C 1
ATOM 3048 O O . ARG B 1 43 ? -12.992 21.359 33.562 1 75.5 43 ARG B O 1
ATOM 3055 N N . ASN B 1 44 ? -13.852 20.812 31.703 1 81.38 44 ASN B N 1
ATOM 3056 C CA . ASN B 1 44 ? -13.688 19.391 31.938 1 81.38 44 ASN B CA 1
ATOM 3057 C C . ASN B 1 44 ? -12.227 18.969 31.844 1 81.38 44 ASN B C 1
ATOM 3059 O O . ASN B 1 44 ? -11.555 19.266 30.844 1 81.38 44 ASN B O 1
ATOM 3063 N N . PRO B 1 45 ? -11.648 18.406 32.906 1 87.06 45 PRO B N 1
ATOM 3064 C CA . PRO B 1 45 ? -10.234 18.016 32.906 1 87.06 45 PRO B CA 1
ATOM 3065 C C . PRO B 1 45 ? -9.875 17.078 31.75 1 87.06 45 PRO B C 1
ATOM 3067 O O . PRO B 1 45 ? -8.758 17.141 31.234 1 87.06 45 PRO B O 1
ATOM 3070 N N . ILE B 1 46 ? -10.75 16.25 31.359 1 87.62 46 ILE B N 1
ATOM 3071 C CA . ILE B 1 46 ? -10.477 15.32 30.266 1 87.62 46 ILE B CA 1
ATOM 3072 C C . ILE B 1 46 ? -10.367 16.094 28.953 1 87.62 46 ILE B C 1
ATOM 3074 O O . ILE B 1 46 ? -9.516 15.797 28.125 1 87.62 46 ILE B O 1
ATOM 3078 N N . TRP B 1 47 ? -11.195 17.016 28.844 1 85.06 47 TRP B N 1
ATOM 3079 C CA . TRP B 1 47 ? -11.133 17.859 27.656 1 85.06 47 TRP B CA 1
ATOM 3080 C C . TRP B 1 47 ? -9.867 18.703 27.656 1 85.06 47 TRP B C 1
ATOM 3082 O O . TRP B 1 47 ? -9.219 18.844 26.609 1 85.06 47 TRP B O 1
ATOM 3092 N N . ILE B 1 48 ? -9.516 19.219 28.812 1 89.19 48 ILE B N 1
ATOM 3093 C CA . ILE B 1 48 ? -8.312 20.031 28.953 1 89.19 48 ILE B CA 1
ATOM 3094 C C . ILE B 1 48 ? -7.082 19.172 28.641 1 89.19 48 ILE B C 1
ATOM 3096 O O . ILE B 1 48 ? -6.145 19.625 27.984 1 89.19 48 ILE B O 1
ATOM 3100 N N . LEU B 1 49 ? -7.094 18.016 29.062 1 91.19 49 LEU B N 1
ATOM 3101 C CA . LEU B 1 49 ? -6 17.094 28.781 1 91.19 49 LEU B CA 1
ATOM 3102 C C . LEU B 1 49 ? -5.906 16.812 27.281 1 91.19 49 LEU B C 1
ATOM 3104 O O . LEU B 1 49 ? -4.809 16.75 26.719 1 91.19 49 LEU B O 1
ATOM 3108 N N . GLY B 1 50 ? -7.012 16.594 26.703 1 89.56 50 GLY B N 1
ATOM 3109 C CA . GLY B 1 50 ? -7.027 16.391 25.266 1 89.56 50 GLY B CA 1
ATOM 3110 C C . GLY B 1 50 ? -6.473 17.578 24.484 1 89.56 50 GLY B C 1
ATOM 3111 O O . GLY B 1 50 ? -5.676 17.391 23.562 1 89.56 50 GLY B O 1
ATOM 3112 N N . THR B 1 51 ? -6.855 18.719 24.906 1 85.88 51 THR B N 1
ATOM 3113 C CA . THR B 1 51 ? -6.395 19.922 24.234 1 85.88 51 THR B CA 1
ATOM 3114 C C . THR B 1 51 ? -4.898 20.125 24.453 1 85.88 51 THR B C 1
ATOM 3116 O O . THR B 1 51 ? -4.184 20.547 23.547 1 85.88 51 THR B O 1
ATOM 3119 N N . ALA B 1 52 ? -4.465 19.906 25.562 1 90.75 52 ALA B N 1
ATOM 3120 C CA . ALA B 1 52 ? -3.037 20 25.859 1 90.75 52 ALA B CA 1
ATOM 3121 C C . ALA B 1 52 ? -2.232 19.016 25.031 1 90.75 52 ALA B C 1
ATOM 3123 O O . ALA B 1 52 ? -1.162 19.344 24.516 1 90.75 52 ALA B O 1
ATOM 3124 N N . LEU B 1 53 ? -2.746 17.844 24.859 1 91.19 53 LEU B N 1
ATOM 3125 C CA . LEU B 1 53 ? -2.076 16.828 24.062 1 91.19 53 LEU B CA 1
ATOM 3126 C C . LEU B 1 53 ? -2.006 17.25 22.594 1 91.19 53 LEU B C 1
ATOM 3128 O O . LEU B 1 53 ? -1.023 16.953 21.906 1 91.19 53 LEU B O 1
ATOM 3132 N N . MET B 1 54 ? -3.01 17.828 22.172 1 88.81 54 MET B N 1
ATOM 3133 C CA . MET B 1 54 ? -3.016 18.344 20.812 1 88.81 54 MET B CA 1
ATOM 3134 C C . MET B 1 54 ? -1.909 19.375 20.609 1 88.81 54 MET B C 1
ATOM 3136 O O . MET B 1 54 ? -1.185 19.328 19.609 1 88.81 54 MET B O 1
ATOM 3140 N N . ALA B 1 55 ? -1.807 20.234 21.609 1 87.75 55 ALA B N 1
ATOM 3141 C CA . ALA B 1 55 ? -0.786 21.266 21.531 1 87.75 55 ALA B CA 1
ATOM 3142 C C . ALA B 1 55 ? 0.616 20.672 21.578 1 87.75 55 ALA B C 1
ATOM 3144 O O . ALA B 1 55 ? 1.468 21.016 20.75 1 87.75 55 ALA B O 1
ATOM 3145 N N . ILE B 1 56 ? 0.8 19.859 22.438 1 92.88 56 ILE B N 1
ATOM 3146 C CA . ILE B 1 56 ? 2.092 19.188 22.562 1 92.88 56 ILE B CA 1
ATOM 3147 C C . ILE B 1 56 ? 2.395 18.422 21.266 1 92.88 56 ILE B C 1
ATOM 3149 O O . ILE B 1 56 ? 3.527 18.438 20.781 1 92.88 56 ILE B O 1
ATOM 3153 N N . GLY B 1 57 ? 1.402 17.703 20.797 1 91.94 57 GLY B N 1
ATOM 3154 C CA . GLY B 1 57 ? 1.572 16.969 19.547 1 91.94 57 GLY B CA 1
ATOM 3155 C C . GLY B 1 57 ? 1.957 17.859 18.375 1 91.94 57 GLY B C 1
ATOM 3156 O O . GLY B 1 57 ? 2.826 17.5 17.578 1 91.94 57 GLY B O 1
ATOM 3157 N N . GLU B 1 58 ? 1.396 18.953 18.281 1 84.5 58 GLU B N 1
ATOM 3158 C CA . GLU B 1 58 ? 1.691 19.891 17.203 1 84.5 58 GLU B CA 1
ATOM 3159 C C . GLU B 1 58 ? 3.113 20.438 17.328 1 84.5 58 GLU B C 1
ATOM 3161 O O . GLU B 1 58 ? 3.805 20.594 16.312 1 84.5 58 GLU B O 1
ATOM 3166 N N . ILE B 1 59 ? 3.457 20.781 18.5 1 89 59 ILE B N 1
ATOM 3167 C CA . ILE B 1 59 ? 4.816 21.266 18.734 1 89 59 ILE B CA 1
ATOM 3168 C C . ILE B 1 59 ? 5.816 20.172 18.328 1 89 59 ILE B C 1
ATOM 3170 O O . ILE B 1 59 ? 6.824 20.469 17.688 1 89 59 ILE B O 1
ATOM 3174 N N . ALA B 1 60 ? 5.535 18.984 18.719 1 92.81 60 ALA B N 1
ATOM 3175 C CA . ALA B 1 60 ? 6.387 17.859 18.328 1 92.81 60 ALA B CA 1
ATOM 3176 C C . ALA B 1 60 ? 6.414 17.688 16.812 1 92.81 60 ALA B C 1
ATOM 3178 O O . ALA B 1 60 ? 7.449 17.344 16.234 1 92.81 60 ALA B O 1
ATOM 3179 N N . ASN B 1 61 ? 5.312 17.875 16.219 1 91.38 61 ASN B N 1
ATOM 3180 C CA . ASN B 1 61 ? 5.23 17.828 14.758 1 91.38 61 ASN B CA 1
ATOM 3181 C C . ASN B 1 61 ? 6.113 18.891 14.109 1 91.38 61 ASN B C 1
ATOM 3183 O O . ASN B 1 61 ? 6.836 18.594 13.156 1 91.38 61 ASN B O 1
ATOM 3187 N N . PHE B 1 62 ? 6.109 20 14.719 1 87.56 62 PHE B N 1
ATOM 3188 C CA . PHE B 1 62 ? 6.961 21.078 14.25 1 87.56 62 PHE B CA 1
ATOM 3189 C C . PHE B 1 62 ? 8.438 20.719 14.406 1 87.56 62 PHE B C 1
ATOM 3191 O O . PHE B 1 62 ? 9.234 20.969 13.508 1 87.56 62 PHE B O 1
ATOM 3198 N N . ALA B 1 63 ? 8.703 20.234 15.469 1 90.94 63 ALA B N 1
ATOM 3199 C CA . ALA B 1 63 ? 10.078 19.828 15.727 1 90.94 63 ALA B CA 1
ATOM 3200 C C . ALA B 1 63 ? 10.523 18.719 14.781 1 90.94 63 ALA B C 1
ATOM 3202 O O . ALA B 1 63 ? 11.688 18.656 14.398 1 90.94 63 ALA B O 1
ATOM 3203 N N . ALA B 1 64 ? 9.602 17.891 14.438 1 93.38 64 ALA B N 1
ATOM 3204 C CA . ALA B 1 64 ? 9.922 16.797 13.531 1 93.38 64 ALA B CA 1
ATOM 3205 C C . ALA B 1 64 ? 10.422 17.328 12.188 1 93.38 64 ALA B C 1
ATOM 3207 O O . ALA B 1 64 ? 11.359 16.781 11.609 1 93.38 64 ALA B O 1
ATOM 3208 N N . TYR B 1 65 ? 9.867 18.391 11.75 1 89.56 65 TYR B N 1
ATOM 3209 C CA . TYR B 1 65 ? 10.242 18.984 10.477 1 89.56 65 TYR B CA 1
ATOM 3210 C C . TYR B 1 65 ? 11.68 19.5 10.516 1 89.56 65 TYR B C 1
ATOM 3212 O O . TYR B 1 65 ? 12.32 19.656 9.477 1 89.56 65 TYR B O 1
ATOM 3220 N N . THR B 1 66 ? 12.172 19.766 11.688 1 87.62 66 THR B N 1
ATOM 3221 C CA . THR B 1 66 ? 13.539 20.266 11.852 1 87.62 66 THR B CA 1
ATOM 3222 C C . THR B 1 66 ? 14.555 19.156 11.594 1 87.62 66 THR B C 1
ATOM 3224 O O . THR B 1 66 ? 15.664 19.422 11.133 1 87.62 66 THR B O 1
ATOM 3227 N N . PHE B 1 67 ? 14.156 17.938 11.883 1 89.31 67 PHE B N 1
ATOM 3228 C CA . PHE B 1 67 ? 15.133 16.859 11.891 1 89.31 67 PHE B CA 1
ATOM 3229 C C . PHE B 1 67 ? 14.938 15.945 10.68 1 89.31 67 PHE B C 1
ATOM 3231 O O . PHE B 1 67 ? 15.828 15.156 10.344 1 89.31 67 PHE B O 1
ATOM 3238 N N . ALA B 1 68 ? 13.82 16.078 10.109 1 89.75 68 ALA B N 1
ATOM 3239 C CA . ALA B 1 68 ? 13.539 15.188 8.984 1 89.75 68 ALA B CA 1
ATOM 3240 C C . ALA B 1 68 ? 12.812 15.93 7.863 1 89.75 68 ALA B C 1
ATOM 3242 O O . ALA B 1 68 ? 12.117 16.922 8.109 1 89.75 68 ALA B O 1
ATOM 3243 N N . PRO B 1 69 ? 12.977 15.508 6.645 1 89.62 69 PRO B N 1
ATOM 3244 C CA . PRO B 1 69 ? 12.312 16.172 5.52 1 89.62 69 PRO B CA 1
ATOM 3245 C C . PRO B 1 69 ? 10.797 15.977 5.539 1 89.62 69 PRO B C 1
ATOM 3247 O O . PRO B 1 69 ? 10.305 14.969 6.059 1 89.62 69 PRO B O 1
ATOM 3250 N N . PRO B 1 70 ? 10.117 16.875 4.949 1 90.38 70 PRO B N 1
ATOM 3251 C CA . PRO B 1 70 ? 8.656 16.812 4.93 1 90.38 70 PRO B CA 1
ATOM 3252 C C . PRO B 1 70 ? 8.125 15.539 4.273 1 90.38 70 PRO B C 1
ATOM 3254 O O . PRO B 1 70 ? 7.043 15.062 4.629 1 90.38 70 PRO B O 1
ATOM 3257 N N . ILE B 1 71 ? 8.812 14.977 3.389 1 89.69 71 ILE B N 1
ATOM 3258 C CA . ILE B 1 71 ? 8.352 13.789 2.684 1 89.69 71 ILE B CA 1
ATOM 3259 C C . ILE B 1 71 ? 8.211 12.633 3.666 1 89.69 71 ILE B C 1
ATOM 3261 O O . ILE B 1 71 ? 7.461 11.688 3.418 1 89.69 71 ILE B O 1
ATOM 3265 N N . LEU B 1 72 ? 8.961 12.734 4.727 1 90.88 72 LEU B N 1
ATOM 3266 C CA . LEU B 1 72 ? 8.875 11.719 5.766 1 90.88 72 LEU B CA 1
ATOM 3267 C C . LEU B 1 72 ? 7.82 12.094 6.809 1 90.88 72 LEU B C 1
ATOM 3269 O O . LEU B 1 72 ? 6.984 11.266 7.172 1 90.88 72 LEU B O 1
ATOM 3273 N N . VAL B 1 73 ? 7.773 13.273 7.199 1 92.69 73 VAL B N 1
ATOM 3274 C CA . VAL B 1 73 ? 7.023 13.703 8.375 1 92.69 73 VAL B CA 1
ATOM 3275 C C . VAL B 1 73 ? 5.555 13.906 8.008 1 92.69 73 VAL B C 1
ATOM 3277 O O . VAL B 1 73 ? 4.66 13.484 8.734 1 92.69 73 VAL B O 1
ATOM 3280 N N . THR B 1 74 ? 5.27 14.492 6.902 1 91.81 74 THR B N 1
ATOM 3281 C CA . THR B 1 74 ? 3.924 14.93 6.555 1 91.81 74 THR B CA 1
ATOM 3282 C C . THR B 1 74 ? 2.994 13.734 6.367 1 91.81 74 THR B C 1
ATOM 3284 O O . THR B 1 74 ? 1.908 13.688 6.953 1 91.81 74 THR B O 1
ATOM 3287 N N . PRO B 1 75 ? 3.402 12.758 5.641 1 91.31 75 PRO B N 1
ATOM 3288 C CA . PRO B 1 75 ? 2.5 11.617 5.469 1 91.31 75 PRO B CA 1
ATOM 3289 C C . PRO B 1 75 ? 2.277 10.844 6.762 1 91.31 75 PRO B C 1
ATOM 3291 O O . PRO B 1 75 ? 1.254 10.172 6.918 1 91.31 75 PRO B O 1
ATOM 3294 N N . LEU B 1 76 ? 3.219 10.93 7.637 1 91.56 76 LEU B N 1
ATOM 3295 C CA . LEU B 1 76 ? 3.098 10.203 8.898 1 91.56 76 LEU B CA 1
ATOM 3296 C C . LEU B 1 76 ? 1.986 10.789 9.758 1 91.56 76 LEU B C 1
ATOM 3298 O O . LEU B 1 76 ? 1.559 10.172 10.734 1 91.56 76 LEU B O 1
ATOM 3302 N N . GLY B 1 77 ? 1.516 11.898 9.352 1 89.56 77 GLY B N 1
ATOM 3303 C CA . GLY B 1 77 ? 0.328 12.445 9.992 1 89.56 77 GLY B CA 1
ATOM 3304 C C . GLY B 1 77 ? -0.869 11.516 9.914 1 89.56 77 GLY B C 1
ATOM 3305 O O . GLY B 1 77 ? -1.777 11.594 10.742 1 89.56 77 GLY B O 1
ATOM 3306 N N . ALA B 1 78 ? -0.883 10.648 8.977 1 89.56 78 ALA B N 1
ATOM 3307 C CA . ALA B 1 78 ? -1.964 9.68 8.836 1 89.56 78 ALA B CA 1
ATOM 3308 C C . ALA B 1 78 ? -2.021 8.742 10.031 1 89.56 78 ALA B C 1
ATOM 3310 O O . ALA B 1 78 ? -3.078 8.188 10.352 1 89.56 78 ALA B O 1
ATOM 3311 N N . LEU B 1 79 ? -0.936 8.602 10.648 1 90.75 79 LEU B N 1
ATOM 3312 C CA . LEU B 1 79 ? -0.889 7.734 11.828 1 90.75 79 LEU B CA 1
ATOM 3313 C C . LEU B 1 79 ? -1.781 8.273 12.938 1 90.75 79 LEU B C 1
ATOM 3315 O O . LEU B 1 79 ? -2.314 7.508 13.742 1 90.75 79 LEU B O 1
ATOM 3319 N N . SER B 1 80 ? -1.93 9.547 12.969 1 89 80 SER B N 1
ATOM 3320 C CA . SER B 1 80 ? -2.811 10.117 13.984 1 89 80 SER B CA 1
ATOM 3321 C C . SER B 1 80 ? -4.254 9.672 13.773 1 89 80 SER B C 1
ATOM 3323 O O . SER B 1 80 ? -4.988 9.438 14.734 1 89 80 SER B O 1
ATOM 3325 N N . VAL B 1 81 ? -4.598 9.594 12.578 1 83.25 81 VAL B N 1
ATOM 3326 C CA . VAL B 1 81 ? -5.949 9.148 12.242 1 83.25 81 VAL B CA 1
ATOM 3327 C C . VAL B 1 81 ? -6.133 7.688 12.664 1 83.25 81 VAL B C 1
ATOM 3329 O O . VAL B 1 81 ? -7.176 7.316 13.203 1 83.25 81 VAL B O 1
ATOM 3332 N N . ILE B 1 82 ? -5.133 6.922 12.438 1 87.81 82 ILE B N 1
ATOM 3333 C CA . ILE B 1 82 ? -5.16 5.512 12.805 1 87.81 82 ILE B CA 1
ATOM 3334 C C . ILE B 1 82 ? -5.281 5.375 14.32 1 87.81 82 ILE B C 1
ATOM 3336 O O . ILE B 1 82 ? -6.148 4.656 14.812 1 87.81 82 ILE B O 1
ATOM 3340 N N . ILE B 1 83 ? -4.395 6.066 14.984 1 89.44 83 ILE B N 1
ATOM 3341 C CA . ILE B 1 83 ? -4.375 6 16.438 1 89.44 83 ILE B CA 1
ATOM 3342 C C . ILE B 1 83 ? -5.715 6.484 17 1 89.44 83 ILE B C 1
ATOM 3344 O O . ILE B 1 83 ? -6.277 5.871 17.906 1 89.44 83 ILE B O 1
ATOM 3348 N N . GLY B 1 84 ? -6.191 7.508 16.516 1 86.12 84 GLY B N 1
ATOM 3349 C CA . GLY B 1 84 ? -7.5 8 16.922 1 86.12 84 GLY B CA 1
ATOM 3350 C C . GLY B 1 84 ? -8.609 6.988 16.703 1 86.12 84 GLY B C 1
ATOM 3351 O O . GLY B 1 84 ? -9.469 6.805 17.578 1 86.12 84 GLY B O 1
ATOM 3352 N N . ALA B 1 85 ? -8.609 6.348 15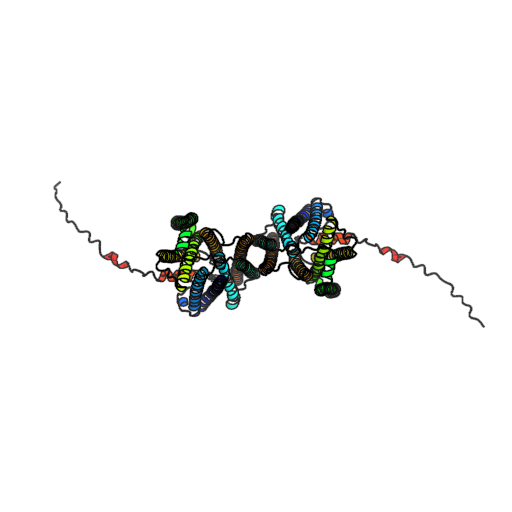.57 1 83.25 85 ALA B N 1
ATOM 3353 C CA . ALA B 1 85 ? -9.641 5.367 15.242 1 83.25 85 ALA B CA 1
ATOM 3354 C C . ALA B 1 85 ? -9.562 4.16 16.172 1 83.25 85 ALA B C 1
ATOM 3356 O O . ALA B 1 85 ? -10.586 3.678 16.656 1 83.25 85 ALA B O 1
ATOM 3357 N N . VAL B 1 86 ? -8.414 3.705 16.422 1 87.38 86 VAL B N 1
ATOM 3358 C CA . VAL B 1 86 ? -8.219 2.535 17.266 1 87.38 86 VAL B CA 1
ATOM 3359 C C . VAL B 1 86 ? -8.602 2.869 18.703 1 87.38 86 VAL B C 1
ATOM 3361 O O . VAL B 1 86 ? -9.305 2.094 19.359 1 87.38 86 VAL B O 1
ATOM 3364 N N . LEU B 1 87 ? -8.172 4.031 19.156 1 87.88 87 LEU B N 1
ATOM 3365 C CA . LEU B 1 87 ? -8.492 4.441 20.516 1 87.88 87 LEU B CA 1
ATOM 3366 C C . LEU B 1 87 ? -9.984 4.703 20.672 1 87.88 87 LEU B C 1
ATOM 3368 O O . LEU B 1 87 ? -10.57 4.43 21.719 1 87.88 87 LEU B O 1
ATOM 3372 N N . ALA B 1 88 ? -10.531 5.227 19.656 1 83.31 88 ALA B N 1
ATOM 3373 C CA . ALA B 1 88 ? -11.969 5.441 19.703 1 83.31 88 ALA B CA 1
ATOM 3374 C C . ALA B 1 88 ? -12.727 4.113 19.766 1 83.31 88 ALA B C 1
ATOM 3376 O O . ALA B 1 88 ? -13.742 4.008 20.453 1 83.31 88 ALA B O 1
ATOM 3377 N N . ALA B 1 89 ? -12.25 3.166 19.031 1 83.56 89 ALA B N 1
ATOM 3378 C CA . ALA B 1 89 ? -12.867 1.843 19.062 1 83.56 89 ALA B CA 1
ATOM 3379 C C . ALA B 1 89 ? -12.773 1.225 20.453 1 83.56 89 ALA B C 1
ATOM 3381 O O . ALA B 1 89 ? -13.703 0.557 20.906 1 83.56 89 ALA B O 1
ATOM 3382 N N . VAL B 1 90 ? -11.758 1.479 21.172 1 86.19 90 VAL B N 1
ATOM 3383 C CA . VAL B 1 90 ? -11.516 0.857 22.469 1 86.19 90 VAL B CA 1
ATOM 3384 C C . VAL B 1 90 ? -12.211 1.661 23.578 1 86.19 90 VAL B C 1
ATOM 3386 O O . VAL B 1 90 ? -12.883 1.094 24.438 1 86.19 90 VAL B O 1
ATOM 3389 N N . PHE B 1 91 ? -12.141 2.938 23.516 1 84.69 91 PHE B N 1
ATOM 3390 C CA . PHE B 1 91 ? -12.586 3.766 24.625 1 84.69 91 PHE B CA 1
ATOM 3391 C C . PHE B 1 91 ? -14.008 4.254 24.406 1 84.69 91 PHE B C 1
ATOM 3393 O O . PHE B 1 91 ? -14.742 4.508 25.359 1 84.69 91 PHE B O 1
ATOM 3400 N N . LEU B 1 92 ? -14.359 4.383 23.156 1 78.94 92 LEU B N 1
ATOM 3401 C CA . LEU B 1 92 ? -15.695 4.883 22.844 1 78.94 92 LEU B CA 1
ATOM 3402 C C . LEU B 1 92 ? -16.578 3.768 22.281 1 78.94 92 LEU B C 1
ATOM 3404 O O . LEU B 1 92 ? -17.75 4 21.953 1 78.94 92 LEU B O 1
ATOM 3408 N N . LYS B 1 93 ? -15.984 2.545 22.047 1 81.94 93 LYS B N 1
ATOM 3409 C CA . LYS B 1 93 ? -16.688 1.349 21.578 1 81.94 93 LYS B CA 1
ATOM 3410 C C . LYS B 1 93 ? -17.266 1.557 20.188 1 81.94 93 LYS B C 1
ATOM 3412 O O . LYS B 1 93 ? -18.375 1.111 19.906 1 81.94 93 LYS B O 1
ATOM 3417 N N . GLU B 1 94 ? -16.562 2.348 19.531 1 78.19 94 GLU B N 1
ATOM 3418 C CA . GLU B 1 94 ? -16.938 2.523 18.125 1 78.19 94 GLU B CA 1
ATOM 3419 C C . GLU B 1 94 ? -16.406 1.381 17.266 1 78.19 94 GLU B C 1
ATOM 3421 O O . GLU B 1 94 ? -15.219 1.066 17.312 1 78.19 94 GLU B O 1
ATOM 3426 N N . ASP B 1 95 ? -17.219 0.673 16.609 1 80.75 95 ASP B N 1
ATOM 3427 C CA . ASP B 1 95 ? -16.781 -0.444 15.781 1 80.75 95 ASP B CA 1
ATOM 3428 C C . ASP B 1 95 ? -16.172 0.052 14.469 1 80.75 95 ASP B C 1
ATOM 3430 O O . ASP B 1 95 ? -16.812 0.803 13.734 1 80.75 95 ASP B O 1
ATOM 3434 N N . LEU B 1 96 ? -15.008 -0.125 14.117 1 81.88 96 LEU B N 1
ATOM 3435 C CA . LEU B 1 96 ? -14.312 0.27 12.898 1 81.88 96 LEU B CA 1
ATOM 3436 C C . LEU B 1 96 ? -14.781 -0.571 11.711 1 81.88 96 LEU B C 1
ATOM 3438 O O . LEU B 1 96 ? -14.875 -0.07 10.586 1 81.88 96 LEU B O 1
ATOM 3442 N N . GLY B 1 97 ? -15.297 -1.718 11.922 1 84.19 97 GLY B N 1
ATOM 3443 C CA . GLY B 1 97 ? -15.672 -2.617 10.844 1 84.19 97 GLY B CA 1
ATOM 3444 C C . GLY B 1 97 ? -14.477 -3.18 10.094 1 84.19 97 GLY B C 1
ATOM 3445 O O . GLY B 1 97 ? -13.336 -2.795 10.359 1 84.19 97 GLY B O 1
ATOM 3446 N N . ILE B 1 98 ? -14.734 -3.949 9.172 1 85.31 98 ILE B N 1
ATOM 3447 C CA . ILE B 1 98 ? -13.68 -4.613 8.406 1 85.31 98 ILE B CA 1
ATOM 3448 C C . ILE B 1 98 ? -12.977 -3.598 7.508 1 85.31 98 ILE B C 1
ATOM 3450 O O . ILE B 1 98 ? -11.75 -3.617 7.383 1 85.31 98 ILE B O 1
ATOM 3454 N N . LEU B 1 99 ? -13.727 -2.732 6.918 1 86.94 99 LEU B N 1
ATOM 3455 C CA . LEU B 1 99 ? -13.148 -1.718 6.043 1 86.94 99 LEU B CA 1
ATOM 3456 C C . LEU B 1 99 ? -12.258 -0.763 6.836 1 86.94 99 LEU B C 1
ATOM 3458 O O . LEU B 1 99 ? -11.195 -0.359 6.355 1 86.94 99 LEU B O 1
ATOM 3462 N N . GLY B 1 100 ? -12.695 -0.409 7.996 1 89.25 100 GLY B N 1
ATOM 3463 C CA . GLY B 1 100 ? -11.883 0.445 8.844 1 89.25 100 GLY B CA 1
ATOM 3464 C C . GLY B 1 100 ? -10.57 -0.195 9.25 1 89.25 100 GLY B C 1
ATOM 3465 O O . GLY B 1 100 ? -9.516 0.451 9.211 1 89.25 100 GLY B O 1
ATOM 3466 N N . LYS B 1 101 ? -10.633 -1.412 9.594 1 91.69 101 LYS B N 1
ATOM 3467 C CA . LYS B 1 101 ? -9.43 -2.143 9.977 1 91.69 101 LYS B CA 1
ATOM 3468 C C . LYS B 1 101 ? -8.461 -2.264 8.797 1 91.69 101 LYS B C 1
ATOM 3470 O O . LYS B 1 101 ? -7.25 -2.113 8.961 1 91.69 101 LYS B O 1
ATOM 3475 N N . MET B 1 102 ? -9.008 -2.521 7.723 1 92 102 MET B N 1
ATOM 3476 C CA . MET B 1 102 ? -8.172 -2.621 6.527 1 92 102 MET B CA 1
ATOM 3477 C C . MET B 1 102 ? -7.551 -1.272 6.184 1 92 102 MET B C 1
ATOM 3479 O O . MET B 1 102 ? -6.387 -1.206 5.781 1 92 102 MET B O 1
ATOM 3483 N N . GLY B 1 103 ? -8.414 -0.24 6.285 1 92.75 103 GLY B N 1
ATOM 3484 C CA . GLY B 1 103 ? -7.871 1.089 6.051 1 92.75 103 GLY B CA 1
ATOM 3485 C C . GLY B 1 103 ? -6.688 1.414 6.941 1 92.75 103 GLY B C 1
ATOM 3486 O O . GLY B 1 103 ? -5.684 1.958 6.473 1 92.75 103 GLY B O 1
ATOM 3487 N N . CYS B 1 104 ? -6.773 1.071 8.141 1 91.44 104 CYS B N 1
ATOM 3488 C CA . CYS B 1 104 ? -5.684 1.297 9.086 1 91.44 104 CYS B CA 1
ATOM 3489 C C . CYS B 1 104 ? -4.449 0.491 8.695 1 91.44 104 CYS B C 1
ATOM 3491 O O . CYS B 1 104 ? -3.33 1.003 8.734 1 91.44 104 CYS B O 1
ATOM 3493 N N . ALA B 1 105 ? -4.684 -0.727 8.352 1 94.12 105 ALA B N 1
ATOM 3494 C CA . ALA B 1 105 ? -3.57 -1.587 7.957 1 94.12 105 ALA B CA 1
ATOM 3495 C C . ALA B 1 105 ? -2.857 -1.03 6.727 1 94.12 105 ALA B C 1
ATOM 3497 O O . ALA B 1 105 ? -1.626 -0.996 6.68 1 94.12 105 ALA B O 1
ATOM 3498 N N . ILE B 1 106 ? -3.613 -0.63 5.762 1 95.62 106 ILE B N 1
ATOM 3499 C CA . ILE B 1 106 ? -3.064 -0.098 4.52 1 95.62 106 ILE B CA 1
ATOM 3500 C C . ILE B 1 106 ? -2.27 1.174 4.812 1 95.62 106 ILE B C 1
ATOM 3502 O O . ILE B 1 106 ? -1.175 1.364 4.277 1 95.62 106 ILE B O 1
ATOM 3506 N N . CYS B 1 107 ? -2.781 2.008 5.652 1 93.06 107 CYS B N 1
ATOM 3507 C CA . CYS B 1 107 ? -2.082 3.229 6.031 1 93.06 107 CYS B CA 1
ATOM 3508 C C . CYS B 1 107 ? -0.763 2.91 6.727 1 93.06 107 CYS B C 1
ATOM 3510 O O . CYS B 1 107 ? 0.249 3.568 6.48 1 93.06 107 CYS B O 1
ATOM 3512 N N . LEU B 1 108 ? -0.804 1.96 7.582 1 94.56 108 LEU B N 1
ATOM 3513 C CA . LEU B 1 108 ? 0.409 1.554 8.289 1 94.56 108 LEU B CA 1
ATOM 3514 C C . LEU B 1 108 ? 1.457 1.038 7.305 1 94.56 108 LEU B C 1
ATOM 3516 O O . LEU B 1 108 ? 2.635 1.388 7.41 1 94.56 108 LEU B O 1
ATOM 3520 N N . LEU B 1 109 ? 1.023 0.25 6.383 1 96.38 109 LEU B N 1
ATOM 3521 C CA . LEU B 1 109 ? 1.938 -0.288 5.383 1 96.38 109 LEU B CA 1
ATOM 3522 C C . LEU B 1 109 ? 2.543 0.832 4.543 1 96.38 109 LEU B C 1
ATOM 3524 O O . LEU B 1 109 ? 3.744 0.823 4.258 1 96.38 109 LEU B O 1
ATOM 3528 N N . GLY B 1 110 ? 1.7 1.767 4.117 1 95.62 110 GLY B N 1
ATOM 3529 C CA . GLY B 1 110 ? 2.215 2.922 3.398 1 95.62 110 GLY B CA 1
ATOM 3530 C C . GLY B 1 110 ? 3.238 3.711 4.191 1 95.62 110 GLY B C 1
ATOM 3531 O O . GLY B 1 110 ? 4.242 4.168 3.641 1 95.62 110 GLY B O 1
ATOM 3532 N N . SER B 1 111 ? 3.004 3.865 5.449 1 94.31 111 SER B N 1
ATOM 3533 C CA . SER B 1 111 ? 3.924 4.59 6.32 1 94.31 111 SER B CA 1
ATOM 3534 C C . SER B 1 111 ? 5.266 3.875 6.422 1 94.31 111 SER B C 1
ATOM 3536 O O . SER B 1 111 ? 6.32 4.52 6.43 1 94.31 111 SER B O 1
ATOM 3538 N N . VAL B 1 112 ? 5.234 2.602 6.516 1 94.88 112 VAL B N 1
ATOM 3539 C CA . VAL B 1 112 ? 6.469 1.826 6.594 1 94.88 112 VAL B CA 1
ATOM 3540 C C . VAL B 1 112 ? 7.293 2.033 5.324 1 94.88 112 VAL B C 1
ATOM 3542 O O . VAL B 1 112 ? 8.508 2.219 5.391 1 94.88 112 VAL B O 1
ATOM 3545 N N . ILE B 1 113 ? 6.629 2.014 4.188 1 94.88 113 ILE B N 1
ATOM 3546 C CA . ILE B 1 113 ? 7.312 2.209 2.914 1 94.88 113 ILE B CA 1
ATOM 3547 C C . ILE B 1 113 ? 7.969 3.588 2.887 1 94.88 113 ILE B C 1
ATOM 3549 O O . ILE B 1 113 ? 9.109 3.727 2.445 1 94.88 113 ILE B O 1
ATOM 3553 N N . ILE B 1 114 ? 7.266 4.57 3.385 1 92.44 114 ILE B N 1
ATOM 3554 C CA . ILE B 1 114 ? 7.801 5.93 3.387 1 92.44 114 ILE B CA 1
ATOM 3555 C C . ILE B 1 114 ? 9.023 6 4.301 1 92.44 114 ILE B C 1
ATOM 3557 O O . ILE B 1 114 ? 10.055 6.551 3.922 1 92.44 114 ILE B O 1
ATOM 3561 N N . VAL B 1 115 ? 8.977 5.438 5.477 1 91.75 115 VAL B N 1
ATOM 3562 C CA . VAL B 1 115 ? 10.047 5.496 6.465 1 91.75 115 VAL B CA 1
ATOM 3563 C C . VAL B 1 115 ? 11.289 4.785 5.922 1 91.75 115 VAL B C 1
ATOM 3565 O O . VAL B 1 115 ? 12.414 5.258 6.109 1 91.75 115 VAL B O 1
ATOM 3568 N N . LEU B 1 116 ? 11.125 3.699 5.191 1 91.44 116 LEU B N 1
ATOM 3569 C CA . LEU B 1 116 ? 12.242 2.891 4.699 1 91.44 116 LEU B CA 1
ATOM 3570 C C . LEU B 1 116 ? 12.969 3.598 3.562 1 91.44 116 LEU B C 1
ATOM 3572 O O . LEU B 1 116 ? 14.172 3.42 3.385 1 91.44 116 LEU B O 1
ATOM 3576 N N . HIS B 1 117 ? 12.266 4.457 2.828 1 91.06 117 HIS B N 1
ATOM 3577 C CA . HIS B 1 117 ? 12.867 4.969 1.6 1 91.06 117 HIS B CA 1
ATOM 3578 C C . HIS B 1 117 ? 13.055 6.48 1.666 1 91.06 117 HIS B C 1
ATOM 3580 O O . HIS B 1 117 ? 13.5 7.098 0.694 1 91.06 117 HIS B O 1
ATOM 3586 N N . ALA B 1 118 ? 12.633 7.035 2.76 1 88.19 118 ALA B N 1
ATOM 3587 C CA . ALA B 1 118 ? 12.812 8.477 2.928 1 88.19 118 ALA B CA 1
ATOM 3588 C C . ALA B 1 118 ? 14.289 8.836 3.02 1 88.19 118 ALA B C 1
ATOM 3590 O O . ALA B 1 118 ? 15.062 8.148 3.682 1 88.19 118 ALA B O 1
ATOM 3591 N N . PRO B 1 119 ? 14.695 9.828 2.357 1 86.5 119 PRO B N 1
ATOM 3592 C CA . PRO B 1 119 ? 16.094 10.266 2.4 1 86.5 119 PRO B CA 1
ATOM 3593 C C . PRO B 1 119 ? 16.422 11.031 3.678 1 86.5 119 PRO B C 1
ATOM 3595 O O . PRO B 1 119 ? 15.531 11.367 4.457 1 86.5 119 PRO B O 1
ATOM 3598 N N . ASN B 1 120 ? 17.703 11.203 3.852 1 83.5 120 ASN B N 1
ATOM 3599 C CA . ASN B 1 120 ? 18.156 12.125 4.891 1 83.5 120 ASN B CA 1
ATOM 3600 C C . ASN B 1 120 ? 18.062 13.578 4.434 1 83.5 120 ASN B C 1
ATOM 3602 O O . ASN B 1 120 ? 18.016 13.852 3.234 1 83.5 120 ASN B O 1
ATOM 3606 N N . ASP B 1 121 ? 17.984 14.43 5.406 1 80.94 121 ASP B N 1
ATOM 3607 C CA . ASP B 1 121 ? 17.969 15.859 5.098 1 80.94 121 ASP B CA 1
ATOM 3608 C C . ASP B 1 121 ? 19.297 16.312 4.516 1 80.94 121 ASP B C 1
ATOM 3610 O O . ASP B 1 121 ? 20.359 15.781 4.875 1 80.94 121 ASP B O 1
ATOM 3614 N N . LYS B 1 122 ? 19.141 17.234 3.621 1 76.75 122 LYS B N 1
ATOM 3615 C CA . LYS B 1 122 ? 20.359 17.859 3.131 1 76.75 122 LYS B CA 1
ATOM 3616 C C . LYS B 1 122 ? 21.031 18.672 4.23 1 76.75 122 LYS B C 1
ATOM 3618 O O . LYS B 1 122 ? 20.375 19.344 5.027 1 76.75 122 LYS B O 1
ATOM 3623 N N . GLU B 1 123 ? 22.266 18.547 4.324 1 76 123 GLU B N 1
ATOM 3624 C CA . GLU B 1 123 ? 23 19.328 5.32 1 76 123 GLU B CA 1
ATOM 3625 C C . GLU B 1 123 ? 23.078 20.797 4.934 1 76 123 GLU B C 1
ATOM 3627 O O . GLU B 1 123 ? 23.516 21.125 3.828 1 76 123 GLU B O 1
ATOM 3632 N N . VAL B 1 124 ? 22.422 21.578 5.758 1 76.25 124 VAL B N 1
ATOM 3633 C CA . VAL B 1 124 ? 22.453 23.031 5.562 1 76.25 124 VAL B CA 1
ATOM 3634 C C . VAL B 1 124 ? 23.312 23.672 6.645 1 76.25 124 VAL B C 1
ATOM 3636 O O . VAL B 1 124 ? 23.25 23.281 7.816 1 76.25 124 VAL B O 1
ATOM 3639 N N . THR B 1 125 ? 24.172 24.609 6.25 1 78.31 125 THR B N 1
ATOM 3640 C CA . THR B 1 125 ? 25.141 25.188 7.18 1 78.31 125 THR B CA 1
ATOM 3641 C C . THR B 1 125 ? 24.656 26.531 7.703 1 78.31 125 THR B C 1
ATOM 3643 O O . THR B 1 125 ? 25.078 26.984 8.766 1 78.31 125 THR B O 1
ATOM 3646 N N . THR B 1 126 ? 23.828 27.188 6.934 1 81.31 126 THR B N 1
ATOM 3647 C CA . THR B 1 126 ? 23.328 28.469 7.379 1 81.31 126 THR B CA 1
ATOM 3648 C C . THR B 1 126 ? 21.891 28.672 6.938 1 81.31 126 THR B C 1
ATOM 3650 O O . THR B 1 126 ? 21.453 28.094 5.941 1 81.31 126 THR B O 1
ATOM 3653 N N . VAL B 1 127 ? 21.219 29.484 7.695 1 84.12 127 VAL B N 1
ATOM 3654 C CA . VAL B 1 127 ? 19.812 29.781 7.395 1 84.12 127 VAL B CA 1
ATOM 3655 C C . VAL B 1 127 ? 19.734 30.562 6.09 1 84.12 127 VAL B C 1
ATOM 3657 O O . VAL B 1 127 ? 18.734 30.469 5.363 1 84.12 127 VAL B O 1
ATOM 3660 N N . ASP B 1 128 ? 20.719 31.25 5.762 1 84.62 128 ASP B N 1
ATOM 3661 C CA . ASP B 1 128 ? 20.734 32.031 4.527 1 84.62 128 ASP B CA 1
ATOM 3662 C C . ASP B 1 128 ? 20.75 31.125 3.301 1 84.62 128 ASP B C 1
ATOM 3664 O O . ASP B 1 128 ? 20.234 31.5 2.244 1 84.62 128 ASP B O 1
ATOM 3668 N N . GLU B 1 129 ? 21.266 30.031 3.521 1 83.31 129 GLU B N 1
ATOM 3669 C CA . GLU B 1 129 ? 21.266 29.078 2.424 1 83.31 129 GLU B CA 1
ATOM 3670 C C . GLU B 1 129 ? 19.844 28.641 2.074 1 83.31 129 GLU B C 1
ATOM 3672 O O . GLU B 1 129 ? 19.5 28.484 0.898 1 83.31 129 GLU B O 1
ATOM 3677 N N . ILE B 1 130 ? 19.125 28.453 3.055 1 81.5 130 ILE B N 1
ATOM 3678 C CA . ILE B 1 130 ? 17.75 28.047 2.826 1 81.5 130 ILE B CA 1
ATOM 3679 C C . ILE B 1 130 ? 16.953 29.203 2.195 1 81.5 130 ILE B C 1
ATOM 3681 O O . ILE B 1 130 ? 16.125 28.984 1.321 1 81.5 130 ILE B O 1
ATOM 3685 N N . LEU B 1 131 ? 17.203 30.391 2.744 1 81.38 131 LEU B N 1
ATOM 3686 C CA . LEU B 1 131 ? 16.578 31.547 2.117 1 81.38 131 LEU B CA 1
ATOM 3687 C C . LEU B 1 131 ? 16.984 31.656 0.653 1 81.38 131 LEU B C 1
ATOM 3689 O O . LEU B 1 131 ? 16.172 32.062 -0.19 1 81.38 131 LEU B O 1
ATOM 3693 N N . GLY B 1 132 ? 18.203 31.297 0.384 1 83.62 132 GLY B N 1
ATOM 3694 C CA . GLY B 1 132 ? 18.656 31.25 -0.997 1 83.62 132 GLY B CA 1
ATOM 3695 C C . GLY B 1 132 ? 17.875 30.266 -1.851 1 83.62 132 GLY B C 1
ATOM 3696 O O . GLY B 1 132 ? 17.562 30.547 -3.006 1 83.62 132 GLY B O 1
ATOM 3697 N N . TYR B 1 133 ? 17.594 29.172 -1.242 1 81.81 133 TYR B N 1
ATOM 3698 C CA . TYR B 1 133 ? 16.766 28.203 -1.942 1 81.81 133 TYR B CA 1
ATOM 3699 C C . TYR B 1 133 ? 15.375 28.766 -2.219 1 81.81 133 TYR B C 1
ATOM 3701 O O . TYR B 1 133 ? 14.812 28.547 -3.295 1 81.81 133 TYR B O 1
ATOM 3709 N N . ALA B 1 134 ? 14.883 29.453 -1.273 1 82.88 134 ALA B N 1
ATOM 3710 C CA . ALA B 1 134 ? 13.523 30 -1.345 1 82.88 134 ALA B CA 1
ATOM 3711 C C . ALA B 1 134 ? 13.445 31.141 -2.354 1 82.88 134 ALA B C 1
ATOM 3713 O O . ALA B 1 134 ? 12.375 31.422 -2.898 1 82.88 134 ALA B O 1
ATOM 3714 N N . GLU B 1 135 ? 14.555 31.719 -2.58 1 84 135 GLU B N 1
ATOM 3715 C CA . GLU B 1 135 ? 14.578 32.875 -3.49 1 84 135 GLU B CA 1
ATOM 3716 C C . GLU B 1 135 ? 14.789 32.406 -4.934 1 84 135 GLU B C 1
ATOM 3718 O O . GLU B 1 135 ? 14.703 33.219 -5.859 1 84 135 GLU B O 1
ATOM 3723 N N . ARG B 1 136 ? 15.055 31.25 -5.035 1 86.69 136 ARG B N 1
ATOM 3724 C CA . ARG B 1 136 ? 15.18 30.75 -6.398 1 86.69 136 ARG B CA 1
ATOM 3725 C C . ARG B 1 136 ? 13.891 30.969 -7.184 1 86.69 136 ARG B C 1
ATOM 3727 O O . ARG B 1 136 ? 12.797 30.922 -6.617 1 86.69 136 ARG B O 1
ATOM 3734 N N . PRO B 1 137 ? 14.008 31.094 -8.406 1 87.44 137 PRO B N 1
ATOM 3735 C CA . PRO B 1 137 ? 12.859 31.5 -9.227 1 87.44 137 PRO B CA 1
ATOM 3736 C C . PRO B 1 137 ? 11.711 30.484 -9.164 1 87.44 137 PRO B C 1
ATOM 3738 O O . PRO B 1 137 ? 10.547 30.875 -9.094 1 87.44 137 PRO B O 1
ATOM 3741 N N . LEU B 1 138 ? 12.031 29.312 -9.18 1 88.31 138 LEU B N 1
ATOM 3742 C CA . LEU B 1 138 ? 10.969 28.312 -9.211 1 88.31 138 LEU B CA 1
ATOM 3743 C C . LEU B 1 138 ? 10.164 28.344 -7.914 1 88.31 138 LEU B C 1
ATOM 3745 O O . LEU B 1 138 ? 8.938 28.266 -7.941 1 88.31 138 LEU B O 1
ATOM 3749 N N . PHE B 1 139 ? 10.844 28.406 -6.852 1 91.62 139 PHE B N 1
ATOM 3750 C CA . PHE B 1 139 ? 10.125 28.422 -5.586 1 91.62 139 PHE B CA 1
ATOM 3751 C C . PHE B 1 139 ? 9.414 29.766 -5.398 1 91.62 139 PHE B C 1
ATOM 3753 O O . PHE B 1 139 ? 8.305 29.812 -4.863 1 91.62 139 PHE B O 1
ATOM 3760 N N . ALA B 1 140 ? 10.055 30.812 -5.781 1 91.56 140 ALA B N 1
ATOM 3761 C CA . ALA B 1 140 ? 9.422 32.125 -5.711 1 91.56 140 ALA B CA 1
ATOM 3762 C C . ALA B 1 140 ? 8.125 32.125 -6.52 1 91.56 140 ALA B C 1
ATOM 3764 O O . ALA B 1 140 ? 7.117 32.688 -6.074 1 91.56 140 ALA B O 1
ATOM 3765 N N . LEU B 1 141 ? 8.242 31.5 -7.648 1 93.12 141 LEU B N 1
ATOM 3766 C CA . LEU B 1 141 ? 7.039 31.406 -8.469 1 93.12 141 LEU B CA 1
ATOM 3767 C C . LEU B 1 141 ? 5.953 30.609 -7.754 1 93.12 141 LEU B C 1
ATOM 3769 O O . LEU B 1 141 ? 4.777 30.969 -7.793 1 93.12 141 LEU B O 1
ATOM 3773 N N . TYR B 1 142 ? 6.348 29.547 -7.145 1 94.56 142 TYR B N 1
ATOM 3774 C CA . TYR B 1 142 ? 5.398 28.734 -6.391 1 94.56 142 TYR B CA 1
ATOM 3775 C C . TYR B 1 142 ? 4.77 29.547 -5.262 1 94.56 142 TYR B C 1
ATOM 3777 O O . TYR B 1 142 ? 3.549 29.547 -5.094 1 94.56 142 TYR B O 1
ATOM 3785 N N . ALA B 1 143 ? 5.586 30.25 -4.496 1 92.62 143 ALA B N 1
ATOM 3786 C CA . ALA B 1 143 ? 5.102 31.031 -3.367 1 92.62 143 ALA B CA 1
ATOM 3787 C C . ALA B 1 143 ? 4.148 32.125 -3.83 1 92.62 143 ALA B C 1
ATOM 3789 O O . ALA B 1 143 ? 3.088 32.344 -3.23 1 92.62 143 ALA B O 1
ATOM 3790 N N . ILE B 1 144 ? 4.5 32.75 -4.887 1 94.06 144 ILE B N 1
ATOM 3791 C CA . ILE B 1 144 ? 3.662 33.812 -5.43 1 94.06 144 ILE B CA 1
ATOM 3792 C C . ILE B 1 144 ? 2.342 33.219 -5.926 1 94.06 144 ILE B C 1
ATOM 3794 O O . ILE B 1 144 ? 1.278 33.812 -5.723 1 94.06 144 ILE B O 1
ATOM 3798 N N . SER B 1 145 ? 2.459 32.125 -6.562 1 95.69 145 SER B N 1
ATOM 3799 C CA . SER B 1 145 ? 1.253 31.453 -7.059 1 95.69 145 SER B CA 1
ATOM 3800 C C . SER B 1 145 ? 0.312 31.094 -5.914 1 95.69 145 SER B C 1
ATOM 3802 O O . SER B 1 145 ? -0.906 31.234 -6.035 1 95.69 145 SER B O 1
ATOM 3804 N N . VAL B 1 146 ? 0.86 30.594 -4.84 1 95.25 146 VAL B N 1
ATOM 3805 C CA . VAL B 1 146 ? 0.053 30.219 -3.684 1 95.25 146 VAL B CA 1
ATOM 3806 C C . VAL B 1 146 ? -0.599 31.469 -3.088 1 95.25 146 VAL B C 1
ATOM 3808 O O . VAL B 1 146 ? -1.774 31.438 -2.715 1 95.25 146 VAL B O 1
ATOM 3811 N N . ILE B 1 147 ? 0.106 32.562 -3.029 1 94.19 147 ILE B N 1
ATOM 3812 C CA . ILE B 1 147 ? -0.404 33.812 -2.461 1 94.19 147 ILE B CA 1
ATOM 3813 C C . ILE B 1 147 ? -1.53 34.375 -3.338 1 94.19 147 ILE B C 1
ATOM 3815 O O . ILE B 1 147 ? -2.604 34.719 -2.84 1 94.19 147 ILE B O 1
ATOM 3819 N N . VAL B 1 148 ? -1.295 34.375 -4.617 1 95.31 148 VAL B N 1
ATOM 3820 C CA . VAL B 1 148 ? -2.297 34.875 -5.551 1 95.31 148 VAL B CA 1
ATOM 3821 C C . VAL B 1 148 ? -3.529 33.969 -5.52 1 95.31 148 VAL B C 1
ATOM 3823 O O . VAL B 1 148 ? -4.66 34.469 -5.48 1 95.31 148 VAL B O 1
ATOM 3826 N N . PHE B 1 149 ? -3.256 32.75 -5.535 1 95.69 149 PHE B N 1
ATOM 3827 C CA . PHE B 1 149 ? -4.34 31.781 -5.469 1 95.69 149 PHE B CA 1
ATOM 3828 C C . PHE B 1 149 ? -5.164 31.969 -4.203 1 95.69 149 PHE B C 1
ATOM 3830 O O . PHE B 1 149 ? -6.398 31.984 -4.254 1 95.69 149 PHE B O 1
ATOM 3837 N N . SER B 1 150 ? -4.543 32.094 -3.08 1 94.31 150 SER B N 1
ATOM 3838 C CA . SER B 1 150 ? -5.238 32.25 -1.806 1 94.31 150 SER B CA 1
ATOM 3839 C C . SER B 1 150 ? -6.066 33.531 -1.776 1 94.31 150 SER B C 1
ATOM 3841 O O . SER B 1 150 ? -7.207 33.531 -1.308 1 94.31 150 SER B O 1
ATOM 3843 N N . ILE B 1 151 ? -5.523 34.594 -2.311 1 93.94 151 ILE B N 1
ATOM 3844 C CA . ILE B 1 151 ? -6.223 35.875 -2.314 1 93.94 151 ILE B CA 1
ATOM 3845 C C . ILE B 1 151 ? -7.453 35.781 -3.215 1 93.94 151 ILE B C 1
ATOM 3847 O O . ILE B 1 151 ? -8.539 36.219 -2.838 1 93.94 151 ILE B O 1
ATOM 3851 N N . LEU B 1 152 ? -7.293 35.156 -4.359 1 94.81 152 LEU B N 1
ATOM 3852 C CA . LEU B 1 152 ? -8.406 35 -5.289 1 94.81 152 LEU B CA 1
ATOM 3853 C C . LEU B 1 152 ? -9.492 34.094 -4.695 1 94.81 152 LEU B C 1
ATOM 3855 O O . LEU B 1 152 ? -10.68 34.406 -4.82 1 94.81 152 LEU B O 1
ATOM 3859 N N . MET B 1 153 ? -9.023 33.094 -4.047 1 93.75 153 MET B N 1
ATOM 3860 C CA . MET B 1 153 ? -9.969 32.156 -3.465 1 93.75 153 MET B CA 1
ATOM 3861 C C . MET B 1 153 ? -10.727 32.781 -2.303 1 93.75 153 MET B C 1
ATOM 3863 O O . MET B 1 153 ? -11.93 32.562 -2.15 1 93.75 153 MET B O 1
ATOM 3867 N N . ILE B 1 154 ? -10.109 33.594 -1.517 1 92.19 154 ILE B N 1
ATOM 3868 C CA . ILE B 1 154 ? -10.695 34.188 -0.324 1 92.19 154 ILE B CA 1
ATOM 3869 C C . ILE B 1 154 ? -11.688 35.281 -0.73 1 92.19 154 ILE B C 1
ATOM 3871 O O . ILE B 1 154 ? -12.797 35.344 -0.194 1 92.19 154 ILE B O 1
ATOM 3875 N N . TYR B 1 155 ? -11.352 36.031 -1.743 1 92.38 155 TYR B N 1
ATOM 3876 C CA . TYR B 1 155 ? -12.164 37.219 -2.014 1 92.38 155 TYR B CA 1
ATOM 3877 C C . TYR B 1 155 ? -13.148 36.969 -3.148 1 92.38 155 TYR B C 1
ATOM 3879 O O . TYR B 1 155 ? -14.227 37.562 -3.191 1 92.38 155 TYR B O 1
ATOM 3887 N N . LYS B 1 156 ? -12.875 35.969 -3.986 1 92.56 156 LYS B N 1
ATOM 3888 C CA . LYS B 1 156 ? -13.742 35.812 -5.148 1 92.56 156 LYS B CA 1
ATOM 3889 C C . LYS B 1 156 ? -14.5 34.469 -5.062 1 92.56 156 LYS B C 1
ATOM 3891 O O . LYS B 1 156 ? -15.695 34.438 -5.344 1 92.56 156 LYS B O 1
ATOM 3896 N N . VAL B 1 157 ? -13.93 33.5 -4.68 1 92.44 157 VAL B N 1
ATOM 3897 C CA . VAL B 1 157 ? -14.531 32.156 -4.801 1 92.44 157 VAL B CA 1
ATOM 3898 C C . VAL B 1 157 ? -15.227 31.797 -3.494 1 92.44 157 VAL B C 1
ATOM 3900 O O . VAL B 1 157 ? -16.344 31.281 -3.504 1 92.44 157 VAL B O 1
ATOM 3903 N N . ALA B 1 158 ? -14.648 32 -2.357 1 89.69 158 ALA B N 1
ATOM 3904 C CA . ALA B 1 158 ? -15.148 31.562 -1.055 1 89.69 158 ALA B CA 1
ATOM 3905 C C . ALA B 1 158 ? -16.531 32.156 -0.781 1 89.69 158 ALA B C 1
ATOM 3907 O O . ALA B 1 158 ? -17.422 31.438 -0.29 1 89.69 158 ALA B O 1
ATOM 3908 N N . PRO B 1 159 ? -16.812 33.375 -1.132 1 88.56 159 PRO B N 1
ATOM 3909 C CA . PRO B 1 159 ? -18.141 33.938 -0.854 1 88.56 159 PRO B CA 1
ATOM 3910 C C . PRO B 1 159 ? -19.234 33.312 -1.714 1 88.56 159 PRO B C 1
ATOM 3912 O O . PRO B 1 159 ? -20.391 33.25 -1.284 1 88.56 159 PRO B O 1
ATOM 3915 N N . LYS B 1 160 ? -18.875 32.75 -2.814 1 90.12 160 LYS B N 1
ATOM 3916 C CA . LYS B 1 160 ? -19.875 32.188 -3.717 1 90.12 160 LYS B CA 1
ATOM 3917 C C . LYS B 1 160 ? -19.969 30.672 -3.537 1 90.12 160 LYS B C 1
ATOM 3919 O O . LYS B 1 160 ? -21.062 30.109 -3.537 1 90.12 160 LYS B O 1
ATOM 3924 N N . TYR B 1 161 ? -18.828 30.094 -3.371 1 88.12 161 TYR B N 1
ATOM 3925 C CA . TYR B 1 161 ? -18.828 28.641 -3.43 1 88.12 161 TYR B CA 1
ATOM 3926 C C . TYR B 1 161 ? -18.344 28.047 -2.111 1 88.12 161 TYR B C 1
ATOM 3928 O O . TYR B 1 161 ? -18.312 26.812 -1.951 1 88.12 161 TYR B O 1
ATOM 3936 N N . GLY B 1 162 ? -18 28.734 -1.133 1 85.12 162 GLY B N 1
ATOM 3937 C CA . GLY B 1 162 ? -17.422 28.281 0.119 1 85.12 162 GLY B CA 1
ATOM 3938 C C . GLY B 1 162 ? -18.344 27.391 0.918 1 85.12 162 GLY B C 1
ATOM 3939 O O . GLY B 1 162 ? -17.891 26.469 1.61 1 85.12 162 GLY B O 1
ATOM 3940 N N . SER B 1 163 ? -19.594 27.531 0.741 1 85.06 163 SER B N 1
ATOM 3941 C CA . SER B 1 163 ? -20.547 26.75 1.517 1 85.06 163 SER B CA 1
ATOM 3942 C C . SER B 1 163 ? -20.984 25.5 0.755 1 85.06 163 SER B C 1
ATOM 3944 O O . SER B 1 163 ? -21.578 24.578 1.335 1 85.06 163 SER B O 1
ATOM 3946 N N . LYS B 1 164 ? -20.594 25.438 -0.446 1 88 164 LYS B N 1
ATOM 3947 C CA . LYS B 1 164 ? -21.062 24.328 -1.268 1 88 164 LYS B CA 1
ATOM 3948 C C . LYS B 1 164 ? -19.969 23.266 -1.442 1 88 164 LYS B C 1
ATOM 3950 O O . LYS B 1 164 ? -20.266 22.078 -1.572 1 88 164 LYS B O 1
ATOM 3955 N N . ASN B 1 165 ? -18.797 23.828 -1.433 1 90.81 165 ASN B N 1
ATOM 3956 C CA . ASN B 1 165 ? -17.672 22.938 -1.696 1 90.81 165 ASN B CA 1
ATOM 3957 C C . ASN B 1 165 ? -16.578 23.094 -0.64 1 90.81 165 ASN B C 1
ATOM 3959 O O . ASN B 1 165 ? -15.953 24.141 -0.534 1 90.81 165 ASN B O 1
ATOM 3963 N N . PRO B 1 166 ? -16.359 22.016 0.044 1 89.88 166 PRO B N 1
ATOM 3964 C CA . PRO B 1 166 ? -15.344 22.094 1.101 1 89.88 166 PRO B CA 1
ATOM 3965 C C . PRO B 1 166 ? -13.938 22.344 0.556 1 89.88 166 PRO B C 1
ATOM 3967 O O . PRO B 1 166 ? -13.062 22.812 1.285 1 89.88 166 PRO B O 1
ATOM 3970 N N . MET B 1 167 ? -13.797 22.062 -0.694 1 91.56 167 MET B N 1
ATOM 3971 C CA . MET B 1 167 ? -12.469 22.172 -1.283 1 91.56 167 MET B CA 1
ATOM 3972 C C . MET B 1 167 ? -12.023 23.625 -1.353 1 91.56 167 MET B C 1
ATOM 3974 O O . MET B 1 167 ? -10.828 23.922 -1.421 1 91.56 167 MET B O 1
ATOM 3978 N N . VAL B 1 168 ? -12.977 24.516 -1.313 1 92.19 168 VAL B N 1
ATOM 3979 C CA . VAL B 1 168 ? -12.641 25.922 -1.402 1 92.19 168 VAL B CA 1
ATOM 3980 C C . VAL B 1 168 ? -11.805 26.344 -0.195 1 92.19 168 VAL B C 1
ATOM 3982 O O . VAL B 1 168 ? -10.703 26.875 -0.349 1 92.19 168 VAL B O 1
ATOM 3985 N N . TYR B 1 169 ? -12.211 26.031 0.989 1 92.06 169 TYR B N 1
ATOM 3986 C CA . TYR B 1 169 ? -11.477 26.375 2.201 1 92.06 169 TYR B CA 1
ATOM 3987 C C . TYR B 1 169 ? -10.25 25.484 2.373 1 92.06 169 TYR B C 1
ATOM 3989 O O . TYR B 1 169 ? -9.18 25.953 2.758 1 92.06 169 TYR B O 1
ATOM 3997 N N . ILE B 1 170 ? -10.352 24.266 1.976 1 92.31 170 ILE B N 1
ATOM 3998 C CA . ILE B 1 170 ? -9.289 23.297 2.184 1 92.31 170 ILE B CA 1
ATOM 3999 C C . ILE B 1 170 ? -8.109 23.609 1.267 1 92.31 170 ILE B C 1
ATOM 4001 O O . ILE B 1 170 ? -6.949 23.453 1.66 1 92.31 170 ILE B O 1
ATOM 4005 N N . SER B 1 171 ? -8.461 24.016 0.076 1 94.56 171 SER B N 1
ATOM 4006 C CA . SER B 1 171 ? -7.387 24.344 -0.857 1 94.56 171 SER B CA 1
ATOM 4007 C C . SER B 1 171 ? -6.578 25.531 -0.367 1 94.56 171 SER B C 1
ATOM 4009 O O . SER B 1 171 ? -5.355 25.562 -0.514 1 94.56 171 SER B O 1
ATOM 4011 N N . ILE B 1 172 ? -7.207 26.5 0.213 1 94.19 172 ILE B N 1
ATOM 4012 C CA . ILE B 1 172 ? -6.523 27.672 0.771 1 94.19 172 ILE B CA 1
ATOM 4013 C C . ILE B 1 172 ? -5.629 27.234 1.931 1 94.19 172 ILE B C 1
ATOM 4015 O O . ILE B 1 172 ? -4.441 27.562 1.963 1 94.19 172 ILE B O 1
ATOM 4019 N N . CYS B 1 173 ? -6.199 26.453 2.744 1 92.12 173 CYS B N 1
ATOM 4020 C CA . CYS B 1 173 ? -5.488 25.953 3.918 1 92.12 173 CYS B CA 1
ATOM 4021 C C . CYS B 1 173 ? -4.277 25.125 3.51 1 92.12 173 CYS B C 1
ATOM 4023 O O . CYS B 1 173 ? -3.201 25.25 4.094 1 92.12 173 CYS B O 1
ATOM 4025 N N . SER B 1 174 ? -4.449 24.344 2.596 1 94.81 174 SER B N 1
ATOM 4026 C CA . SER B 1 174 ? -3.391 23.438 2.16 1 94.81 174 SER B CA 1
ATOM 4027 C C . SER B 1 174 ? -2.273 24.188 1.45 1 94.81 174 SER B C 1
ATOM 4029 O O . SER B 1 174 ? -1.092 23.922 1.676 1 94.81 174 SER B O 1
ATOM 4031 N N . GLY B 1 175 ? -2.658 25.125 0.588 1 95.12 175 GLY B N 1
ATOM 4032 C CA . GLY B 1 175 ? -1.664 25.938 -0.098 1 95.12 175 GLY B CA 1
ATOM 4033 C C . GLY B 1 175 ? -0.801 26.75 0.847 1 95.12 175 GLY B C 1
ATOM 4034 O O . GLY B 1 175 ? 0.428 26.672 0.8 1 95.12 175 GLY B O 1
ATOM 4035 N N . VAL B 1 176 ? -1.422 27.438 1.723 1 95.06 176 VAL B N 1
ATOM 4036 C CA . VAL B 1 176 ? -0.724 28.281 2.697 1 95.06 176 VAL B CA 1
ATOM 4037 C C . VAL B 1 176 ? 0.063 27.391 3.662 1 95.06 176 VAL B C 1
ATOM 4039 O O . VAL B 1 176 ? 1.17 27.75 4.078 1 95.06 176 VAL B O 1
ATOM 4042 N N . GLY B 1 177 ? -0.502 26.281 3.963 1 93.69 177 GLY B N 1
ATOM 4043 C CA . GLY B 1 177 ? 0.167 25.344 4.84 1 93.69 177 GLY B CA 1
ATOM 4044 C C . GLY B 1 177 ? 1.468 24.812 4.27 1 93.69 177 GLY B C 1
ATOM 4045 O O . GLY B 1 177 ? 2.43 24.578 5.008 1 93.69 177 GLY B O 1
ATOM 4046 N N . SER B 1 178 ? 1.487 24.594 3.012 1 94.94 178 SER B N 1
ATOM 4047 C CA . SER B 1 178 ? 2.711 24.109 2.377 1 94.94 178 SER B CA 1
ATOM 4048 C C . SER B 1 178 ? 3.855 25.094 2.561 1 94.94 178 SER B C 1
ATOM 4050 O O . SER B 1 178 ? 5.004 24.703 2.764 1 94.94 178 SER B O 1
ATOM 4052 N N . ILE B 1 179 ? 3.525 26.359 2.514 1 93.56 179 ILE B N 1
ATOM 4053 C CA . ILE B 1 179 ? 4.527 27.406 2.734 1 93.56 179 ILE B CA 1
ATOM 4054 C C . ILE B 1 179 ? 4.926 27.422 4.207 1 93.56 179 ILE B C 1
ATOM 4056 O O . ILE B 1 179 ? 6.102 27.625 4.535 1 93.56 179 ILE B O 1
ATOM 4060 N N . SER B 1 180 ? 3.959 27.188 5.008 1 93.5 180 SER B N 1
ATOM 4061 C CA . SER B 1 180 ? 4.23 27.172 6.441 1 93.5 180 SER B CA 1
ATOM 4062 C C . SER B 1 180 ? 5.23 26.078 6.801 1 93.5 180 SER B C 1
ATOM 4064 O O . SER B 1 180 ? 6.156 26.312 7.578 1 93.5 180 SER B O 1
ATOM 4066 N N . VAL B 1 181 ? 5.055 24.922 6.262 1 91.88 181 VAL B N 1
ATOM 4067 C CA . VAL B 1 181 ? 5.926 23.797 6.566 1 91.88 181 VAL B CA 1
ATOM 4068 C C . VAL B 1 181 ? 7.344 24.094 6.094 1 91.88 181 VAL B C 1
ATOM 4070 O O . VAL B 1 181 ? 8.312 23.781 6.789 1 91.88 181 VAL B O 1
ATOM 4073 N N . CYS B 1 182 ? 7.496 24.719 4.93 1 91.62 182 CYS B N 1
ATOM 4074 C CA . CYS B 1 182 ? 8.812 25.109 4.43 1 91.62 182 CYS B CA 1
ATOM 4075 C C . CYS B 1 182 ? 9.477 26.125 5.352 1 91.62 182 CYS B C 1
ATOM 4077 O O . CYS B 1 182 ? 10.672 26.031 5.621 1 91.62 182 CYS B O 1
ATOM 4079 N N . ALA B 1 183 ? 8.656 27.031 5.82 1 92.19 183 ALA B N 1
ATOM 4080 C CA . ALA B 1 183 ? 9.172 28.062 6.727 1 92.19 183 ALA B CA 1
ATOM 4081 C C . ALA B 1 183 ? 9.539 27.453 8.078 1 92.19 183 ALA B C 1
ATOM 4083 O O . ALA B 1 183 ? 10.531 27.859 8.695 1 92.19 183 ALA B O 1
ATOM 4084 N N . ILE B 1 184 ? 8.766 26.547 8.492 1 91.31 184 ILE B N 1
ATOM 4085 C CA . ILE B 1 184 ? 9.039 25.859 9.75 1 91.31 184 ILE B CA 1
ATOM 4086 C C . ILE B 1 184 ? 10.352 25.078 9.641 1 91.31 184 ILE B C 1
ATOM 4088 O O . ILE B 1 184 ? 11.148 25.078 10.578 1 91.31 184 ILE B O 1
ATOM 4092 N N . LYS B 1 185 ? 10.5 24.453 8.578 1 89.06 185 LYS B N 1
ATOM 4093 C CA . LYS B 1 185 ? 11.758 23.734 8.352 1 89.06 185 LYS B CA 1
ATOM 4094 C C . LYS B 1 185 ? 12.945 24.688 8.414 1 89.06 185 LYS B C 1
ATOM 4096 O O . LYS B 1 185 ? 13.953 24.375 9.055 1 89.06 185 LYS B O 1
ATOM 4101 N N . ALA B 1 186 ? 12.859 25.797 7.738 1 89.5 186 ALA B N 1
ATOM 4102 C CA . ALA B 1 186 ? 13.93 26.781 7.746 1 89.5 186 ALA B CA 1
ATOM 4103 C C . ALA B 1 186 ? 14.188 27.297 9.156 1 89.5 186 ALA B C 1
ATOM 4105 O O . ALA B 1 186 ? 15.344 27.391 9.594 1 89.5 186 ALA B O 1
ATOM 4106 N N . PHE B 1 187 ? 13.164 27.641 9.797 1 90.44 187 PHE B N 1
ATOM 4107 C CA . PHE B 1 187 ? 13.281 28.125 11.164 1 90.44 187 PHE B CA 1
ATOM 4108 C C . PHE B 1 187 ? 13.852 27.047 12.078 1 90.44 187 PHE B C 1
ATOM 4110 O O . PHE B 1 187 ? 14.664 27.344 12.961 1 90.44 187 PHE B O 1
ATOM 4117 N N . GLY B 1 188 ? 13.414 25.828 11.93 1 88.31 188 GLY B N 1
ATOM 4118 C CA . GLY B 1 188 ? 13.938 24.703 12.703 1 88.31 188 GLY B CA 1
ATOM 4119 C C . GLY B 1 188 ? 15.43 24.5 12.523 1 88.31 188 GLY B C 1
ATOM 4120 O O . GLY B 1 188 ? 16.141 24.234 13.492 1 88.31 188 GLY B O 1
ATOM 4121 N N . ILE B 1 189 ? 15.828 24.594 11.359 1 86 189 ILE B N 1
ATOM 4122 C CA . ILE B 1 189 ? 17.25 24.469 11.078 1 86 189 ILE B CA 1
ATOM 4123 C C . ILE B 1 189 ? 18.016 25.609 11.758 1 86 189 ILE B C 1
ATOM 4125 O O . ILE B 1 189 ? 19.094 25.391 12.305 1 86 189 ILE B O 1
ATOM 4129 N N . ALA B 1 190 ? 17.453 26.812 11.703 1 88.62 190 ALA B N 1
ATOM 4130 C CA . ALA B 1 190 ? 18.062 27.953 12.391 1 88.62 190 ALA B CA 1
ATOM 4131 C C . ALA B 1 190 ? 18.203 27.672 13.883 1 88.62 190 ALA B C 1
ATOM 4133 O O . ALA B 1 190 ? 19.234 27.984 14.484 1 88.62 190 ALA B O 1
ATOM 4134 N N . LEU B 1 191 ? 17.219 27.109 14.375 1 88.25 191 LEU B N 1
ATOM 4135 C CA . LEU B 1 191 ? 17.25 26.766 15.797 1 88.25 191 LEU B CA 1
ATOM 4136 C C . LEU B 1 191 ? 18.297 25.703 16.078 1 88.25 191 LEU B C 1
ATOM 4138 O O . LEU B 1 191 ? 19.047 25.812 17.062 1 88.25 191 LEU B O 1
ATOM 4142 N N . LYS B 1 192 ? 18.359 24.719 15.219 1 86.81 192 LYS B N 1
ATOM 4143 C CA . LYS B 1 192 ? 19.312 23.625 15.391 1 86.81 192 LYS B CA 1
ATOM 4144 C C . LYS B 1 192 ? 20.75 24.141 15.312 1 86.81 192 LYS B C 1
ATOM 4146 O O . LYS B 1 192 ? 21.594 23.75 16.125 1 86.81 192 LYS B O 1
ATOM 4151 N N . LEU B 1 193 ? 21.047 25 14.398 1 87 193 LEU B N 1
ATOM 4152 C CA . LEU B 1 193 ? 22.375 25.578 14.234 1 87 193 LEU B CA 1
ATOM 4153 C C . LEU B 1 193 ? 22.719 26.484 15.414 1 87 193 LEU B C 1
ATOM 4155 O O . LEU B 1 193 ? 23.875 26.5 15.867 1 87 193 LEU B O 1
ATOM 4159 N N . THR B 1 194 ? 21.75 27.188 15.906 1 89.88 194 THR B N 1
ATOM 4160 C CA . THR B 1 194 ? 21.969 28.062 17.047 1 89.88 194 THR B CA 1
ATOM 4161 C C . THR B 1 194 ? 22.328 27.25 18.297 1 89.88 194 THR B C 1
ATOM 4163 O O . THR B 1 194 ? 23.25 27.625 19.031 1 89.88 194 THR B O 1
ATOM 4166 N N . PHE B 1 195 ? 21.672 26.156 18.484 1 88.12 195 PHE B N 1
ATOM 4167 C CA . PHE B 1 195 ? 21.938 25.312 19.641 1 88.12 195 PHE B CA 1
ATOM 4168 C C . PHE B 1 195 ? 23.297 24.609 19.5 1 88.12 195 PHE B C 1
ATOM 4170 O O . PHE B 1 195 ? 23.922 24.266 20.5 1 88.12 195 PHE B O 1
ATOM 4177 N N . ASN B 1 196 ? 23.75 24.422 18.266 1 87.88 196 ASN B N 1
ATOM 4178 C CA . ASN B 1 196 ? 25.047 23.797 18.016 1 87.88 196 ASN B CA 1
ATOM 4179 C C . ASN B 1 196 ? 26.172 24.828 18.062 1 87.88 196 ASN B C 1
ATOM 4181 O O . ASN B 1 196 ? 27.328 24.5 17.75 1 87.88 196 ASN B O 1
ATOM 4185 N N . GLY B 1 197 ? 25.797 26.094 18.344 1 87.38 197 GLY B N 1
ATOM 4186 C CA . GLY B 1 197 ? 26.859 27.062 18.578 1 87.38 197 GLY B CA 1
ATOM 4187 C C . GLY B 1 197 ? 26.891 28.172 17.547 1 87.38 197 GLY B C 1
ATOM 4188 O O . GLY B 1 197 ? 27.672 29.125 17.688 1 87.38 197 GLY B O 1
ATOM 4189 N N . ASN B 1 198 ? 26.188 28.047 16.5 1 88.88 198 ASN B N 1
ATOM 4190 C CA . ASN B 1 198 ? 26.125 29.078 15.477 1 88.88 198 ASN B CA 1
ATOM 4191 C C . ASN B 1 198 ? 24.828 29.875 15.555 1 88.88 198 ASN B C 1
ATOM 4193 O O . ASN B 1 198 ? 23.812 29.469 14.977 1 88.88 198 ASN B O 1
ATOM 4197 N N . ASN B 1 199 ? 24.891 30.969 16.266 1 87.88 199 ASN B N 1
ATOM 4198 C CA . ASN B 1 199 ? 23.688 31.766 16.484 1 87.88 199 ASN B CA 1
ATOM 4199 C C . ASN B 1 199 ? 23.141 32.312 15.18 1 87.88 199 ASN B C 1
ATOM 4201 O O . ASN B 1 199 ? 23.734 33.219 14.586 1 87.88 199 ASN B O 1
ATOM 4205 N N . GLN B 1 200 ? 22 31.891 14.812 1 85.5 200 GLN B N 1
ATOM 4206 C CA . GLN B 1 200 ? 21.391 32.25 13.539 1 85.5 200 GLN B CA 1
ATOM 4207 C C . GLN B 1 200 ? 20.391 33.406 13.727 1 85.5 200 GLN B C 1
ATOM 4209 O O . GLN B 1 200 ? 19.875 33.938 12.75 1 85.5 200 GLN B O 1
ATOM 4214 N N . PHE B 1 201 ? 20.203 33.875 14.992 1 88.81 201 PHE B N 1
ATOM 4215 C CA . PHE B 1 201 ? 19.266 34.938 15.266 1 88.81 201 PHE B CA 1
ATOM 4216 C C . PHE B 1 201 ? 19.859 36.281 14.898 1 88.81 201 PHE B C 1
ATOM 4218 O O . PHE B 1 201 ? 19.172 37.312 14.938 1 88.81 201 PHE B O 1
ATOM 4225 N N . THR B 1 202 ? 21.031 36.219 14.477 1 85.5 202 THR B N 1
ATOM 4226 C CA . THR B 1 202 ? 21.672 37.438 14.008 1 85.5 202 THR B CA 1
ATOM 4227 C C . THR B 1 202 ? 21.312 37.719 12.547 1 85.5 202 THR B C 1
ATOM 4229 O O . THR B 1 202 ? 21.469 38.812 12.055 1 85.5 202 THR B O 1
ATOM 4232 N N . HIS B 1 203 ? 20.812 36.75 11.961 1 86.38 203 HIS B N 1
ATOM 4233 C CA . HIS B 1 203 ? 20.453 36.875 10.555 1 86.38 203 HIS B CA 1
ATOM 4234 C C . HIS B 1 203 ? 19 37.312 10.398 1 86.38 203 HIS B C 1
ATOM 4236 O O . HIS B 1 203 ? 18.125 36.812 11.094 1 86.38 203 HIS B O 1
ATOM 4242 N N . VAL B 1 204 ? 18.703 38.25 9.586 1 87 204 VAL B N 1
ATOM 4243 C CA . VAL B 1 204 ? 17.375 38.781 9.312 1 87 204 VAL B CA 1
ATOM 4244 C C . VAL B 1 204 ? 16.484 37.688 8.734 1 87 204 VAL B C 1
ATOM 4246 O O . VAL B 1 204 ? 15.273 37.688 8.945 1 87 204 VAL B O 1
ATOM 4249 N N . SER B 1 205 ? 17.109 36.781 8.086 1 88.38 205 SER B N 1
ATOM 4250 C CA . SER B 1 205 ? 16.375 35.688 7.461 1 88.38 205 SER B CA 1
ATOM 4251 C C . SER B 1 205 ? 15.586 34.906 8.492 1 88.38 205 SER B C 1
ATOM 4253 O O . SER B 1 205 ? 14.469 34.438 8.227 1 88.38 205 SER B O 1
ATOM 4255 N N . THR B 1 206 ? 16.109 34.75 9.672 1 90.94 206 THR B N 1
ATOM 4256 C CA . THR B 1 206 ? 15.445 34 10.734 1 90.94 206 THR B CA 1
ATOM 4257 C C . THR B 1 206 ? 14.117 34.656 11.109 1 90.94 206 THR B C 1
ATOM 4259 O O . THR B 1 206 ? 13.109 33.969 11.266 1 90.94 206 THR B O 1
ATOM 4262 N N . TYR B 1 207 ? 14.062 35.906 11.172 1 90.81 207 TYR B N 1
ATOM 4263 C CA . TYR B 1 207 ? 12.852 36.625 11.555 1 90.81 207 TYR B CA 1
ATOM 4264 C C . TYR B 1 207 ? 11.828 36.594 10.43 1 90.81 207 TYR B C 1
ATOM 4266 O O . TYR B 1 207 ? 10.617 36.562 10.688 1 90.81 207 TYR B O 1
ATOM 4274 N N . VAL B 1 208 ? 12.297 36.656 9.234 1 90.69 208 VAL B N 1
ATOM 4275 C CA . VAL B 1 208 ? 11.391 36.531 8.094 1 90.69 208 VAL B CA 1
ATOM 4276 C C . VAL B 1 208 ? 10.664 35.188 8.141 1 90.69 208 VAL B C 1
ATOM 4278 O O . VAL B 1 208 ? 9.453 35.125 7.918 1 90.69 208 VAL B O 1
ATOM 4281 N N . PHE B 1 209 ? 11.359 34.188 8.5 1 92.06 209 PHE B N 1
ATOM 4282 C CA . PHE B 1 209 ? 10.758 32.875 8.57 1 92.06 209 PHE B CA 1
ATOM 4283 C C . PHE B 1 209 ? 9.773 32.781 9.734 1 92.06 209 PHE B C 1
ATOM 4285 O O . PHE B 1 209 ? 8.711 32.156 9.617 1 92.06 209 PHE B O 1
ATOM 4292 N N . ILE B 1 210 ? 10.094 33.406 10.844 1 92.38 210 ILE B N 1
ATOM 4293 C CA . ILE B 1 210 ? 9.195 33.375 12 1 92.38 210 ILE B CA 1
ATOM 4294 C C . ILE B 1 210 ? 7.887 34.062 11.648 1 92.38 210 ILE B C 1
ATOM 4296 O O . ILE B 1 210 ? 6.805 33.562 11.93 1 92.38 210 ILE B O 1
ATOM 4300 N N . ILE B 1 211 ? 7.984 35.188 11.047 1 93.25 211 ILE B N 1
ATOM 4301 C CA . ILE B 1 211 ? 6.805 35.938 10.68 1 93.25 211 ILE B CA 1
ATOM 4302 C C . ILE B 1 211 ? 5.969 35.156 9.672 1 93.25 211 ILE B C 1
ATOM 4304 O O . ILE B 1 211 ? 4.738 35.125 9.781 1 93.25 211 ILE B O 1
ATOM 4308 N N . THR B 1 212 ? 6.664 34.594 8.734 1 92.88 212 THR B N 1
ATOM 4309 C CA . THR B 1 212 ? 5.961 33.781 7.738 1 92.88 212 THR B CA 1
ATOM 4310 C C . THR B 1 212 ? 5.207 32.625 8.398 1 92.88 212 THR B C 1
ATOM 4312 O O . THR B 1 212 ? 4.055 32.375 8.055 1 92.88 212 THR B O 1
ATOM 4315 N N . VAL B 1 213 ? 5.781 31.969 9.336 1 93.06 213 VAL B N 1
ATOM 4316 C CA . VAL B 1 213 ? 5.168 30.859 10.039 1 93.06 213 VAL B CA 1
ATOM 4317 C C . VAL B 1 213 ? 3.924 31.328 10.781 1 93.06 213 VAL B C 1
ATOM 4319 O O . VAL B 1 213 ? 2.859 30.719 10.68 1 93.06 213 VAL B O 1
ATOM 4322 N N . VAL B 1 214 ? 4.016 32.438 11.453 1 92 214 VAL B N 1
ATOM 4323 C CA . VAL B 1 214 ? 2.92 32.938 12.273 1 92 214 VAL B CA 1
ATOM 4324 C C . VAL B 1 214 ? 1.756 33.344 11.375 1 92 214 VAL B C 1
ATOM 4326 O O . VAL B 1 214 ? 0.608 32.969 11.617 1 92 214 VAL B O 1
ATOM 4329 N N . VAL B 1 215 ? 2.037 34.031 10.375 1 92.5 215 VAL B N 1
ATOM 4330 C CA . VAL B 1 215 ? 1 34.531 9.469 1 92.5 215 VAL B CA 1
ATOM 4331 C C . VAL B 1 215 ? 0.327 33.344 8.773 1 92.5 215 VAL B C 1
ATOM 4333 O O . VAL B 1 215 ? -0.901 33.281 8.672 1 92.5 215 VAL B O 1
ATOM 4336 N N . CYS B 1 216 ? 1.115 32.406 8.312 1 92.56 216 CYS B N 1
ATOM 4337 C CA . CYS B 1 216 ? 0.567 31.25 7.609 1 92.56 216 CYS B CA 1
ATOM 4338 C C . CYS B 1 216 ? -0.269 30.375 8.547 1 92.56 216 CYS B C 1
ATOM 4340 O O . CYS B 1 216 ? -1.348 29.922 8.172 1 92.56 216 CYS B O 1
ATOM 4342 N N . ILE B 1 217 ? 0.152 30.156 9.742 1 88.44 217 ILE B N 1
ATOM 4343 C CA . ILE B 1 217 ? -0.578 29.328 10.695 1 88.44 217 ILE B CA 1
ATOM 4344 C C . ILE B 1 217 ? -1.911 29.984 11.039 1 88.44 217 ILE B C 1
ATOM 4346 O O . ILE B 1 217 ? -2.939 29.312 11.133 1 88.44 217 ILE B O 1
ATOM 4350 N N . MET B 1 218 ? -1.876 31.281 11.203 1 89.38 218 MET B N 1
ATOM 4351 C CA . MET B 1 218 ? -3.107 32 11.5 1 89.38 218 MET B CA 1
ATOM 4352 C C . MET B 1 218 ? -4.102 31.891 10.352 1 89.38 218 MET B C 1
ATOM 4354 O O . MET B 1 218 ? -5.289 31.656 10.578 1 89.38 218 MET B O 1
ATOM 4358 N N . THR B 1 219 ? -3.598 32.031 9.203 1 90.44 219 THR B N 1
ATOM 4359 C CA . THR B 1 219 ? -4.453 31.891 8.023 1 90.44 219 THR B CA 1
ATOM 4360 C C . THR B 1 219 ? -4.988 30.469 7.906 1 90.44 219 THR B C 1
ATOM 4362 O O . THR B 1 219 ? -6.176 30.266 7.652 1 90.44 219 THR B O 1
ATOM 4365 N N . GLN B 1 220 ? -4.105 29.5 8.102 1 89.88 220 GLN B N 1
ATOM 4366 C CA . GLN B 1 220 ? -4.484 28.094 8.023 1 89.88 220 GLN B CA 1
ATOM 4367 C C . GLN B 1 220 ? -5.574 27.766 9.039 1 89.88 220 GLN B C 1
ATOM 4369 O O . GLN B 1 220 ? -6.586 27.156 8.688 1 89.88 220 GLN B O 1
ATOM 4374 N N . MET B 1 221 ? -5.352 28.219 10.203 1 85 221 MET B N 1
ATOM 4375 C CA . MET B 1 221 ? -6.301 27.906 11.266 1 85 221 MET B CA 1
ATOM 4376 C C . MET B 1 221 ? -7.652 28.562 10.992 1 85 221 MET B C 1
ATOM 4378 O O . MET B 1 221 ? -8.695 27.969 11.25 1 85 221 MET B O 1
ATOM 4382 N N . THR B 1 222 ? -7.648 29.719 10.453 1 87.81 222 THR B N 1
ATOM 4383 C CA . THR B 1 222 ? -8.875 30.453 10.18 1 87.81 222 THR B CA 1
ATOM 4384 C C . THR B 1 222 ? -9.719 29.734 9.133 1 87.81 222 THR B C 1
ATOM 4386 O O . THR B 1 222 ? -10.906 29.484 9.336 1 87.81 222 THR B O 1
ATOM 4389 N N . PHE B 1 223 ? -9.109 29.328 8.141 1 89 223 PHE B N 1
ATOM 4390 C CA . PHE B 1 223 ? -9.883 28.75 7.043 1 89 223 PHE B CA 1
ATOM 4391 C C . PHE B 1 223 ? -10.164 27.281 7.293 1 89 223 PHE B C 1
ATOM 4393 O O . PHE B 1 223 ? -11.156 26.734 6.797 1 89 223 PHE B O 1
ATOM 4400 N N . PHE B 1 224 ? -9.336 26.625 7.977 1 86.44 224 PHE B N 1
ATOM 4401 C CA . PHE B 1 224 ? -9.625 25.25 8.398 1 86.44 224 PHE B CA 1
ATOM 4402 C C . PHE B 1 224 ? -10.859 25.219 9.289 1 86.44 224 PHE B C 1
ATOM 4404 O O . PHE B 1 224 ? -11.727 24.359 9.125 1 86.44 224 PHE B O 1
ATOM 4411 N N . ASN B 1 225 ? -10.906 26.203 10.148 1 80.69 225 ASN B N 1
ATOM 4412 C CA . ASN B 1 225 ? -12.055 26.297 11.047 1 80.69 225 ASN B CA 1
ATOM 4413 C C . ASN B 1 225 ? -13.336 26.641 10.281 1 80.69 225 ASN B C 1
ATOM 4415 O O . ASN B 1 225 ? -14.414 26.141 10.617 1 80.69 225 ASN B O 1
ATOM 4419 N N . LYS B 1 226 ? -13.18 27.406 9.344 1 86 226 LYS B N 1
ATOM 4420 C CA . LYS B 1 226 ? -14.336 27.719 8.5 1 86 226 LYS B CA 1
ATOM 4421 C C . LYS B 1 226 ? -14.836 26.469 7.773 1 86 226 LYS B C 1
ATOM 4423 O O . LYS B 1 226 ? -16.047 26.266 7.637 1 86 226 LYS B O 1
ATOM 4428 N N . ALA B 1 227 ? -13.93 25.672 7.363 1 86.69 227 ALA B N 1
ATOM 4429 C CA . ALA B 1 227 ? -14.305 24.422 6.695 1 86.69 227 ALA B CA 1
ATOM 4430 C C . ALA B 1 227 ? -14.992 23.469 7.668 1 86.69 227 ALA B C 1
ATOM 4432 O O . ALA B 1 227 ? -16.016 22.859 7.332 1 86.69 227 ALA B O 1
ATOM 4433 N N . LEU B 1 228 ? -14.516 23.406 8.82 1 78.69 228 LEU B N 1
ATOM 4434 C CA . LEU B 1 228 ? -15.047 22.484 9.82 1 78.69 228 LEU B CA 1
ATOM 4435 C C . LEU B 1 228 ? -16.406 22.953 10.312 1 78.69 228 LEU B C 1
ATOM 4437 O O . LEU B 1 228 ? -17.234 22.156 10.766 1 78.69 228 LEU B O 1
ATOM 4441 N N . ALA B 1 229 ? -16.672 24.188 10.18 1 77.75 229 ALA B N 1
ATOM 4442 C CA . ALA B 1 229 ? -17.953 24.75 10.594 1 77.75 229 ALA B CA 1
ATOM 4443 C C . ALA B 1 229 ? -19.031 24.484 9.555 1 77.75 229 ALA B C 1
ATOM 4445 O O . ALA B 1 229 ? -20.219 24.359 9.891 1 77.75 229 ALA B O 1
ATOM 4446 N N . GLN B 1 230 ? -18.609 24.328 8.391 1 83.12 230 GLN B N 1
ATOM 4447 C CA . GLN B 1 230 ? -19.578 24.25 7.312 1 83.12 230 GLN B CA 1
ATOM 4448 C C . GLN B 1 230 ? -19.75 22.812 6.832 1 83.12 230 GLN B C 1
ATOM 4450 O O . GLN B 1 230 ? -20.812 22.453 6.293 1 83.12 230 GLN B O 1
ATOM 4455 N N . PHE B 1 231 ? -18.734 22.047 7.027 1 81.69 231 PHE B N 1
ATOM 4456 C CA . PHE B 1 231 ? -18.781 20.703 6.484 1 81.69 231 PHE B CA 1
ATOM 4457 C C . PHE B 1 231 ? -18.453 19.672 7.566 1 81.69 231 PHE B C 1
ATOM 4459 O O . PHE B 1 231 ? -17.891 20.016 8.602 1 81.69 231 PHE B O 1
ATOM 4466 N N . ASP B 1 232 ? -18.812 18.422 7.227 1 75.69 232 ASP B N 1
ATOM 4467 C CA . ASP B 1 232 ? -18.562 17.328 8.164 1 75.69 232 ASP B CA 1
ATOM 4468 C C . ASP B 1 232 ? -17.078 17.016 8.273 1 75.69 232 ASP B C 1
ATOM 4470 O O . ASP B 1 232 ? -16.359 17.016 7.262 1 75.69 232 ASP B O 1
ATOM 4474 N N . THR B 1 233 ? -16.641 16.703 9.453 1 71 233 THR B N 1
ATOM 4475 C CA . THR B 1 233 ? -15.242 16.391 9.742 1 71 233 THR B CA 1
ATOM 4476 C C . THR B 1 233 ? -14.789 15.156 8.961 1 71 233 THR B C 1
ATOM 4478 O O . THR B 1 233 ? -13.633 15.062 8.547 1 71 233 THR B O 1
ATOM 4481 N N . SER B 1 234 ? -15.727 14.281 8.758 1 67.06 234 SER B N 1
ATOM 4482 C CA . SER B 1 234 ? -15.414 13.039 8.062 1 67.06 234 SER B CA 1
ATOM 4483 C C . SER B 1 234 ? -15.039 13.305 6.605 1 67.06 234 SER B C 1
ATOM 4485 O O . SER B 1 234 ? -14.375 12.477 5.973 1 67.06 234 SER B O 1
ATOM 4487 N N . ILE B 1 235 ? -15.422 14.453 6.172 1 76.44 235 ILE B N 1
ATOM 4488 C CA . ILE B 1 235 ? -15.102 14.828 4.801 1 76.44 235 ILE B CA 1
ATOM 4489 C C . ILE B 1 235 ? -13.898 15.766 4.797 1 76.44 235 ILE B C 1
ATOM 4491 O O . ILE B 1 235 ? -12.953 15.562 4.027 1 76.44 235 ILE B O 1
ATOM 4495 N N . VAL B 1 236 ? -13.945 16.641 5.684 1 81.75 236 VAL B N 1
ATOM 4496 C CA . VAL B 1 236 ? -12.953 17.703 5.691 1 81.75 236 VAL B CA 1
ATOM 4497 C C . VAL B 1 236 ? -11.578 17.141 6.047 1 81.75 236 VAL B C 1
ATOM 4499 O O . VAL B 1 236 ? -10.586 17.453 5.387 1 81.75 236 VAL B O 1
ATOM 4502 N N . ASN B 1 237 ? -11.469 16.234 6.977 1 77 237 ASN B N 1
ATOM 4503 C CA . ASN B 1 237 ? -10.195 15.773 7.508 1 77 237 ASN B CA 1
ATOM 4504 C C . ASN B 1 237 ? -9.414 14.977 6.469 1 77 237 ASN B C 1
ATOM 4506 O O . ASN B 1 237 ? -8.25 15.266 6.199 1 77 237 ASN B O 1
ATOM 4510 N N . PRO B 1 238 ? -10.07 14.062 5.91 1 76.5 238 PRO B N 1
ATOM 4511 C CA . PRO B 1 238 ? -9.32 13.32 4.891 1 76.5 238 PRO B CA 1
ATOM 4512 C C . PRO B 1 238 ? -8.906 14.195 3.709 1 76.5 238 PRO B C 1
ATOM 4514 O O . PRO B 1 238 ? -7.809 14.031 3.174 1 76.5 238 PRO B O 1
ATOM 4517 N N . LEU B 1 239 ? -9.797 15.078 3.328 1 83.94 239 LEU B N 1
ATOM 4518 C CA . LEU B 1 239 ? -9.492 15.953 2.203 1 83.94 239 LEU B CA 1
ATOM 4519 C C . LEU B 1 239 ? -8.328 16.875 2.537 1 83.94 239 LEU B C 1
ATOM 4521 O O . LEU B 1 239 ? -7.445 17.109 1.702 1 83.94 239 LEU B O 1
ATOM 4525 N N . TYR B 1 240 ? -8.43 17.391 3.686 1 87.56 240 TYR B N 1
ATOM 4526 C CA . TYR B 1 240 ? -7.34 18.266 4.121 1 87.56 240 TYR B CA 1
ATOM 4527 C C . TYR B 1 240 ? -6.023 17.5 4.18 1 87.56 240 TYR B C 1
ATOM 4529 O O . TYR B 1 240 ? -4.988 18 3.721 1 87.56 240 TYR B O 1
ATOM 4537 N N . TYR B 1 241 ? -6.078 16.344 4.695 1 83.5 241 TYR B N 1
ATOM 4538 C CA . TYR B 1 241 ? -4.863 15.555 4.82 1 83.5 241 TYR B CA 1
ATOM 4539 C C . TYR B 1 241 ? -4.219 15.328 3.457 1 83.5 241 TYR B C 1
ATOM 4541 O O . TYR B 1 241 ? -3.014 15.539 3.289 1 83.5 241 TYR B O 1
ATOM 4549 N N . VAL B 1 242 ? -4.973 14.93 2.537 1 86.44 242 VAL B N 1
ATOM 4550 C CA . VAL B 1 242 ? -4.457 14.578 1.22 1 86.44 242 VAL B CA 1
ATOM 4551 C C . VAL B 1 242 ? -3.951 15.828 0.505 1 86.44 242 VAL B C 1
ATOM 4553 O O . VAL B 1 242 ? -2.854 15.828 -0.054 1 86.44 242 VAL B O 1
ATOM 4556 N N . THR B 1 243 ? -4.75 16.875 0.53 1 89.88 243 THR B N 1
ATOM 4557 C CA . THR B 1 243 ? -4.387 18.094 -0.197 1 89.88 243 THR B CA 1
ATOM 4558 C C . THR B 1 243 ? -3.211 18.797 0.476 1 89.88 243 THR B C 1
ATOM 4560 O O . THR B 1 243 ? -2.305 19.281 -0.2 1 89.88 243 THR B O 1
ATOM 4563 N N . PHE B 1 244 ? -3.27 18.828 1.756 1 92.62 244 PHE B N 1
ATOM 4564 C CA . PHE B 1 244 ? -2.182 19.422 2.516 1 92.62 244 PHE B CA 1
ATOM 4565 C C . PHE B 1 244 ? -0.873 18.688 2.266 1 92.62 244 PHE B C 1
ATOM 4567 O O . PHE B 1 244 ? 0.156 19.297 1.991 1 92.62 244 PHE B O 1
ATOM 4574 N N . THR B 1 245 ? -0.907 17.391 2.383 1 91.88 245 THR B N 1
ATOM 4575 C CA . THR B 1 245 ? 0.292 16.578 2.199 1 91.88 245 THR B CA 1
ATOM 4576 C C . THR B 1 245 ? 0.823 16.719 0.775 1 91.88 245 THR B C 1
ATOM 4578 O O . THR B 1 245 ? 2.025 16.875 0.57 1 91.88 245 THR B O 1
ATOM 4581 N N . THR B 1 246 ? -0.039 16.703 -0.162 1 91.38 246 THR B N 1
ATOM 4582 C CA . THR B 1 246 ? 0.365 16.828 -1.558 1 91.38 246 THR B CA 1
ATOM 4583 C C . THR B 1 246 ? 1.012 18.188 -1.812 1 91.38 246 THR B C 1
ATOM 4585 O O . THR B 1 246 ? 2.074 18.266 -2.434 1 91.38 246 THR B O 1
ATOM 4588 N N . ALA B 1 247 ? 0.41 19.234 -1.324 1 94.12 247 ALA B N 1
ATOM 4589 C CA . ALA B 1 247 ? 0.953 20.578 -1.493 1 94.12 247 ALA B CA 1
ATOM 4590 C C . ALA B 1 247 ? 2.305 20.719 -0.798 1 94.12 247 ALA B C 1
ATOM 4592 O O . ALA B 1 247 ? 3.225 21.328 -1.335 1 94.12 247 ALA B O 1
ATOM 4593 N N . THR B 1 248 ? 2.389 20.156 0.344 1 93.69 248 THR B N 1
ATOM 4594 C CA . THR B 1 248 ? 3.625 20.234 1.115 1 93.69 248 THR B CA 1
ATOM 4595 C C . THR B 1 248 ? 4.75 19.484 0.41 1 93.69 248 THR B C 1
ATOM 4597 O O . THR B 1 248 ? 5.879 19.969 0.339 1 93.69 248 THR B O 1
ATOM 4600 N N . LEU B 1 249 ? 4.445 18.328 -0.076 1 90.75 249 LEU B N 1
ATOM 4601 C CA . LEU B 1 249 ? 5.453 17.562 -0.795 1 90.75 249 LEU B CA 1
ATOM 4602 C C . LEU B 1 249 ? 5.891 18.281 -2.062 1 90.75 249 LEU B C 1
ATOM 4604 O O . LEU B 1 249 ? 7.074 18.281 -2.406 1 90.75 249 LEU B O 1
ATOM 4608 N N . LEU B 1 250 ? 4.992 18.875 -2.709 1 90.31 250 LEU B N 1
ATOM 4609 C CA . LEU B 1 250 ? 5.32 19.625 -3.91 1 90.31 250 LEU B CA 1
ATOM 4610 C C . LEU B 1 250 ? 6.191 20.828 -3.572 1 90.31 250 LEU B C 1
ATOM 4612 O O . LEU B 1 250 ? 7.18 21.094 -4.258 1 90.31 250 LEU B O 1
ATOM 4616 N N . ALA B 1 251 ? 5.805 21.547 -2.564 1 92.81 251 ALA B N 1
ATOM 4617 C CA . ALA B 1 251 ? 6.582 22.703 -2.127 1 92.81 251 ALA B CA 1
ATOM 4618 C C . ALA B 1 251 ? 8 22.297 -1.743 1 92.81 251 ALA B C 1
ATOM 4620 O O . ALA B 1 251 ? 8.969 22.969 -2.117 1 92.81 251 ALA B O 1
ATOM 4621 N N . SER B 1 252 ? 8.07 21.234 -1.024 1 88.19 252 SER B N 1
ATOM 4622 C CA . SER B 1 252 ? 9.375 20.766 -0.587 1 88.19 252 SER B CA 1
ATOM 4623 C C . SER B 1 252 ? 10.211 20.281 -1.768 1 88.19 252 SER B C 1
ATOM 4625 O O . SER B 1 252 ? 11.43 20.484 -1.801 1 88.19 252 SER B O 1
ATOM 4627 N N . PHE B 1 253 ? 9.586 19.641 -2.668 1 87.06 253 PHE B N 1
ATOM 4628 C CA . PHE B 1 253 ? 10.266 19.188 -3.871 1 87.06 253 PHE B CA 1
ATOM 4629 C C . PHE B 1 253 ? 10.836 20.359 -4.656 1 87.06 253 PHE B C 1
ATOM 4631 O O . PHE B 1 253 ? 11.961 20.297 -5.156 1 87.06 253 PHE B O 1
ATOM 4638 N N . ILE B 1 254 ? 10.117 21.375 -4.766 1 88.44 254 ILE B N 1
ATOM 4639 C CA . ILE B 1 254 ? 10.523 22.547 -5.512 1 88.44 254 ILE B CA 1
ATOM 4640 C C . ILE B 1 254 ? 11.633 23.281 -4.75 1 88.44 254 ILE B C 1
ATOM 4642 O O . ILE B 1 254 ? 12.609 23.734 -5.348 1 88.44 254 ILE B O 1
ATOM 4646 N N . LEU B 1 255 ? 11.484 23.391 -3.518 1 86.81 255 LEU B N 1
ATOM 4647 C CA . LEU B 1 255 ? 12.438 24.125 -2.688 1 86.81 255 LEU B CA 1
ATOM 4648 C C . LEU B 1 255 ? 13.805 23.453 -2.713 1 86.81 255 LEU B C 1
ATOM 4650 O O . LEU B 1 255 ? 14.828 24.125 -2.875 1 86.81 255 LEU B O 1
ATOM 4654 N N . PHE B 1 256 ? 13.859 22.141 -2.621 1 82.69 256 PHE B N 1
ATOM 4655 C CA . PHE B 1 256 ? 15.133 21.438 -2.48 1 82.69 256 PHE B CA 1
ATOM 4656 C C . PHE B 1 256 ? 15.539 20.797 -3.801 1 82.69 256 PHE B C 1
ATOM 4658 O O . PHE B 1 256 ? 16.562 20.109 -3.869 1 82.69 256 PHE B O 1
ATOM 4665 N N . ARG B 1 257 ? 14.75 21.016 -4.902 1 76.12 257 ARG B N 1
ATOM 4666 C CA . ARG B 1 257 ? 15 20.5 -6.246 1 76.12 257 ARG B CA 1
ATOM 4667 C C . ARG B 1 257 ? 15.102 18.984 -6.234 1 76.12 257 ARG B C 1
ATOM 4669 O O . ARG B 1 257 ? 16.078 18.422 -6.746 1 76.12 257 ARG B O 1
ATOM 4676 N N . GLY B 1 258 ? 14.078 18.469 -5.598 1 73.44 258 GLY B N 1
ATOM 4677 C CA . GLY B 1 258 ? 14.047 17.016 -5.523 1 73.44 258 GLY B CA 1
ATOM 4678 C C . GLY B 1 258 ? 13.758 16.5 -4.125 1 73.44 258 GLY B C 1
ATOM 4679 O O . GLY B 1 258 ? 13.438 17.266 -3.225 1 73.44 258 GLY B O 1
ATOM 4680 N N . PHE B 1 259 ? 13.758 15.117 -4.039 1 70.62 259 PHE B N 1
ATOM 4681 C CA . PHE B 1 259 ? 13.477 14.5 -2.75 1 70.62 259 PHE B CA 1
ATOM 4682 C C . PHE B 1 259 ? 14.773 14.133 -2.031 1 70.62 259 PHE B C 1
ATOM 4684 O O . PHE B 1 259 ? 14.812 13.172 -1.26 1 70.62 259 PHE B O 1
ATOM 4691 N N . ASN B 1 260 ? 15.82 14.883 -2.322 1 69.06 260 ASN B N 1
ATOM 4692 C CA . ASN B 1 260 ? 17.109 14.672 -1.674 1 69.06 260 ASN B CA 1
ATOM 4693 C C . ASN B 1 260 ? 17.641 13.266 -1.943 1 69.06 260 ASN B C 1
ATOM 4695 O O . ASN B 1 260 ? 18.312 12.68 -1.088 1 69.06 260 ASN B O 1
ATOM 4699 N N . THR B 1 261 ? 17.031 12.523 -2.84 1 72.75 261 THR B N 1
ATOM 4700 C CA . THR B 1 261 ? 17.562 11.219 -3.238 1 72.75 261 THR B CA 1
ATOM 4701 C C . THR B 1 261 ? 17.672 11.125 -4.758 1 72.75 261 THR B C 1
ATOM 4703 O O . THR B 1 261 ? 16.875 11.711 -5.484 1 72.75 261 THR B O 1
ATOM 4706 N N . THR B 1 262 ? 18.688 10.422 -5.137 1 71.69 262 THR B N 1
ATOM 4707 C CA . THR B 1 262 ? 18.922 10.266 -6.566 1 71.69 262 THR B CA 1
ATOM 4708 C C . THR B 1 262 ? 18.422 8.914 -7.055 1 71.69 262 THR B C 1
ATOM 4710 O O . THR B 1 262 ? 18.359 8.664 -8.266 1 71.69 262 THR B O 1
ATOM 4713 N N . SER B 1 263 ? 17.984 8.164 -6.133 1 85.38 263 SER B N 1
ATOM 4714 C CA . SER B 1 263 ? 17.531 6.84 -6.539 1 85.38 263 SER B CA 1
ATOM 4715 C C . SER B 1 263 ? 16.094 6.887 -7.047 1 85.38 263 SER B C 1
ATOM 4717 O O . SER B 1 263 ? 15.172 7.258 -6.309 1 85.38 263 SER B O 1
ATOM 4719 N N . THR B 1 264 ? 15.938 6.59 -8.289 1 86.56 264 THR B N 1
ATOM 4720 C CA . THR B 1 264 ? 14.609 6.543 -8.906 1 86.56 264 THR B CA 1
ATOM 4721 C C . THR B 1 264 ? 13.711 5.551 -8.172 1 86.56 264 THR B C 1
ATOM 4723 O O . THR B 1 264 ? 12.516 5.789 -8.023 1 86.56 264 THR B O 1
ATOM 4726 N N . VAL B 1 265 ? 14.344 4.492 -7.672 1 88.94 265 VAL B N 1
ATOM 4727 C CA . VAL B 1 265 ? 13.602 3.473 -6.941 1 88.94 265 VAL B CA 1
ATOM 4728 C C . VAL B 1 265 ? 13.031 4.07 -5.66 1 88.94 265 VAL B C 1
ATOM 4730 O O . VAL B 1 265 ? 11.859 3.846 -5.324 1 88.94 265 VAL B O 1
ATOM 4733 N N . ASP B 1 266 ? 13.766 4.918 -5.023 1 90.56 266 ASP B N 1
ATOM 4734 C CA . ASP B 1 266 ? 13.312 5.527 -3.777 1 90.56 266 ASP B CA 1
ATOM 4735 C C . ASP B 1 266 ? 12.211 6.555 -4.035 1 90.56 266 ASP B C 1
ATOM 4737 O O . ASP B 1 266 ? 11.242 6.645 -3.277 1 90.56 266 ASP B O 1
ATOM 4741 N N . VAL B 1 267 ? 12.391 7.258 -5.105 1 88.12 267 VAL B N 1
ATOM 4742 C CA . VAL B 1 267 ? 11.406 8.281 -5.43 1 88.12 267 VAL B CA 1
ATOM 4743 C C . VAL B 1 267 ? 10.062 7.629 -5.738 1 88.12 267 VAL B C 1
ATOM 4745 O O . VAL B 1 267 ? 9.023 8.047 -5.215 1 88.12 267 VAL B O 1
ATOM 4748 N N . ILE B 1 268 ? 10.086 6.586 -6.508 1 91.88 268 ILE B N 1
ATOM 4749 C CA . ILE B 1 268 ? 8.852 5.914 -6.883 1 91.88 268 ILE B CA 1
ATOM 4750 C C . ILE B 1 268 ? 8.242 5.23 -5.66 1 91.88 268 ILE B C 1
ATOM 4752 O O . ILE B 1 268 ? 7.023 5.227 -5.484 1 91.88 268 ILE B O 1
ATOM 4756 N N . SER B 1 269 ? 9.07 4.684 -4.875 1 93.06 269 SER B N 1
ATOM 4757 C CA . SER B 1 269 ? 8.594 4.043 -3.658 1 93.06 269 SER B CA 1
ATOM 4758 C C . SER B 1 269 ? 7.918 5.051 -2.73 1 93.06 269 SER B C 1
ATOM 4760 O O . SER B 1 269 ? 6.895 4.75 -2.115 1 93.06 269 SER B O 1
ATOM 4762 N N . LEU B 1 270 ? 8.508 6.238 -2.664 1 91.56 270 LEU B N 1
ATOM 4763 C CA . LEU B 1 270 ? 7.938 7.281 -1.815 1 91.56 270 LEU B CA 1
ATOM 4764 C C . LEU B 1 270 ? 6.578 7.727 -2.344 1 91.56 270 LEU B C 1
ATOM 4766 O O . LEU B 1 270 ? 5.633 7.895 -1.572 1 91.56 270 LEU B O 1
ATOM 4770 N N . LEU B 1 271 ? 6.496 7.879 -3.611 1 91.25 271 LEU B N 1
ATOM 4771 C CA . LEU B 1 271 ? 5.234 8.273 -4.23 1 91.25 271 LEU B CA 1
ATOM 4772 C C . LEU B 1 271 ? 4.176 7.195 -4.043 1 91.25 271 LEU B C 1
ATOM 4774 O O . LEU B 1 271 ? 3.02 7.5 -3.736 1 91.25 271 LEU B O 1
ATOM 4778 N N . CYS B 1 272 ? 4.598 5.98 -4.191 1 94.06 272 CYS B N 1
ATOM 4779 C CA . CYS B 1 272 ? 3.674 4.871 -3.98 1 94.06 272 CYS B CA 1
ATOM 4780 C C . CYS B 1 272 ? 3.227 4.801 -2.523 1 94.06 272 CYS B C 1
ATOM 4782 O O . CYS B 1 272 ? 2.049 4.582 -2.242 1 94.06 272 CYS B O 1
ATOM 4784 N N . GLY B 1 273 ? 4.188 4.977 -1.647 1 94.25 273 GLY B N 1
ATOM 4785 C CA . GLY B 1 273 ? 3.826 5.004 -0.239 1 94.25 273 GLY B CA 1
ATOM 4786 C C . GLY B 1 273 ? 2.785 6.059 0.089 1 94.25 273 GLY B C 1
ATOM 4787 O O . GLY B 1 273 ? 1.841 5.793 0.835 1 94.25 273 GLY B O 1
ATOM 4788 N N . PHE B 1 274 ? 2.941 7.184 -0.509 1 92.12 274 PHE B N 1
ATOM 4789 C CA . PHE B 1 274 ? 2.004 8.281 -0.304 1 92.12 274 PHE B CA 1
ATOM 4790 C C . PHE B 1 274 ? 0.621 7.918 -0.827 1 92.12 274 PHE B C 1
ATOM 4792 O O . PHE B 1 274 ? -0.382 8.117 -0.139 1 92.12 274 PHE B O 1
ATOM 4799 N N . LEU B 1 275 ? 0.561 7.391 -1.963 1 93.88 275 LEU B N 1
ATOM 4800 C CA . LEU B 1 275 ? -0.716 7.02 -2.564 1 93.88 275 LEU B CA 1
ATOM 4801 C C . LEU B 1 275 ? -1.389 5.906 -1.768 1 93.88 275 LEU B C 1
ATOM 4803 O O . LEU B 1 275 ? -2.617 5.871 -1.659 1 93.88 275 LEU B O 1
ATOM 4807 N N . ILE B 1 276 ? -0.597 5.008 -1.247 1 95.62 276 ILE B N 1
ATOM 4808 C CA . ILE B 1 276 ? -1.122 3.928 -0.417 1 95.62 276 ILE B CA 1
ATOM 4809 C C . ILE B 1 276 ? -1.735 4.508 0.855 1 95.62 276 ILE B C 1
ATOM 4811 O O . ILE B 1 276 ? -2.84 4.125 1.25 1 95.62 276 ILE B O 1
ATOM 4815 N N . ILE B 1 277 ? -1.018 5.426 1.46 1 93.38 277 ILE B N 1
ATOM 4816 C CA . ILE B 1 277 ? -1.537 6.07 2.66 1 93.38 277 ILE B CA 1
ATOM 4817 C C . ILE B 1 277 ? -2.84 6.797 2.334 1 93.38 277 ILE B C 1
ATOM 4819 O O . ILE B 1 277 ? -3.818 6.695 3.078 1 93.38 277 ILE B O 1
ATOM 4823 N N . PHE B 1 278 ? -2.854 7.492 1.269 1 90.94 278 PHE B N 1
ATOM 4824 C CA . PHE B 1 278 ? -4.043 8.211 0.833 1 90.94 278 PHE B CA 1
ATOM 4825 C C . PHE B 1 278 ? -5.219 7.258 0.65 1 90.94 278 PHE B C 1
ATOM 4827 O O . PHE B 1 278 ? -6.332 7.539 1.096 1 90.94 278 PHE B O 1
ATOM 4834 N N . SER B 1 279 ? -4.938 6.16 0.017 1 92.62 279 SER B N 1
ATOM 4835 C CA . SER B 1 279 ? -5.984 5.164 -0.198 1 92.62 279 SER B CA 1
ATOM 4836 C C . SER B 1 279 ? -6.492 4.605 1.126 1 92.62 279 SER B C 1
ATOM 4838 O O . SER B 1 279 ? -7.695 4.406 1.3 1 92.62 279 SER B O 1
ATOM 4840 N N . GLY B 1 280 ? -5.613 4.332 2.008 1 92.31 280 GLY B N 1
ATOM 4841 C CA . GLY B 1 280 ? -6.004 3.836 3.318 1 92.31 280 GLY B CA 1
ATOM 4842 C C . GLY B 1 280 ? -6.867 4.812 4.094 1 92.31 280 GLY B C 1
ATOM 4843 O O . GLY B 1 280 ? -7.879 4.426 4.68 1 92.31 280 GLY B O 1
ATOM 4844 N N . VAL B 1 281 ? -6.492 6.051 4.051 1 88.69 281 VAL B N 1
ATOM 4845 C CA . VAL B 1 281 ? -7.25 7.078 4.758 1 88.69 281 VAL B CA 1
ATOM 4846 C C . VAL B 1 281 ? -8.641 7.215 4.141 1 88.69 281 VAL B C 1
ATOM 4848 O O . VAL B 1 281 ? -9.633 7.375 4.855 1 88.69 281 VAL B O 1
ATOM 4851 N N . TYR B 1 282 ? -8.68 7.156 2.904 1 87.62 282 TYR B N 1
ATOM 4852 C CA . TYR B 1 282 ? -9.961 7.254 2.205 1 87.62 282 TYR B CA 1
ATOM 4853 C C . TYR B 1 282 ? -10.883 6.105 2.596 1 87.62 282 TYR B C 1
ATOM 4855 O O . TYR B 1 282 ? -12.062 6.316 2.867 1 87.62 282 TYR B O 1
ATOM 4863 N N . ILE B 1 283 ? -10.383 4.945 2.641 1 89.31 283 ILE B N 1
ATOM 4864 C CA . ILE B 1 283 ? -11.156 3.77 3.016 1 89.31 283 ILE B CA 1
ATOM 4865 C C . ILE B 1 283 ? -11.617 3.89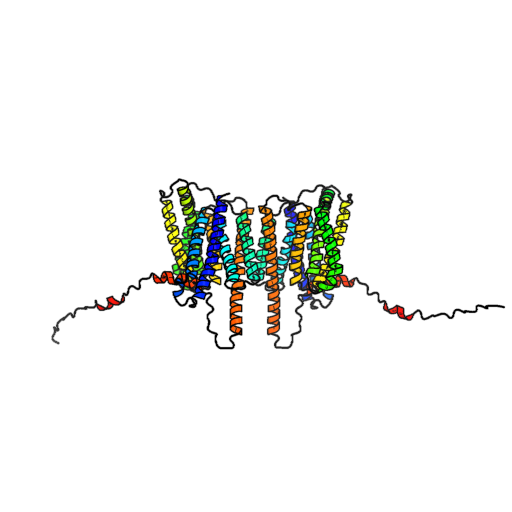3 4.465 1 89.31 283 ILE B C 1
ATOM 4867 O O . ILE B 1 283 ? -12.758 3.564 4.793 1 89.31 283 ILE B O 1
ATOM 4871 N N . LEU B 1 284 ? -10.742 4.324 5.258 1 86.06 284 LEU B N 1
ATOM 4872 C CA . LEU B 1 284 ? -11.07 4.527 6.664 1 86.06 284 LEU B CA 1
ATOM 4873 C C . LEU B 1 284 ? -12.227 5.504 6.816 1 86.06 284 LEU B C 1
ATOM 4875 O O . LEU B 1 284 ? -13.125 5.285 7.637 1 86.06 284 LEU B O 1
ATOM 4879 N N . ASN B 1 285 ? -12.25 6.461 6.02 1 82.19 285 ASN B N 1
ATOM 4880 C CA . ASN B 1 285 ? -13.297 7.473 6.086 1 82.19 285 ASN B CA 1
ATOM 4881 C C . ASN B 1 285 ? -14.633 6.938 5.559 1 82.19 285 ASN B C 1
ATOM 4883 O O . ASN B 1 285 ? -15.695 7.312 6.051 1 82.19 285 ASN B O 1
ATOM 4887 N N . ILE B 1 286 ? -14.555 6.137 4.566 1 80.38 286 ILE B N 1
ATOM 4888 C CA . ILE B 1 286 ? -15.766 5.5 4.059 1 80.38 286 ILE B CA 1
ATOM 4889 C C . ILE B 1 286 ? -16.375 4.621 5.145 1 80.38 286 ILE B C 1
ATOM 4891 O O . ILE B 1 286 ? -17.609 4.594 5.309 1 80.38 286 ILE B O 1
ATOM 4895 N N . SER B 1 287 ? -15.586 3.902 5.805 1 80.31 287 SER B N 1
ATOM 4896 C CA . SER B 1 287 ? -16.062 3.023 6.867 1 80.31 287 SER B CA 1
ATOM 4897 C C . SER B 1 287 ? -16.734 3.816 7.977 1 80.31 287 SER B C 1
ATOM 4899 O O . SER B 1 287 ? -17.75 3.375 8.539 1 80.31 287 SER B O 1
ATOM 4901 N N . ARG B 1 288 ? -16.219 4.883 8.281 1 74.69 288 ARG B N 1
ATOM 4902 C CA . ARG B 1 288 ? -16.75 5.711 9.359 1 74.69 288 ARG B CA 1
ATOM 4903 C C . ARG B 1 288 ? -18.094 6.324 8.953 1 74.69 288 ARG B C 1
ATOM 4905 O O . ARG B 1 288 ? -19 6.449 9.781 1 74.69 288 ARG B O 1
ATOM 4912 N N . LYS B 1 289 ? -18.219 6.625 7.738 1 69.31 289 LYS B N 1
ATOM 4913 C CA . LYS B 1 289 ? -19.469 7.172 7.25 1 69.31 289 LYS B CA 1
ATOM 4914 C C . LYS B 1 289 ? -20.578 6.125 7.289 1 69.31 289 LYS B C 1
ATOM 4916 O O . LYS B 1 289 ? -21.719 6.43 7.648 1 69.31 289 LYS B O 1
ATOM 4921 N N . SER B 1 290 ? -20.203 4.977 6.902 1 62.91 290 SER B N 1
ATOM 4922 C CA . SER B 1 290 ? -21.172 3.9 6.906 1 62.91 290 SER B CA 1
ATOM 4923 C C . SER B 1 290 ? -21.594 3.537 8.328 1 62.91 290 SER B C 1
ATOM 4925 O O . SER B 1 290 ? -22.75 3.199 8.57 1 62.91 290 SER B O 1
ATOM 4927 N N . ALA B 1 291 ? -20.672 3.572 9.203 1 60 291 ALA B N 1
ATOM 4928 C CA . ALA B 1 291 ? -20.984 3.262 10.594 1 60 291 ALA B CA 1
ATOM 4929 C C . ALA B 1 291 ? -21.906 4.312 11.203 1 60 291 ALA B C 1
ATOM 4931 O O . ALA B 1 291 ? -22.812 3.984 11.977 1 60 291 ALA B O 1
ATOM 4932 N N . ASP B 1 292 ? -21.609 5.492 10.766 1 56.12 292 ASP B N 1
ATOM 4933 C CA . ASP B 1 292 ? -22.438 6.586 11.25 1 56.12 292 ASP B CA 1
ATOM 4934 C C . ASP B 1 292 ? -23.859 6.5 10.68 1 56.12 292 ASP B C 1
ATOM 4936 O O . ASP B 1 292 ? -24.828 6.785 11.383 1 56.12 292 ASP B O 1
ATOM 4940 N N . GLU B 1 293 ? -23.844 6.055 9.461 1 54.94 293 GLU B N 1
ATOM 4941 C CA . GLU B 1 293 ? -25.156 5.906 8.836 1 54.94 293 GLU B CA 1
ATOM 4942 C C . GLU B 1 293 ? -25.922 4.719 9.43 1 54.94 293 GLU B C 1
ATOM 4944 O O . GLU B 1 293 ? -27.125 4.789 9.625 1 54.94 293 GLU B O 1
ATOM 4949 N N . GLN B 1 294 ? -25.203 3.615 9.617 1 50.22 294 GLN B N 1
ATOM 4950 C CA . GLN B 1 294 ? -25.875 2.463 10.227 1 50.22 294 GLN B CA 1
ATOM 4951 C C . GLN B 1 294 ? -26.281 2.764 11.656 1 50.22 294 GLN B C 1
ATOM 4953 O O . GLN B 1 294 ? -27.344 2.32 12.109 1 50.22 294 GLN B O 1
ATOM 4958 N N . GLY B 1 295 ? -25.406 3.334 12.336 1 45.38 295 GLY B N 1
ATOM 4959 C CA . GLY B 1 295 ? -25.797 3.766 13.672 1 45.38 295 GLY B CA 1
ATOM 4960 C C . GLY B 1 295 ? -27 4.684 13.672 1 45.38 295 GLY B C 1
ATOM 4961 O O . GLY B 1 295 ? -27.844 4.617 14.578 1 45.38 295 GLY B O 1
ATOM 4962 N N . ARG B 1 296 ? -27.078 5.512 12.688 1 45.16 296 ARG B N 1
ATOM 4963 C CA . ARG B 1 296 ? -28.266 6.34 12.539 1 45.16 296 ARG B CA 1
ATOM 4964 C C . ARG B 1 296 ? -29.484 5.488 12.195 1 45.16 296 ARG B C 1
ATOM 4966 O O . ARG B 1 296 ? -30.594 5.738 12.688 1 45.16 296 ARG B O 1
ATOM 4973 N N . GLU B 1 297 ? -29.297 4.496 11.281 1 45.44 297 GLU B N 1
ATOM 4974 C CA . GLU B 1 297 ? -30.438 3.641 10.938 1 45.44 297 GLU B CA 1
ATOM 4975 C C . GLU B 1 297 ? -30.844 2.775 12.125 1 45.44 297 GLU B C 1
ATOM 4977 O O . GLU B 1 297 ? -32.031 2.553 12.344 1 45.44 297 GLU B O 1
ATOM 4982 N N . ASP B 1 298 ? -29.938 2.158 12.742 1 43.19 298 ASP B N 1
ATOM 4983 C CA . ASP B 1 298 ? -30.312 1.394 13.93 1 43.19 298 ASP B CA 1
ATOM 4984 C C . ASP B 1 298 ? -30.984 2.287 14.969 1 43.19 298 ASP B C 1
ATOM 4986 O O . ASP B 1 298 ? -31.906 1.855 15.672 1 43.19 298 ASP B O 1
ATOM 4990 N N . LEU B 1 299 ? -30.469 3.424 15.047 1 37.88 299 LEU B N 1
ATOM 4991 C CA . LEU B 1 299 ? -31.141 4.383 15.922 1 37.88 299 LEU B CA 1
ATOM 4992 C C . LEU B 1 299 ? -32.5 4.766 15.367 1 37.88 299 LEU B C 1
ATOM 4994 O O . LEU B 1 299 ? -33.469 4.934 16.125 1 37.88 299 LEU B O 1
ATOM 4998 N N . PHE B 1 300 ? -32.531 4.895 14.039 1 39.53 300 PHE B N 1
ATOM 4999 C CA . PHE B 1 300 ? -33.844 5.188 13.453 1 39.53 300 PHE B CA 1
ATOM 5000 C C . PHE B 1 300 ? -34.719 3.936 13.398 1 39.53 300 PHE B C 1
ATOM 5002 O O . PHE B 1 300 ? -35.938 4.023 13.258 1 39.53 300 PHE B O 1
ATOM 5009 N N . SER B 1 301 ? -34.156 2.814 13.234 1 36.06 301 SER B N 1
ATOM 5010 C CA . SER B 1 301 ? -35.062 1.675 13.266 1 36.06 301 SER B CA 1
ATOM 5011 C C . SER B 1 301 ? -35.656 1.472 14.656 1 36.06 301 SER B C 1
ATOM 5013 O O . SER B 1 301 ? -36.688 0.809 14.812 1 36.06 301 SER B O 1
ATOM 5015 N N . THR B 1 302 ? -34.969 1.803 15.664 1 33.75 302 THR B N 1
ATOM 5016 C CA . THR B 1 302 ? -35.719 1.722 16.922 1 33.75 302 THR B CA 1
ATOM 5017 C C . THR B 1 302 ? -36.719 2.865 17.016 1 33.75 302 THR B C 1
ATOM 5019 O O . THR B 1 302 ? -37.531 2.914 17.953 1 33.75 302 THR B O 1
ATOM 5022 N N . ASN B 1 303 ? -36.469 4.055 16.516 1 29.06 303 ASN B N 1
ATOM 5023 C CA . ASN B 1 303 ? -37.5 5.059 16.688 1 29.06 303 ASN B CA 1
ATOM 5024 C C . ASN B 1 303 ? -38.719 4.777 15.797 1 29.06 303 ASN B C 1
ATOM 5026 O O . ASN B 1 303 ? -38.875 5.43 14.766 1 29.06 303 ASN B O 1
ATOM 5030 N N . LYS B 1 304 ? -39.406 3.701 15.422 1 32.16 304 LYS B N 1
ATOM 5031 C CA . LYS B 1 304 ? -40.875 3.859 15.383 1 32.16 304 LYS B CA 1
ATOM 5032 C C . LYS B 1 304 ? -41.375 4.676 16.578 1 32.16 304 LYS B C 1
ATOM 5034 O O . LYS B 1 304 ? -42.5 5.148 16.562 1 32.16 304 LYS B O 1
ATOM 5039 N N . ASP B 1 305 ? -40.969 4.57 17.875 1 26.75 305 ASP B N 1
ATOM 5040 C CA . ASP B 1 305 ? -41.469 5.629 18.75 1 26.75 305 ASP B CA 1
ATOM 5041 C C . ASP B 1 305 ? -40.688 6.926 18.531 1 26.75 305 ASP B C 1
ATOM 5043 O O . ASP B 1 305 ? -39.625 6.922 17.906 1 26.75 305 ASP B O 1
ATOM 5047 N N . GLY B 1 306 ? -40.812 8.18 19.344 1 24.55 306 GLY B N 1
ATOM 5048 C CA . GLY B 1 306 ? -40.688 9.625 19.422 1 24.55 306 GLY B CA 1
ATOM 5049 C C . GLY B 1 306 ? -39.281 10.125 19.234 1 24.55 306 GLY B C 1
ATOM 5050 O O . GLY B 1 306 ? -39.031 11.328 19.281 1 24.55 306 GLY B O 1
ATOM 5051 N N . LEU B 1 307 ? -38.156 9.414 19.641 1 24.58 307 LEU B N 1
ATOM 5052 C CA . LEU B 1 307 ? -36.938 10.203 19.922 1 24.58 307 LEU B CA 1
ATOM 5053 C C . LEU B 1 307 ? -36.188 10.477 18.641 1 24.58 307 LEU B C 1
ATOM 5055 O O . LEU B 1 307 ? -35.375 9.648 18.203 1 24.58 307 LEU B O 1
ATOM 5059 N N . SER B 1 308 ? -36.812 10.727 17.469 1 28.03 308 SER B N 1
ATOM 5060 C CA . SER B 1 308 ? -36.281 11.148 16.172 1 28.03 308 SER B CA 1
ATOM 5061 C C . SER B 1 308 ? -35.188 12.195 16.328 1 28.03 308 SER B C 1
ATOM 5063 O O . SER B 1 308 ? -34.375 12.375 15.43 1 28.03 308 SER B O 1
ATOM 5065 N N . ASP B 1 309 ? -35.219 13.188 17.281 1 25.77 309 ASP B N 1
ATOM 5066 C CA . ASP B 1 309 ? -34.594 14.492 17.141 1 25.77 309 ASP B CA 1
ATOM 5067 C C . ASP B 1 309 ? -33.094 14.43 17.469 1 25.77 309 ASP B C 1
ATOM 5069 O O . ASP B 1 309 ? -32.469 15.461 17.703 1 25.77 309 ASP B O 1
ATOM 5073 N N . LEU B 1 310 ? -32.562 13.297 17.938 1 25.75 310 LEU B N 1
ATOM 5074 C CA . LEU B 1 310 ? -31.219 13.594 18.453 1 25.75 310 LEU B CA 1
ATOM 5075 C C . LEU B 1 310 ? -30.203 13.75 17.328 1 25.75 310 LEU B C 1
ATOM 5077 O O . LEU B 1 310 ? -30.031 12.836 16.531 1 25.75 310 LEU B O 1
ATOM 5081 N N . PRO B 1 311 ? -29.953 14.938 16.797 1 29.12 311 PRO B N 1
ATOM 5082 C CA . PRO B 1 311 ? -28.875 15.25 15.844 1 29.12 311 PRO B CA 1
ATOM 5083 C C . PRO B 1 311 ? -27.547 14.617 16.234 1 29.12 311 PRO B C 1
ATOM 5085 O O . PRO B 1 311 ? -27.078 14.812 17.359 1 29.12 311 PRO B O 1
ATOM 5088 N N . LEU B 1 312 ? -27.266 13.406 16.016 1 29.44 312 LEU B N 1
ATOM 5089 C CA . LEU B 1 312 ? -26.016 12.719 16.312 1 29.44 312 LEU B CA 1
ATOM 5090 C C . LEU B 1 312 ? -24.812 13.547 15.852 1 29.44 312 LEU B C 1
ATOM 5092 O O . LEU B 1 312 ? -24.734 13.914 14.68 1 29.44 312 LEU B O 1
ATOM 5096 N N . ASN B 1 313 ? -24 14.32 16.828 1 29.55 313 ASN B N 1
ATOM 5097 C CA . ASN B 1 313 ? -22.969 15.328 17.062 1 29.55 313 ASN B CA 1
ATOM 5098 C C . ASN B 1 313 ? -21.625 14.891 16.484 1 29.55 313 ASN B C 1
ATOM 5100 O O . ASN B 1 313 ? -20.797 14.328 17.203 1 29.55 313 ASN B O 1
ATOM 5104 N N . ASN B 1 314 ? -21.531 14.156 15.547 1 32.16 314 ASN B N 1
ATOM 5105 C CA . ASN B 1 314 ? -20.156 14.039 15.07 1 32.16 314 ASN B CA 1
ATOM 5106 C C . ASN B 1 314 ? -19.516 15.414 14.867 1 32.16 314 ASN B C 1
ATOM 5108 O O . ASN B 1 314 ? -18.422 15.516 14.32 1 32.16 314 ASN B O 1
ATOM 5112 N N . ASP B 1 315 ? -20.234 16.562 14.914 1 30.8 315 ASP B N 1
ATOM 5113 C CA . ASP B 1 315 ? -19.969 17.984 14.742 1 30.8 315 ASP B CA 1
ATOM 5114 C C . ASP B 1 315 ? -19.016 18.5 15.828 1 30.8 315 ASP B C 1
ATOM 5116 O O . ASP B 1 315 ? -18.75 19.703 15.906 1 30.8 315 ASP B O 1
ATOM 5120 N N . ILE B 1 316 ? -18.766 17.781 16.828 1 31.61 316 ILE B N 1
ATOM 5121 C CA . ILE B 1 316 ? -18.25 18.391 18.047 1 31.61 316 ILE B CA 1
ATOM 5122 C C . ILE B 1 316 ? -16.781 18.812 17.828 1 31.61 316 ILE B C 1
ATOM 5124 O O . ILE B 1 316 ? -16.344 19.844 18.328 1 31.61 316 ILE B O 1
ATOM 5128 N N . SER B 1 317 ? -16.062 18.062 17.125 1 34.06 317 SER B N 1
ATOM 5129 C CA . SER B 1 317 ? -14.656 18.453 17.125 1 34.06 317 SER B CA 1
ATOM 5130 C C . SER B 1 317 ? -14.461 19.781 16.391 1 34.06 317 SER B C 1
ATOM 5132 O O . SER B 1 317 ? -13.586 20.562 16.766 1 34.06 317 SER B O 1
ATOM 5134 N N . ALA B 1 318 ? -15.219 20.047 15.328 1 32.94 318 ALA B N 1
ATOM 5135 C CA . ALA B 1 318 ? -15.172 21.312 14.602 1 32.94 318 ALA B CA 1
ATOM 5136 C C . ALA B 1 318 ? -15.672 22.469 15.477 1 32.94 318 ALA B C 1
ATOM 5138 O O . ALA B 1 318 ? -15.188 23.594 15.367 1 32.94 318 ALA B O 1
ATOM 5139 N N . TYR B 1 319 ? -16.625 22.266 16.375 1 32.66 319 TYR B N 1
ATOM 5140 C CA . TYR B 1 319 ? -17.219 23.344 17.156 1 32.66 319 TYR B CA 1
ATOM 5141 C C . TYR B 1 319 ? -16.219 23.922 18.141 1 32.66 319 TYR B C 1
ATOM 5143 O O . TYR B 1 319 ? -16.297 25.109 18.484 1 32.66 319 TYR B O 1
ATOM 5151 N N . GLN B 1 320 ? -15.375 23.109 18.609 1 33.69 320 GLN B N 1
ATOM 5152 C CA . GLN B 1 320 ? -14.516 23.578 19.703 1 33.69 320 GLN B CA 1
ATOM 5153 C C . GLN B 1 320 ? -13.531 24.641 19.203 1 33.69 320 GLN B C 1
ATOM 5155 O O . GLN B 1 320 ? -13.266 25.609 19.906 1 33.69 320 GLN B O 1
ATOM 5160 N N . PHE B 1 321 ? -13.039 24.469 18.062 1 33.09 321 PHE B N 1
ATOM 5161 C CA . PHE B 1 321 ? -12.078 25.453 17.594 1 33.09 321 PHE B CA 1
ATOM 5162 C C . PHE B 1 321 ? -12.797 26.734 17.172 1 33.09 321 PHE B C 1
ATOM 5164 O O . PHE B 1 321 ? -12.188 27.812 17.141 1 33.09 321 PHE B O 1
ATOM 5171 N N . ARG B 1 322 ? -14.047 26.719 16.906 1 32.12 322 ARG B N 1
ATOM 5172 C CA . ARG B 1 322 ? -14.82 27.891 16.531 1 32.12 322 ARG B CA 1
ATOM 5173 C C . ARG B 1 322 ? -14.867 28.906 17.672 1 32.12 322 ARG B C 1
ATOM 5175 O O . ARG B 1 322 ? -14.711 30.109 17.438 1 32.12 322 ARG B O 1
ATOM 5182 N N . LYS B 1 323 ? -15.406 28.469 18.812 1 33.66 323 LYS B N 1
ATOM 5183 C CA . LYS B 1 323 ? -15.828 29.406 19.844 1 33.66 323 LYS B CA 1
ATOM 5184 C C . LYS B 1 323 ? -14.617 30.016 20.547 1 33.66 323 LYS B C 1
ATOM 5186 O O . LYS B 1 323 ? -14.711 31.109 21.109 1 33.66 323 LYS B O 1
ATOM 5191 N N . SER B 1 324 ? -13.562 29.328 20.562 1 33.09 324 SER B N 1
ATOM 5192 C CA . SER B 1 324 ? -12.477 30 21.266 1 33.09 324 SER B CA 1
ATOM 5193 C C . SER B 1 324 ? -12.086 31.297 20.562 1 33.09 324 SER B C 1
ATOM 5195 O O . SER B 1 324 ? -11.641 32.25 21.219 1 33.09 324 SER B O 1
ATOM 5197 N N . ILE B 1 325 ? -12.18 31.312 19.25 1 33.16 325 ILE B N 1
ATOM 5198 C CA . ILE B 1 325 ? -11.805 32.562 18.594 1 33.16 325 ILE B CA 1
ATOM 5199 C C . ILE B 1 325 ? -12.898 33.594 18.812 1 33.16 325 ILE B C 1
ATOM 5201 O O . ILE B 1 325 ? -12.625 34.812 18.844 1 33.16 325 ILE B O 1
ATOM 5205 N N . GLU B 1 326 ? -14.109 33.125 18.906 1 31.73 326 GLU B N 1
ATOM 5206 C CA . GLU B 1 326 ? -15.148 34.125 19.031 1 31.73 326 GLU B CA 1
ATOM 5207 C C . GLU B 1 326 ? -15.125 34.781 20.406 1 31.73 326 GLU B C 1
ATOM 5209 O O . GLU B 1 326 ? -15.648 35.875 20.594 1 31.73 326 GLU B O 1
ATOM 5214 N N . MET B 1 327 ? -14.633 34.062 21.391 1 34.41 327 MET B N 1
ATOM 5215 C CA . MET B 1 327 ? -14.734 34.688 22.703 1 34.41 327 MET B CA 1
ATOM 5216 C C . MET B 1 327 ? -13.859 35.906 22.797 1 34.41 327 MET B C 1
ATOM 5218 O O . MET B 1 327 ? -13.961 36.688 23.75 1 34.41 327 MET B O 1
ATOM 5222 N N . GLY B 1 328 ? -12.742 36 22 1 31.28 328 GLY B N 1
ATOM 5223 C CA . GLY B 1 328 ? -11.93 37.188 22.234 1 31.28 328 GLY B CA 1
ATOM 5224 C C . GLY B 1 328 ? -12.547 38.469 21.672 1 31.28 328 GLY B C 1
ATOM 5225 O O . GLY B 1 328 ? -11.883 39.5 21.594 1 31.28 328 GLY B O 1
ATOM 5226 N N . ARG B 1 329 ? -13.656 38.219 20.891 1 31.17 329 ARG B N 1
ATOM 5227 C CA . ARG B 1 329 ? -14.102 39.5 20.391 1 31.17 329 ARG B CA 1
ATOM 5228 C C . ARG B 1 329 ? -14.766 40.312 21.5 1 31.17 329 ARG B C 1
ATOM 5230 O O . ARG B 1 329 ? -15.758 39.875 22.094 1 31.17 329 ARG B O 1
ATOM 5237 N N . PRO B 1 330 ? -14.078 41.219 22.203 1 29.45 330 PRO B N 1
ATOM 5238 C CA . PRO B 1 330 ? -14.75 42.125 23.141 1 29.45 330 PRO B CA 1
ATOM 5239 C C . PRO B 1 330 ? -16.016 42.75 22.547 1 29.45 330 PRO B C 1
ATOM 5241 O O . PRO B 1 330 ? -16.078 43.031 21.359 1 29.45 330 PRO B O 1
ATOM 5244 N N . GLN B 1 331 ? -17.172 42.344 22.875 1 28.39 331 GLN B N 1
ATOM 5245 C CA . GLN B 1 331 ? -18.438 43.031 22.594 1 28.39 331 GLN B CA 1
ATOM 5246 C C . GLN B 1 331 ? -18.312 44.531 22.812 1 28.39 331 GLN B C 1
ATOM 5248 O O . GLN B 1 331 ? -18.188 44.969 23.969 1 28.39 331 GLN B O 1
ATOM 5253 N N . PHE B 1 332 ? -17.578 45.312 22.031 1 27.5 332 PHE B N 1
ATOM 5254 C CA . PHE B 1 332 ? -17.672 46.781 22.078 1 27.5 332 PHE B CA 1
ATOM 5255 C C . PHE B 1 332 ? -19.125 47.219 22.062 1 27.5 332 PHE B C 1
ATOM 5257 O O . PHE B 1 332 ? -19.859 46.938 21.125 1 27.5 332 PHE B O 1
ATOM 5264 N N . GLN B 1 333 ? -19.812 47.312 23.219 1 26.64 333 GLN B N 1
ATOM 5265 C CA . GLN B 1 333 ? -21.094 47.938 23.562 1 26.64 333 GLN B CA 1
ATOM 5266 C C . GLN B 1 333 ? -21.25 49.281 22.859 1 26.64 333 GLN B C 1
ATOM 5268 O O . GLN B 1 333 ? -20.672 50.281 23.281 1 26.64 333 GLN B O 1
ATOM 5273 N N . GLY B 1 334 ? -21 49.344 21.547 1 25.77 334 GLY B N 1
ATOM 5274 C CA . GLY B 1 334 ? -21.156 50.562 20.766 1 25.77 334 GLY B CA 1
ATOM 5275 C C . GLY B 1 334 ? -22.531 51.188 20.938 1 25.77 334 GLY B C 1
ATOM 5276 O O . GLY B 1 334 ? -22.938 52.031 20.125 1 25.77 334 GLY B O 1
ATOM 5277 N N . ASP B 1 335 ? -23.391 50.656 21.844 1 25.86 335 ASP B N 1
ATOM 5278 C CA . ASP B 1 335 ? -24.734 51.219 21.734 1 25.86 335 ASP B CA 1
ATOM 5279 C C . ASP B 1 335 ? -24.719 52.719 22.031 1 25.86 335 ASP B C 1
ATOM 5281 O O . ASP B 1 335 ? -25.781 53.344 22.109 1 25.86 335 ASP B O 1
ATOM 5285 N N . LYS B 1 336 ? -23.688 53.125 22.766 1 26.95 336 LYS B N 1
ATOM 5286 C CA . LYS B 1 336 ? -24.031 54.406 23.406 1 26.95 336 LYS B CA 1
ATOM 5287 C C . LYS B 1 336 ? -24.219 55.5 22.375 1 26.95 336 LYS B C 1
ATOM 5289 O O . LYS B 1 336 ? -24.625 56.625 22.719 1 26.95 336 LYS B O 1
ATOM 5294 N N . TYR B 1 337 ? -23.5 55.469 21.234 1 25.14 337 TYR B N 1
ATOM 5295 C CA . TYR B 1 337 ? -23.203 56.781 20.672 1 25.14 337 TYR B CA 1
ATOM 5296 C C . TYR B 1 337 ? -24.453 57.375 20.016 1 25.14 337 TYR B C 1
ATOM 5298 O O . TYR B 1 337 ? -24.344 58.312 19.219 1 25.14 337 TYR B O 1
ATOM 5306 N N . HIS B 1 338 ? -25.594 56.594 19.984 1 24.06 338 HIS B N 1
ATOM 5307 C CA . HIS B 1 338 ? -26.609 57.219 19.141 1 24.06 338 HIS B CA 1
ATOM 5308 C C . HIS B 1 338 ? -26.969 58.594 19.656 1 24.06 338 HIS B C 1
ATOM 5310 O O . HIS B 1 338 ? -27.844 59.25 19.094 1 24.06 338 HIS B O 1
ATOM 5316 N N . GLN B 1 339 ? -26.875 58.75 20.969 1 23.98 339 GLN B N 1
ATOM 5317 C CA . GLN B 1 339 ? -27.719 59.812 21.438 1 23.98 339 GLN B CA 1
ATOM 5318 C C . GLN B 1 339 ? -27.266 61.156 20.859 1 23.98 339 GLN B C 1
ATOM 5320 O O . GLN B 1 339 ? -28.031 62.125 20.859 1 23.98 339 GLN B O 1
ATOM 5325 N N . LEU B 1 340 ? -25.953 61.344 20.797 1 21.84 340 LEU B N 1
ATOM 5326 C CA . LEU B 1 340 ? -25.578 62.719 21.078 1 21.84 340 LEU B CA 1
ATOM 5327 C C . LEU B 1 340 ? -25.938 63.625 19.906 1 21.84 340 LEU B C 1
ATOM 5329 O O . LEU B 1 340 ? -26.047 64.875 20.078 1 21.84 340 LEU B O 1
ATOM 5333 N N . ASN B 1 341 ? -25.641 63.188 18.641 1 20.08 341 ASN B N 1
ATOM 5334 C CA . ASN B 1 341 ? -25.109 64.312 17.844 1 20.08 341 ASN B CA 1
ATOM 5335 C C . ASN B 1 341 ? -26.203 65.25 17.453 1 20.08 341 ASN B C 1
ATOM 5337 O O . ASN B 1 341 ? -25.906 66.375 17.031 1 20.08 341 ASN B O 1
ATOM 5341 N N . GLU B 1 342 ? -27.359 64.812 16.859 1 22.22 342 GLU B N 1
ATOM 5342 C CA . GLU B 1 342 ? -27.844 65.625 15.758 1 22.22 342 GLU B CA 1
ATOM 5343 C C . GLU B 1 342 ? -28.422 66.938 16.266 1 22.22 342 GLU B C 1
ATOM 5345 O O . GLU B 1 342 ? -29.547 67 16.75 1 22.22 342 GLU B O 1
ATOM 5350 N N . ASP B 1 343 ? -27.781 67.875 16.875 1 22.05 343 ASP B N 1
ATOM 5351 C CA . ASP B 1 343 ? -28.062 69.25 17.266 1 22.05 343 ASP B CA 1
ATOM 5352 C C . ASP B 1 343 ? -28.406 70.062 16.047 1 22.05 343 ASP B C 1
ATOM 5354 O O . ASP B 1 343 ? -27.609 70.938 15.617 1 22.05 343 ASP B O 1
ATOM 5358 N N . GLY B 1 344 ? -29 69.562 14.867 1 21.66 344 GLY B N 1
ATOM 5359 C CA . GLY B 1 344 ? -29.156 70.5 13.781 1 21.66 344 GLY B CA 1
ATOM 5360 C C . GLY B 1 344 ? -29.875 71.75 14.211 1 21.66 344 GLY B C 1
ATOM 5361 O O . GLY B 1 344 ? -30.875 71.688 14.93 1 21.66 344 GLY B O 1
ATOM 5362 N N . SER B 1 345 ? -29.266 73 14.25 1 21.77 345 SER B N 1
ATOM 5363 C CA . SER B 1 345 ? -29.469 74.375 14.539 1 21.77 345 SER B CA 1
ATOM 5364 C C . SER B 1 345 ? -30.656 74.938 13.766 1 21.77 345 SER B C 1
ATOM 5366 O O . SER B 1 345 ? -30.844 74.625 12.586 1 21.77 345 SER B O 1
ATOM 5368 N N . ARG B 1 346 ? -31.797 75.375 14.383 1 22.03 346 ARG B N 1
ATOM 5369 C CA . ARG B 1 346 ? -33 76.188 14.188 1 22.03 346 ARG B CA 1
ATOM 5370 C C . ARG B 1 346 ? -32.688 77.5 13.492 1 22.03 346 ARG B C 1
ATOM 5372 O O . ARG B 1 346 ? -32.219 78.438 14.133 1 22.03 346 ARG B O 1
ATOM 5379 N N . ARG B 1 347 ? -32.062 77.562 12.281 1 20.47 347 ARG B N 1
ATOM 5380 C CA . ARG B 1 347 ? -31.859 78.875 11.664 1 20.47 347 ARG B CA 1
ATOM 5381 C C . ARG B 1 347 ? -33.188 79.625 11.477 1 20.47 347 ARG B C 1
ATOM 5383 O O . ARG B 1 347 ? -34.125 79.062 10.898 1 20.47 347 ARG B O 1
ATOM 5390 N N . ARG B 1 348 ? -33.5 80.688 12.148 1 19.88 348 ARG B N 1
ATOM 5391 C CA . ARG B 1 348 ? -34.594 81.688 12.188 1 19.88 348 ARG B CA 1
ATOM 5392 C C . ARG B 1 348 ? -34.688 82.438 10.875 1 19.88 348 ARG B C 1
ATOM 5394 O O . ARG B 1 348 ? -34.531 83.625 10.844 1 19.88 348 ARG B O 1
ATOM 5401 N N . SER B 1 349 ? -34.281 81.938 9.695 1 19.97 349 SER B N 1
ATOM 5402 C CA . SER B 1 349 ? -34.344 83 8.688 1 19.97 349 SER B CA 1
ATOM 5403 C C . SER B 1 349 ? -35.719 83.625 8.562 1 19.97 349 SER B C 1
ATOM 5405 O O . SER B 1 349 ? -36.719 82.875 8.461 1 19.97 349 SER B O 1
ATOM 5407 N N . ASP B 1 350 ? -36 84.938 8.836 1 20.94 350 ASP B N 1
ATOM 5408 C CA . ASP B 1 350 ? -36.969 86 8.82 1 20.94 350 ASP B CA 1
ATOM 5409 C C . ASP B 1 350 ? -37.625 86.188 7.453 1 20.94 350 ASP B C 1
ATOM 5411 O O . ASP B 1 350 ? -37.031 85.812 6.434 1 20.94 350 ASP B O 1
ATOM 5415 N N . SER B 1 351 ? -39 86.625 7.375 1 22.7 351 SER B N 1
ATOM 5416 C CA . SER B 1 351 ? -40.25 86.875 6.609 1 22.7 351 SER B CA 1
ATOM 5417 C C . SER B 1 351 ? -40.094 88 5.625 1 22.7 351 SER B C 1
ATOM 5419 O O . SER B 1 351 ? -41.062 88.438 5 1 22.7 351 SER B O 1
ATOM 5421 N N . PHE B 1 352 ? -39.188 88.5 4.957 1 20.7 352 PHE B N 1
ATOM 5422 C CA . PHE B 1 352 ? -39.406 89.75 4.254 1 20.7 352 PHE B CA 1
ATOM 5423 C C . PHE B 1 352 ? -40.594 89.625 3.295 1 20.7 352 PHE B C 1
ATOM 5425 O O . PHE B 1 352 ? -41.469 90.5 3.268 1 20.7 352 PHE B O 1
ATOM 5432 N N . GLU B 1 353 ? -40.781 89.75 2.016 1 20.5 353 GLU B N 1
ATOM 5433 C CA . GLU B 1 353 ? -41.719 90.688 1.345 1 20.5 353 GLU B CA 1
ATOM 5434 C C . GLU B 1 353 ? -43.156 90.375 1.705 1 20.5 353 GLU B C 1
ATOM 5436 O O . GLU B 1 353 ? -43.469 89.25 2.189 1 20.5 353 GLU B O 1
ATOM 5441 N N . LEU B 1 354 ? -44.156 91.312 1.081 1 24.17 354 LEU B N 1
ATOM 5442 C CA . LEU B 1 354 ? -45.188 92.188 0.515 1 24.17 354 LEU B CA 1
ATOM 5443 C C . LEU B 1 354 ? -46.25 91.375 -0.22 1 24.17 354 LEU B C 1
ATOM 5445 O O . LEU B 1 354 ? -47.438 91.562 -0.024 1 24.17 354 LEU B O 1
ATOM 5449 N N . SER B 1 355 ? -46.094 90.875 -1.52 1 22.23 355 SER B N 1
ATOM 5450 C CA . SER B 1 355 ? -47.312 90.75 -2.32 1 22.23 355 SER B CA 1
ATOM 5451 C C . SER B 1 355 ? -48.219 89.625 -1.84 1 22.23 355 SER B C 1
ATOM 5453 O O . SER B 1 355 ? -47.75 88.562 -1.457 1 22.23 355 SER B O 1
#

Organism: Brettanomyces naardenensis (NCBI:txid13370)

Radius of gyration: 34.95 Å; Cα contacts (8 Å, |Δi|>4): 968; chains: 2; bounding box: 74×196×63 Å

Solvent-accessible surface area (backbone atoms only — not comparable to full-atom values): 36369 Å² total; per-residue (Å²): 118,67,46,40,52,50,12,47,51,28,27,52,50,12,15,48,28,36,9,48,13,55,42,31,32,51,49,19,28,57,66,58,64,42,70,66,78,45,83,63,31,73,70,30,67,48,20,44,51,11,52,49,29,35,51,53,12,50,54,31,39,52,53,12,38,39,36,20,42,58,76,46,47,50,64,42,51,55,48,12,57,42,42,22,51,53,48,28,29,70,77,68,64,43,77,52,57,71,52,20,50,48,11,42,50,37,25,51,47,14,46,51,42,22,64,72,44,47,50,60,58,78,88,74,91,46,58,62,57,51,51,49,36,48,63,32,66,69,28,39,49,49,54,51,48,42,50,52,48,38,51,46,40,60,73,60,41,32,80,75,40,36,83,78,34,64,59,52,31,37,49,41,23,14,44,42,39,17,53,24,54,55,27,42,28,47,40,32,43,29,50,54,40,29,74,74,69,48,69,38,82,77,40,69,65,46,55,54,27,50,52,46,30,52,54,27,49,52,51,25,52,53,31,45,44,51,34,34,68,70,40,58,54,76,54,48,50,57,49,37,51,52,48,26,40,52,37,29,43,50,45,47,27,53,44,64,73,39,72,68,58,88,48,65,65,35,52,51,41,36,52,44,14,49,53,36,26,50,50,10,49,50,39,29,40,51,29,51,51,50,46,52,48,46,52,47,42,57,52,46,63,62,34,80,58,87,74,72,76,72,75,82,67,76,58,49,74,37,49,58,65,49,50,64,63,54,66,68,56,74,80,77,79,69,72,72,72,76,70,63,86,67,80,75,78,79,86,82,84,67,91,78,88,89,137,119,66,47,41,52,50,11,47,51,29,26,52,51,11,16,50,29,37,8,46,13,55,43,32,32,50,48,19,27,56,67,57,64,42,69,67,78,45,83,64,30,73,71,30,66,48,20,44,49,10,53,50,29,34,52,51,13,48,52,31,40,50,53,12,38,40,35,20,41,58,74,47,46,50,64,41,50,56,48,13,56,42,44,22,51,54,49,28,28,70,75,67,64,43,78,50,56,70,54,20,50,49,12,41,52,38,26,51,46,14,44,50,42,22,64,72,44,48,50,60,59,79,89,73,91,48,56,62,55,51,51,51,36,48,61,32,67,68,30,39,49,49,53,49,50,42,52,52,49,38,52,46,39,61,72,60,41,33,81,76,41,37,86,79,33,63,59,53,31,37,50,39,24,13,45,41,38,17,53,23,53,53,26,42,28,46,40,33,41,29,50,53,40,30,77,74,69,47,68,39,81,78,40,69,63,46,55,54,27,50,52,47,29,53,56,27,49,53,52,26,51,52,31,46,42,52,35,34,68,69,41,57,54,75,54,49,50,57,51,36,50,52,47,26,40,51,36,28,43,51,45,47,27,52,43,63,73,39,72,66,58,86,48,65,65,35,52,52,42,37,54,42,15,50,51,35,27,49,51,11,50,51,38,30,40,51,29,52,50,50,46,51,48,46,52,46,43,57,50,47,65,62,35,82,58,87,75,73,74,71,76,82,68,76,60,48,74,38,51,58,68,50,50,63,62,54,65,70,56,73,78,75,77,68,73,68,70,73,71,71,67,85,70,81,79,85,77,76,83,81,78,73,96,83,136